Protein AF-0000000070241270 (afdb_homodimer)

Structure (mmCIF, N/CA/C/O backbone):
data_AF-0000000070241270-model_v1
#
loop_
_entity.id
_entity.type
_entity.pdbx_description
1 polymer 'N5-carboxyaminoimidazole ribonucleotide synthase'
#
loop_
_atom_site.group_PDB
_atom_site.id
_atom_site.type_symbol
_atom_site.label_atom_id
_atom_site.label_alt_id
_atom_site.label_comp_id
_atom_site.label_asym_id
_atom_site.label_entity_id
_atom_site.label_seq_id
_atom_site.pdbx_PDB_ins_code
_atom_site.Cartn_x
_atom_site.Cartn_y
_atom_site.Cartn_z
_atom_site.occupancy
_atom_site.B_iso_or_equiv
_atom_site.auth_seq_id
_atom_site.auth_comp_id
_atom_site.auth_asym_id
_atom_site.auth_atom_id
_atom_site.pdbx_PDB_model_num
ATOM 1 N N . MET A 1 1 ? 23.188 -3.074 3.352 1 89.88 1 MET A N 1
ATOM 2 C CA . MET A 1 1 ? 22.172 -2.664 2.385 1 89.88 1 MET A CA 1
ATOM 3 C C . MET A 1 1 ? 21.891 -1.167 2.488 1 89.88 1 MET A C 1
ATOM 5 O O . MET A 1 1 ? 21.984 -0.589 3.574 1 89.88 1 MET A O 1
ATOM 9 N N . ARG A 1 2 ? 21.672 -0.562 1.308 1 92.12 2 ARG A N 1
ATOM 10 C CA . ARG A 1 2 ? 21.484 0.882 1.282 1 92.12 2 ARG A CA 1
ATOM 11 C C . ARG A 1 2 ? 20.203 1.244 0.518 1 92.12 2 ARG A C 1
ATOM 13 O O . ARG A 1 2 ? 19.812 0.535 -0.409 1 92.12 2 ARG A O 1
ATOM 20 N N . HIS A 1 3 ? 19.516 2.24 0.999 1 93.56 3 HIS A N 1
ATOM 21 C CA . HIS A 1 3 ? 18.453 2.904 0.256 1 93.56 3 HIS A CA 1
ATOM 22 C C . HIS A 1 3 ? 18.922 4.242 -0.306 1 93.56 3 HIS A C 1
ATOM 24 O O . HIS A 1 3 ? 19.469 5.074 0.427 1 93.56 3 HIS A O 1
ATOM 30 N N . GLN A 1 4 ? 18.703 4.383 -1.584 1 92.69 4 GLN A N 1
ATOM 31 C CA . GLN A 1 4 ? 19.188 5.598 -2.23 1 92.69 4 GLN A CA 1
ATOM 32 C C . GLN A 1 4 ? 18.219 6.07 -3.309 1 92.69 4 GLN A C 1
ATOM 34 O O . GLN A 1 4 ? 17.281 5.355 -3.664 1 92.69 4 GLN A O 1
ATOM 39 N N . THR A 1 5 ? 18.375 7.285 -3.777 1 87.88 5 THR A N 1
ATOM 40 C CA . THR A 1 5 ? 17.703 7.867 -4.938 1 87.88 5 THR A CA 1
ATOM 41 C C . THR A 1 5 ? 18.734 8.305 -5.98 1 87.88 5 THR A C 1
ATOM 43 O O . THR A 1 5 ? 19.469 9.266 -5.762 1 87.88 5 THR A O 1
ATOM 46 N N . PRO A 1 6 ? 18.953 7.547 -7.137 1 90.12 6 PRO A N 1
ATOM 47 C CA . PRO A 1 6 ? 17.891 6.75 -7.777 1 90.12 6 PRO A CA 1
ATOM 48 C C . PRO A 1 6 ? 17.625 5.438 -7.047 1 90.12 6 PRO A C 1
ATOM 50 O O . PRO A 1 6 ? 18.531 4.855 -6.453 1 90.12 6 PRO A O 1
ATOM 53 N N . ALA A 1 7 ? 16.375 4.977 -7.129 1 92.88 7 ALA A N 1
ATOM 54 C CA . ALA A 1 7 ? 15.852 3.824 -6.402 1 92.88 7 ALA A CA 1
ATOM 55 C C . ALA A 1 7 ? 16.328 2.516 -7.023 1 92.88 7 ALA A C 1
ATOM 57 O O . ALA A 1 7 ? 16.656 2.467 -8.211 1 92.88 7 ALA A O 1
ATOM 58 N N . ALA A 1 8 ? 16.406 1.426 -6.129 1 97.06 8 ALA A N 1
ATOM 59 C CA . ALA A 1 8 ? 16.422 0.086 -6.707 1 97.06 8 ALA A CA 1
ATOM 60 C C . ALA A 1 8 ? 15.211 -0.125 -7.617 1 97.06 8 ALA A C 1
ATOM 62 O O . ALA A 1 8 ? 14.102 0.308 -7.297 1 97.06 8 ALA A O 1
ATOM 63 N N . THR A 1 9 ? 15.43 -0.697 -8.789 1 98.44 9 THR A N 1
ATOM 64 C CA . THR A 1 9 ? 14.375 -0.832 -9.781 1 98.44 9 THR A CA 1
ATOM 65 C C . THR A 1 9 ? 14.188 -2.293 -10.18 1 98.44 9 THR A C 1
ATOM 67 O O . THR A 1 9 ? 15.164 -2.996 -10.445 1 98.44 9 THR A O 1
ATOM 70 N N . VAL A 1 10 ? 12.984 -2.775 -10.18 1 98.88 10 VAL A N 1
ATOM 71 C CA . VAL A 1 10 ? 12.625 -4.117 -10.617 1 98.88 10 VAL A CA 1
ATOM 72 C C . VAL A 1 10 ? 11.93 -4.047 -11.977 1 98.88 10 VAL A C 1
ATOM 74 O O . VAL A 1 10 ? 10.938 -3.338 -12.133 1 98.88 10 VAL A O 1
ATOM 77 N N . GLY A 1 11 ? 12.5 -4.668 -12.992 1 98.88 11 GLY A N 1
ATOM 78 C CA . GLY A 1 11 ? 11.812 -4.867 -14.258 1 98.88 11 GLY A CA 1
ATOM 79 C C . GLY A 1 11 ? 10.891 -6.074 -14.25 1 98.88 11 GLY A C 1
ATOM 80 O O . GLY A 1 11 ? 11.312 -7.18 -13.906 1 98.88 11 GLY A O 1
ATOM 81 N N . VAL A 1 12 ? 9.688 -5.902 -14.633 1 98.94 12 VAL A N 1
ATOM 82 C CA . VAL A 1 12 ? 8.703 -6.977 -14.531 1 98.94 12 VAL A CA 1
ATOM 83 C C . VAL A 1 12 ? 8.102 -7.262 -15.906 1 98.94 12 VAL A C 1
ATOM 85 O O . VAL A 1 12 ? 7.539 -6.367 -16.547 1 98.94 12 VAL A O 1
ATOM 88 N N . VAL A 1 13 ? 8.211 -8.43 -16.375 1 98.75 13 VAL A N 1
ATOM 89 C CA . VAL A 1 13 ? 7.422 -8.852 -17.531 1 98.75 13 VAL A CA 1
ATOM 90 C C . VAL A 1 13 ? 5.996 -9.172 -17.094 1 98.75 13 VAL A C 1
ATOM 92 O O . VAL A 1 13 ? 5.773 -10.086 -16.297 1 98.75 13 VAL A O 1
ATOM 95 N N . GLY A 1 14 ? 5.109 -8.469 -17.641 1 98.12 14 GLY A N 1
ATOM 96 C CA . GLY A 1 14 ? 3.73 -8.531 -17.172 1 98.12 14 GLY A CA 1
ATOM 97 C C . GLY A 1 14 ? 3.326 -7.34 -16.328 1 98.12 14 GLY A C 1
ATOM 98 O O . GLY A 1 14 ? 4.051 -6.949 -15.414 1 98.12 14 GLY A O 1
ATOM 99 N N . GLY A 1 15 ? 2.26 -6.707 -16.656 1 98.19 15 GLY A N 1
ATOM 100 C CA . GLY A 1 15 ? 1.738 -5.559 -15.93 1 98.19 15 GLY A CA 1
ATOM 101 C C . GLY A 1 15 ? 0.281 -5.715 -15.539 1 98.19 15 GLY A C 1
ATOM 102 O O . GLY A 1 15 ? -0.461 -4.73 -15.484 1 98.19 15 GLY A O 1
ATOM 103 N N . GLY A 1 16 ? -0.198 -6.977 -15.344 1 97.5 16 GLY A N 1
ATOM 104 C CA . GLY A 1 16 ? -1.561 -7.246 -14.906 1 97.5 16 GLY A CA 1
ATOM 105 C C . GLY A 1 16 ? -1.794 -6.934 -13.445 1 97.5 16 GLY A C 1
ATOM 106 O O . GLY A 1 16 ? -1.134 -6.062 -12.875 1 97.5 16 GLY A O 1
ATOM 107 N N . GLN A 1 17 ? -2.807 -7.602 -12.828 1 97.75 17 GLN A N 1
ATOM 108 C CA . GLN A 1 17 ? -3.188 -7.309 -11.453 1 97.75 17 GLN A CA 1
ATOM 109 C C . GLN A 1 17 ? -2.057 -7.652 -10.484 1 97.75 17 GLN A C 1
ATOM 111 O O . GLN A 1 17 ? -1.879 -6.977 -9.469 1 97.75 17 GLN A O 1
ATOM 116 N N . LEU A 1 18 ? -1.29 -8.727 -10.758 1 98.44 18 LEU A N 1
ATOM 117 C CA . LEU A 1 18 ? -0.195 -9.094 -9.859 1 98.44 18 LEU A CA 1
ATOM 118 C C . LEU A 1 18 ? 0.934 -8.07 -9.945 1 98.44 18 LEU A C 1
ATOM 120 O O . LEU A 1 18 ? 1.558 -7.746 -8.93 1 98.44 18 LEU A O 1
ATOM 124 N N . GLY A 1 19 ? 1.202 -7.594 -11.195 1 98.5 19 GLY A N 1
ATOM 125 C CA . GLY A 1 19 ? 2.137 -6.488 -11.336 1 98.5 19 GLY A CA 1
ATOM 126 C C . GLY A 1 19 ? 1.711 -5.246 -10.578 1 98.5 19 GLY A C 1
ATOM 127 O O . GLY A 1 19 ? 2.541 -4.574 -9.953 1 98.5 19 GLY A O 1
ATOM 128 N N . ARG A 1 20 ? 0.406 -4.969 -10.633 1 98.5 20 ARG A N 1
ATOM 129 C CA . ARG A 1 20 ? -0.151 -3.842 -9.898 1 98.5 20 ARG A CA 1
ATOM 130 C C . ARG A 1 20 ? 0.11 -3.982 -8.398 1 98.5 20 ARG A C 1
ATOM 132 O O . ARG A 1 20 ? 0.604 -3.053 -7.762 1 98.5 20 ARG A O 1
ATOM 139 N N . MET A 1 21 ? -0.2 -5.113 -7.828 1 98.81 21 MET A N 1
ATOM 140 C CA . MET A 1 21 ? -0.036 -5.34 -6.395 1 98.81 21 MET A CA 1
ATOM 141 C C . MET A 1 21 ? 1.438 -5.324 -6.004 1 98.81 21 MET A C 1
ATOM 143 O O . MET A 1 21 ? 1.792 -4.891 -4.906 1 98.81 21 MET A O 1
ATOM 147 N N . MET A 1 22 ? 2.332 -5.746 -6.934 1 98.81 22 MET A N 1
ATOM 148 C CA . MET A 1 22 ? 3.771 -5.641 -6.703 1 98.81 22 MET A CA 1
ATOM 149 C C . MET A 1 22 ? 4.203 -4.18 -6.621 1 98.81 22 MET A C 1
ATOM 151 O O . MET A 1 22 ? 4.977 -3.805 -5.738 1 98.81 22 MET A O 1
ATOM 155 N N . GLY A 1 23 ? 3.723 -3.377 -7.598 1 98.69 23 GLY A N 1
ATOM 156 C CA . GLY A 1 23 ? 4.023 -1.954 -7.559 1 98.69 23 GLY A CA 1
ATOM 157 C C . GLY A 1 23 ? 3.547 -1.28 -6.285 1 98.69 23 GLY A C 1
ATOM 158 O O . GLY A 1 23 ? 4.277 -0.488 -5.684 1 98.69 23 GLY A O 1
ATOM 159 N N . GLU A 1 24 ? 2.314 -1.602 -5.852 1 98.62 24 GLU A N 1
ATOM 160 C CA . GLU A 1 24 ? 1.744 -1.061 -4.621 1 98.62 24 GLU A CA 1
ATOM 161 C C . GLU A 1 24 ? 2.611 -1.404 -3.414 1 98.62 24 GLU A C 1
ATOM 163 O O . GLU A 1 24 ? 2.852 -0.555 -2.553 1 98.62 24 GLU A O 1
ATOM 168 N N . ALA A 1 25 ? 3.092 -2.633 -3.379 1 98.62 25 ALA A N 1
ATOM 169 C CA . ALA A 1 25 ? 3.881 -3.104 -2.244 1 98.62 25 ALA A CA 1
ATOM 170 C C . ALA A 1 25 ? 5.285 -2.51 -2.271 1 98.62 25 ALA A C 1
ATOM 172 O O . ALA A 1 25 ? 5.91 -2.326 -1.224 1 98.62 25 ALA A O 1
ATOM 173 N N . ALA A 1 26 ? 5.84 -2.162 -3.447 1 98.56 26 ALA A N 1
ATOM 174 C CA . ALA A 1 26 ? 7.207 -1.673 -3.621 1 98.56 26 ALA A CA 1
ATOM 175 C C . ALA A 1 26 ? 7.316 -0.205 -3.217 1 98.56 26 ALA A C 1
ATOM 177 O O . ALA A 1 26 ? 8.375 0.243 -2.766 1 98.56 26 ALA A O 1
ATOM 178 N N . GLY A 1 27 ? 6.258 0.52 -3.316 1 97.94 27 GLY A N 1
ATOM 179 C 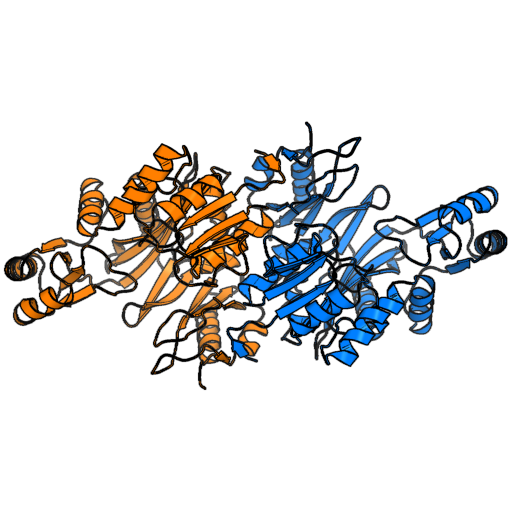CA . GLY A 1 27 ? 6.242 1.958 -3.104 1 97.94 27 GLY A CA 1
ATOM 180 C C . GLY A 1 27 ? 6.855 2.371 -1.779 1 97.94 27 GLY A C 1
ATOM 181 O O . GLY A 1 27 ? 7.832 3.123 -1.75 1 97.94 27 GLY A O 1
ATOM 182 N N . PRO A 1 28 ? 6.32 1.851 -0.68 1 98.19 28 PRO A N 1
ATOM 183 C CA . PRO A 1 28 ? 6.824 2.242 0.638 1 98.19 28 PRO A CA 1
ATOM 184 C C . PRO A 1 28 ? 8.312 1.937 0.815 1 98.19 28 PRO A C 1
ATOM 186 O O . PRO A 1 28 ? 9.008 2.641 1.554 1 98.19 28 PRO A O 1
ATOM 189 N N . LEU A 1 29 ? 8.828 0.953 0.115 1 98.06 29 LEU A N 1
ATOM 190 C CA . LEU A 1 29 ? 10.219 0.539 0.236 1 98.06 29 LEU A CA 1
ATOM 191 C C . LEU A 1 29 ? 11.133 1.466 -0.557 1 98.06 29 LEU A C 1
ATOM 193 O O . LEU A 1 29 ? 12.359 1.381 -0.447 1 98.06 29 LEU A O 1
ATOM 197 N N . GLY A 1 30 ? 10.539 2.324 -1.362 1 97.19 30 GLY A N 1
ATOM 198 C CA . GLY A 1 30 ? 11.336 3.156 -2.246 1 97.19 30 GLY A CA 1
ATOM 199 C C . GLY A 1 30 ? 11.891 2.4 -3.439 1 97.19 30 GLY A C 1
ATOM 200 O O . GLY A 1 30 ? 12.961 2.736 -3.951 1 97.19 30 GLY A O 1
ATOM 201 N N . VAL A 1 31 ? 11.258 1.315 -3.795 1 98.38 31 VAL A N 1
ATOM 202 C CA . VAL A 1 31 ? 11.617 0.527 -4.969 1 98.38 31 VAL A CA 1
ATOM 203 C C . VAL A 1 31 ? 10.695 0.89 -6.137 1 98.38 31 VAL A C 1
ATOM 205 O O . VAL A 1 31 ? 9.492 1.065 -5.953 1 98.38 31 VAL A O 1
ATOM 208 N N . GLU A 1 32 ? 11.242 1.076 -7.277 1 98.12 32 GLU A N 1
ATOM 209 C CA . GLU A 1 32 ? 10.445 1.387 -8.461 1 98.12 32 GLU A CA 1
ATOM 210 C C . GLU A 1 32 ? 10.312 0.168 -9.375 1 98.12 32 GLU A C 1
ATOM 212 O O . GLU A 1 32 ? 11.18 -0.709 -9.375 1 98.12 32 GLU A O 1
ATOM 217 N N . LEU A 1 33 ? 9.219 0.07 -10.07 1 98.62 33 LEU A N 1
ATOM 218 C CA . LEU A 1 33 ? 9.008 -0.973 -11.062 1 98.62 33 LEU A CA 1
ATOM 219 C C . LEU A 1 33 ? 8.852 -0.371 -12.461 1 98.62 33 LEU A C 1
ATOM 221 O O . LEU A 1 33 ? 8.312 0.728 -12.609 1 98.62 33 LEU A O 1
ATOM 225 N N . VAL A 1 34 ? 9.352 -0.994 -13.414 1 98.75 34 VAL A N 1
ATOM 226 C CA . VAL A 1 34 ? 9.016 -0.827 -14.828 1 98.75 34 VAL A CA 1
ATOM 227 C C . VAL A 1 34 ? 8.445 -2.129 -15.375 1 98.75 34 VAL A C 1
ATOM 229 O O . VAL A 1 34 ? 9.023 -3.201 -15.188 1 98.75 34 VAL A O 1
ATOM 232 N N . VAL A 1 35 ? 7.312 -2.049 -16.047 1 98.81 35 VAL A N 1
ATOM 233 C CA . VAL A 1 35 ? 6.66 -3.273 -16.484 1 98.81 35 VAL A CA 1
ATOM 234 C C . VAL A 1 35 ? 6.594 -3.299 -18.016 1 98.81 35 VAL A C 1
ATOM 236 O O . VAL A 1 35 ? 6.609 -2.248 -18.656 1 98.81 35 VAL A O 1
ATOM 239 N N . SER A 1 36 ? 6.59 -4.441 -18.609 1 98.75 36 SER A N 1
ATOM 240 C CA . SER A 1 36 ? 6.25 -4.629 -20.016 1 98.75 36 SER A CA 1
ATOM 241 C C . SER A 1 36 ? 4.965 -5.434 -20.172 1 98.75 36 SER A C 1
ATOM 243 O O . SER A 1 36 ? 4.801 -6.48 -19.531 1 98.75 36 SER A O 1
ATOM 245 N N . ASP A 1 37 ? 4.09 -4.953 -20.906 1 98.56 37 ASP A N 1
ATOM 246 C CA . ASP A 1 37 ? 2.791 -5.574 -21.141 1 98.56 37 ASP A CA 1
ATOM 247 C C . ASP A 1 37 ? 2.215 -5.137 -22.484 1 98.56 37 ASP A C 1
ATOM 249 O O . ASP A 1 37 ? 2.342 -3.975 -22.875 1 98.56 37 ASP A O 1
ATOM 253 N N . PRO A 1 38 ? 1.604 -6.09 -23.188 1 98 38 PRO A N 1
ATOM 254 C CA . PRO A 1 38 ? 1.076 -5.723 -24.5 1 98 38 PRO A CA 1
ATOM 255 C C . PRO A 1 38 ? -0.126 -4.785 -24.422 1 98 38 PRO A C 1
ATOM 257 O O . PRO A 1 38 ? -0.454 -4.105 -25.391 1 98 38 PRO A O 1
ATOM 260 N N . THR A 1 39 ? -0.866 -4.781 -23.312 1 96.94 39 THR A N 1
ATOM 261 C CA . THR A 1 39 ? -2.031 -3.92 -23.141 1 96.94 39 THR A CA 1
ATOM 262 C C . THR A 1 39 ? -1.61 -2.512 -22.734 1 96.94 39 THR A C 1
ATOM 264 O O . THR A 1 39 ? -1.046 -2.318 -21.656 1 96.94 39 THR A O 1
ATOM 267 N N . PRO A 1 40 ? -1.845 -1.524 -23.641 1 97.25 40 PRO A N 1
ATOM 268 C CA . PRO A 1 40 ? -1.57 -0.154 -23.203 1 97.25 40 PRO A CA 1
ATOM 269 C C . PRO A 1 40 ? -2.344 0.227 -21.938 1 97.25 40 PRO A C 1
ATOM 271 O O . PRO A 1 40 ? -3.512 -0.143 -21.781 1 97.25 40 PRO A O 1
ATOM 274 N N . ASP A 1 41 ? -1.722 0.981 -21.031 1 96.06 41 ASP A N 1
ATOM 275 C CA . ASP A 1 41 ? -2.336 1.382 -19.766 1 96.06 41 ASP A CA 1
ATOM 276 C C . ASP A 1 41 ? -2.828 0.166 -18.984 1 96.06 41 ASP A C 1
ATOM 278 O O . ASP A 1 41 ? -3.99 0.11 -18.578 1 96.06 41 ASP A O 1
ATOM 282 N N . CYS A 1 42 ? -1.93 -0.796 -18.938 1 97.25 42 CYS A N 1
ATOM 283 C CA . CYS A 1 42 ? -2.246 -2.041 -18.25 1 97.25 42 CYS A CA 1
ATOM 284 C C . CYS A 1 42 ? -2.539 -1.789 -16.781 1 97.25 42 CYS A C 1
ATOM 286 O O . CYS A 1 42 ? -2.299 -0.692 -16.266 1 97.25 42 CYS A O 1
ATOM 288 N N . PRO A 1 43 ? -3.109 -2.688 -16.031 1 97.5 43 PRO A N 1
ATOM 289 C CA . PRO A 1 43 ? -3.529 -2.514 -14.641 1 97.5 43 PRO A CA 1
ATOM 290 C C . PRO A 1 43 ? -2.414 -1.967 -13.75 1 97.5 43 PRO A C 1
ATOM 292 O O . PRO A 1 43 ? -2.678 -1.184 -12.836 1 97.5 43 PRO A O 1
ATOM 295 N N . ALA A 1 44 ? -1.163 -2.289 -13.961 1 98.19 44 ALA A N 1
ATOM 296 C CA . ALA A 1 44 ? -0.051 -1.865 -13.117 1 98.19 44 ALA A CA 1
ATOM 297 C C . ALA A 1 44 ? 0.357 -0.428 -13.422 1 98.19 44 ALA A C 1
ATOM 299 O O . ALA A 1 44 ? 1.014 0.226 -12.609 1 98.19 44 ALA A O 1
ATOM 300 N N . ALA A 1 45 ? -0.005 0.117 -14.562 1 97.25 45 ALA A N 1
ATOM 301 C CA . ALA A 1 45 ? 0.519 1.363 -15.117 1 97.25 45 ALA A CA 1
ATOM 302 C C . ALA A 1 45 ? 0.377 2.51 -14.117 1 97.25 45 ALA A C 1
ATOM 304 O O . ALA A 1 45 ? 1.305 3.301 -13.938 1 97.25 45 ALA A O 1
ATOM 305 N N . PRO A 1 46 ? -0.744 2.594 -13.383 1 96.56 46 PRO A N 1
ATOM 306 C CA . PRO A 1 46 ? -0.937 3.766 -12.523 1 96.56 46 PRO A CA 1
ATOM 307 C C . PRO A 1 46 ? -0.035 3.746 -11.289 1 96.56 46 PRO A C 1
ATOM 309 O O . PRO A 1 46 ? 0.081 4.758 -10.594 1 96.56 46 PRO A O 1
ATOM 312 N N . VAL A 1 47 ? 0.631 2.623 -10.984 1 97.38 47 VAL A N 1
ATOM 313 C CA . VAL A 1 47 ? 1.301 2.535 -9.688 1 97.38 47 VAL A CA 1
ATOM 314 C C . VAL A 1 47 ? 2.756 2.115 -9.891 1 97.38 47 VAL A C 1
ATOM 316 O O . VAL A 1 47 ? 3.412 1.664 -8.945 1 97.38 47 VAL A O 1
ATOM 319 N N . VAL A 1 48 ? 3.25 2.139 -11.109 1 97.88 48 VAL A N 1
ATOM 320 C CA . VAL A 1 48 ? 4.648 1.84 -11.398 1 97.88 48 VAL A CA 1
ATOM 321 C C . VAL A 1 48 ? 5.285 3.016 -12.141 1 97.88 48 VAL A C 1
ATOM 323 O O . VAL A 1 48 ? 4.582 3.898 -12.633 1 97.88 48 VAL A O 1
ATOM 326 N N . ARG A 1 49 ? 6.605 3.045 -12.211 1 97.19 49 ARG A N 1
ATOM 327 C CA . ARG A 1 49 ? 7.344 4.164 -12.781 1 97.19 49 ARG A CA 1
ATOM 328 C C . ARG A 1 49 ? 7.031 4.324 -14.266 1 97.19 49 ARG A C 1
ATOM 330 O O . ARG A 1 49 ? 6.918 5.445 -14.766 1 97.19 49 ARG A O 1
ATOM 337 N N . ASP A 1 50 ? 6.984 3.18 -14.906 1 97.81 50 ASP A N 1
ATOM 338 C CA . ASP A 1 50 ? 6.789 3.256 -16.359 1 97.81 50 ASP A CA 1
ATOM 339 C C . ASP A 1 50 ? 6.328 1.913 -16.922 1 97.81 50 ASP A C 1
ATOM 341 O O . ASP A 1 50 ? 6.441 0.882 -16.25 1 97.81 50 ASP A O 1
ATOM 345 N N . GLN A 1 51 ? 5.758 1.975 -18.141 1 98.56 51 GLN A N 1
ATOM 346 C CA . GLN A 1 51 ? 5.332 0.798 -18.891 1 98.56 51 GLN A CA 1
ATOM 347 C C . GLN A 1 51 ? 5.945 0.783 -20.281 1 98.56 51 GLN A C 1
ATOM 349 O O . GLN A 1 51 ? 6 1.814 -20.953 1 98.56 51 GLN A O 1
ATOM 354 N N . ILE A 1 52 ? 6.488 -0.297 -20.656 1 98.81 52 ILE A N 1
ATOM 355 C CA . ILE A 1 52 ? 6.852 -0.584 -22.047 1 98.81 52 ILE A CA 1
ATOM 356 C C . ILE A 1 52 ? 5.762 -1.436 -22.703 1 98.81 52 ILE A C 1
ATOM 358 O O . ILE A 1 52 ? 5.523 -2.57 -22.281 1 98.81 52 ILE A O 1
ATOM 362 N N . VAL A 1 53 ? 5.086 -0.91 -23.719 1 98.75 53 VAL A N 1
ATOM 363 C CA . VAL A 1 53 ? 4.012 -1.651 -24.375 1 98.75 53 VAL A CA 1
ATOM 364 C C . VAL A 1 53 ? 4.598 -2.617 -25.391 1 98.75 53 VAL A C 1
ATOM 366 O O . VAL A 1 53 ? 5.094 -2.195 -26.438 1 98.75 53 VAL A O 1
ATOM 369 N N . ALA A 1 54 ? 4.574 -3.875 -25.109 1 98.56 54 ALA A N 1
ATOM 370 C CA . ALA A 1 54 ? 5.148 -4.918 -25.953 1 98.56 54 ALA A CA 1
ATOM 371 C C . ALA A 1 54 ? 4.668 -6.301 -25.516 1 98.56 54 ALA A C 1
ATOM 373 O O . ALA A 1 54 ? 4.188 -6.477 -24.406 1 98.56 54 ALA A O 1
ATOM 374 N N . ASP A 1 55 ? 4.777 -7.23 -26.406 1 97.62 55 ASP A N 1
ATOM 375 C CA . ASP A 1 55 ? 4.426 -8.617 -26.094 1 97.62 55 ASP A CA 1
ATOM 376 C C . ASP A 1 55 ? 5.348 -9.188 -25.016 1 97.62 55 ASP A C 1
ATOM 378 O O . ASP A 1 55 ? 6.465 -8.703 -24.828 1 97.62 55 ASP A O 1
ATOM 382 N N . PHE A 1 56 ? 4.992 -10.258 -24.391 1 95.69 56 PHE A N 1
ATOM 383 C CA . PHE A 1 56 ? 5.688 -10.82 -23.25 1 95.69 56 PHE A CA 1
ATOM 384 C C . PHE A 1 56 ? 6.996 -11.477 -23.672 1 95.69 56 PHE A C 1
ATOM 386 O O . PHE A 1 56 ? 7.887 -11.695 -22.844 1 95.69 56 PHE A O 1
ATOM 393 N N . ASP A 1 57 ? 7.074 -11.82 -24.938 1 95.81 57 ASP A N 1
ATOM 394 C CA . ASP A 1 57 ? 8.258 -12.516 -25.438 1 95.81 57 ASP A CA 1
ATOM 395 C C . ASP A 1 57 ? 9.094 -11.602 -26.328 1 95.81 57 ASP A C 1
ATOM 397 O O . ASP A 1 57 ? 9.938 -12.078 -27.094 1 95.81 57 ASP A O 1
ATOM 401 N N . ASP A 1 58 ? 8.828 -10.305 -26.344 1 97.81 58 ASP A N 1
ATOM 402 C CA . ASP A 1 58 ? 9.562 -9.344 -27.172 1 97.81 58 ASP A CA 1
ATOM 403 C C . ASP A 1 58 ? 10.961 -9.102 -26.609 1 97.81 58 ASP A C 1
ATOM 405 O O . ASP A 1 58 ? 11.109 -8.461 -25.562 1 97.81 58 ASP A O 1
ATOM 409 N N . TYR A 1 59 ? 11.945 -9.516 -27.328 1 98.31 59 TYR A N 1
ATOM 410 C CA . TYR A 1 59 ? 13.328 -9.414 -26.875 1 98.31 59 TYR A CA 1
ATOM 411 C C . TYR A 1 59 ? 13.695 -7.961 -26.578 1 98.31 59 TYR A C 1
ATOM 413 O O . TYR A 1 59 ? 14.289 -7.664 -25.531 1 98.31 59 TYR A O 1
ATOM 421 N N . ASP A 1 60 ? 13.398 -7.082 -27.484 1 98.69 60 ASP A N 1
ATOM 422 C CA . ASP A 1 60 ? 13.789 -5.684 -27.344 1 98.69 60 ASP A CA 1
ATOM 423 C C . ASP A 1 60 ? 13.156 -5.062 -26.094 1 98.69 60 ASP A C 1
ATOM 425 O O . ASP A 1 60 ? 13.797 -4.266 -25.406 1 98.69 60 ASP A O 1
ATOM 429 N N . ALA A 1 61 ? 11.898 -5.375 -25.859 1 98.62 61 ALA A N 1
ATOM 430 C CA . ALA A 1 61 ? 11.211 -4.859 -24.688 1 98.62 61 ALA A CA 1
ATOM 431 C C . ALA A 1 61 ? 11.852 -5.379 -23.406 1 98.62 61 ALA A C 1
ATOM 433 O O . ALA A 1 61 ? 12.086 -4.617 -22.453 1 98.62 61 ALA A O 1
ATOM 434 N N . ILE A 1 62 ? 12.125 -6.695 -23.375 1 98.75 62 ILE A N 1
ATOM 435 C CA . ILE A 1 62 ? 12.766 -7.289 -22.203 1 98.75 62 ILE A CA 1
ATOM 436 C C . ILE A 1 62 ? 14.156 -6.695 -22.016 1 98.75 62 ILE A C 1
ATOM 438 O O . ILE A 1 62 ? 14.578 -6.434 -20.891 1 98.75 62 ILE A O 1
ATOM 442 N N . HIS A 1 63 ? 14.875 -6.496 -23.094 1 98.81 63 HIS A N 1
ATOM 443 C CA . HIS A 1 63 ? 16.203 -5.883 -23.047 1 98.81 63 HIS A CA 1
ATOM 444 C C . HIS A 1 63 ? 16.125 -4.469 -22.484 1 98.81 63 HIS A C 1
ATOM 446 O O . HIS A 1 63 ? 16.953 -4.09 -21.641 1 98.81 63 HIS A O 1
ATOM 452 N N . GLU A 1 64 ? 15.164 -3.715 -22.953 1 98.81 64 GLU A N 1
ATOM 453 C CA . GLU A 1 64 ? 14.984 -2.369 -22.422 1 98.81 64 GLU A CA 1
ATOM 454 C C . GLU A 1 64 ? 14.664 -2.408 -20.938 1 98.81 64 GLU A C 1
ATOM 456 O O . GLU A 1 64 ? 15.164 -1.59 -20.156 1 98.81 64 GLU A O 1
ATOM 461 N N . LEU A 1 65 ? 13.789 -3.309 -20.5 1 98.69 65 LEU A N 1
ATOM 462 C CA . LEU A 1 65 ? 13.516 -3.496 -19.078 1 98.69 65 LEU A CA 1
ATOM 463 C C . LEU A 1 65 ? 14.805 -3.713 -18.297 1 98.69 65 LEU A C 1
ATOM 465 O O . LEU A 1 65 ? 15.008 -3.102 -17.25 1 98.69 65 LEU A O 1
ATOM 469 N N . ALA A 1 66 ? 15.617 -4.594 -18.812 1 98.75 66 ALA A N 1
ATOM 470 C CA . ALA A 1 66 ? 16.859 -4.961 -18.141 1 98.75 66 ALA A CA 1
ATOM 471 C C . ALA A 1 66 ? 17.797 -3.758 -18 1 98.75 66 ALA A C 1
ATOM 473 O O . ALA A 1 66 ? 18.469 -3.598 -17 1 98.75 66 ALA A O 1
ATOM 474 N N . GLU A 1 67 ? 17.828 -2.902 -19.031 1 98.44 67 GLU A N 1
ATOM 475 C CA . GLU A 1 67 ? 18.672 -1.716 -19.016 1 98.44 67 GLU A CA 1
ATOM 476 C C . GLU A 1 67 ? 18.234 -0.731 -17.938 1 98.44 67 GLU A C 1
ATOM 478 O O . GLU A 1 67 ? 19.047 0.036 -17.422 1 98.44 67 GLU A O 1
ATOM 483 N N . ARG A 1 68 ? 17.031 -0.835 -17.594 1 98.12 68 ARG A N 1
ATOM 484 C CA . ARG A 1 68 ? 16.469 0.137 -16.656 1 98.12 68 ARG A CA 1
ATOM 485 C C . ARG A 1 68 ? 16.312 -0.461 -15.266 1 98.12 68 ARG A C 1
ATOM 487 O O . ARG A 1 68 ? 15.812 0.199 -14.352 1 98.12 68 ARG A O 1
ATOM 494 N N . ALA A 1 69 ? 16.703 -1.718 -15.055 1 98.56 69 ALA A N 1
ATOM 495 C CA . ALA A 1 69 ? 16.359 -2.4 -13.805 1 98.56 69 ALA A CA 1
ATOM 496 C C . ALA A 1 69 ? 17.594 -3.047 -13.18 1 98.56 69 ALA A C 1
ATOM 498 O O . ALA A 1 69 ? 18.562 -3.344 -13.883 1 98.56 69 ALA A O 1
ATOM 499 N N . ASP A 1 70 ? 17.547 -3.199 -11.875 1 98.5 70 ASP A N 1
ATOM 500 C CA . ASP A 1 70 ? 18.594 -3.91 -11.156 1 98.5 70 ASP A CA 1
ATOM 501 C C . ASP A 1 70 ? 18.375 -5.422 -11.219 1 98.5 70 ASP A C 1
ATOM 503 O O . ASP A 1 70 ? 19.328 -6.195 -11.07 1 98.5 70 ASP A O 1
ATOM 507 N N . VAL A 1 71 ? 17.188 -5.848 -11.422 1 98.88 71 VAL A N 1
ATOM 508 C CA . VAL A 1 71 ? 16.781 -7.25 -11.484 1 98.88 71 VAL A CA 1
ATOM 509 C C . VAL A 1 71 ? 15.531 -7.391 -12.344 1 98.88 71 VAL A C 1
ATOM 511 O O . VAL A 1 71 ? 14.703 -6.477 -12.398 1 98.88 71 VAL A O 1
ATOM 514 N N . LEU A 1 72 ? 15.398 -8.469 -13.039 1 98.88 72 LEU A N 1
ATOM 515 C CA . LEU A 1 72 ? 14.195 -8.805 -13.805 1 98.88 72 LEU A CA 1
ATOM 516 C C . LEU A 1 72 ? 13.375 -9.875 -13.086 1 98.88 72 LEU A C 1
ATOM 518 O O . LEU A 1 72 ? 13.938 -10.773 -12.461 1 98.88 72 LEU A O 1
ATOM 522 N N . THR A 1 73 ? 12.172 -9.766 -13.18 1 98.88 73 THR A N 1
ATOM 523 C CA . THR A 1 73 ? 11.234 -10.797 -12.758 1 98.88 73 THR A CA 1
ATOM 524 C C . THR A 1 73 ? 10.016 -10.828 -13.68 1 98.88 73 THR A C 1
ATOM 526 O O . THR A 1 73 ? 10.047 -10.266 -14.781 1 98.88 73 THR A O 1
ATOM 529 N N . PHE A 1 74 ? 9 -11.594 -13.344 1 98.56 74 PHE A N 1
ATOM 530 C CA . PHE A 1 74 ? 7.785 -11.711 -14.141 1 98.56 74 PHE A CA 1
ATOM 531 C C . PHE A 1 74 ? 6.574 -11.969 -13.258 1 98.56 74 PHE A C 1
ATOM 533 O O . PHE A 1 74 ? 6.699 -12.547 -12.172 1 98.56 74 PHE A O 1
ATOM 540 N N . GLU A 1 75 ? 5.461 -11.461 -13.664 1 95.88 75 GLU A N 1
ATOM 541 C CA . GLU A 1 75 ? 4.238 -11.742 -12.922 1 95.88 75 GLU A CA 1
ATOM 542 C C . GLU A 1 75 ? 3.266 -12.578 -13.742 1 95.88 75 GLU A C 1
ATOM 544 O O . GLU A 1 75 ? 2.129 -12.812 -13.328 1 95.88 75 GLU A O 1
ATOM 549 N N . ILE A 1 76 ? 3.709 -13 -14.93 1 92.19 76 ILE A N 1
ATOM 550 C CA . ILE A 1 76 ? 2.92 -13.828 -15.844 1 92.19 76 ILE A CA 1
ATOM 551 C C . ILE A 1 76 ? 3.787 -14.945 -16.406 1 92.19 76 ILE A C 1
ATOM 553 O O . ILE A 1 76 ? 4.965 -14.742 -16.703 1 92.19 76 ILE A O 1
ATOM 557 N N . GLU A 1 77 ? 3.244 -16.109 -16.656 1 89.69 77 GLU A N 1
ATOM 558 C CA . GLU A 1 77 ? 4.02 -17.266 -17.062 1 89.69 77 GLU A CA 1
ATOM 559 C C . GLU A 1 77 ? 4.172 -17.312 -18.594 1 89.69 77 GLU A C 1
ATOM 561 O O . GLU A 1 77 ? 4.875 -18.172 -19.125 1 89.69 77 GLU A O 1
ATOM 566 N N . LEU A 1 78 ? 3.645 -16.328 -19.234 1 88.56 78 LEU A N 1
ATOM 567 C CA . LEU A 1 78 ? 3.789 -16.234 -20.688 1 88.56 78 LEU A CA 1
ATOM 568 C C . LEU A 1 78 ? 5.117 -15.57 -21.062 1 88.56 78 LEU A C 1
ATOM 570 O O . LEU A 1 78 ? 5.473 -15.516 -22.234 1 88.56 78 LEU A O 1
ATOM 574 N N . ALA A 1 79 ? 5.809 -15.086 -20.078 1 92.88 79 ALA A N 1
ATOM 575 C CA . ALA A 1 79 ? 7.16 -14.602 -20.344 1 92.88 79 ALA A CA 1
ATOM 576 C C . ALA A 1 79 ? 8.023 -15.688 -20.969 1 92.88 79 ALA A C 1
ATOM 578 O O . ALA A 1 79 ? 7.938 -16.859 -20.594 1 92.88 79 ALA A O 1
ATOM 579 N N . ASP A 1 80 ? 8.875 -15.336 -21.859 1 95.88 80 ASP A N 1
ATOM 580 C CA . ASP A 1 80 ? 9.719 -16.297 -22.562 1 95.88 80 ASP A CA 1
ATOM 581 C C . ASP A 1 80 ? 11.023 -16.547 -21.828 1 95.88 80 ASP A C 1
ATOM 583 O O . ASP A 1 80 ? 11.891 -15.664 -21.781 1 95.88 80 ASP A O 1
ATOM 587 N N . PRO A 1 81 ? 11.164 -17.703 -21.312 1 97.31 81 PRO A N 1
ATOM 588 C CA . PRO A 1 81 ? 12.383 -17.953 -20.531 1 97.31 81 PRO A CA 1
ATOM 589 C C . PRO A 1 81 ? 13.656 -17.844 -21.359 1 97.31 81 PRO A C 1
ATOM 591 O O . PRO A 1 81 ? 14.695 -17.406 -20.859 1 97.31 81 PRO A O 1
ATOM 594 N N . ASP A 1 82 ? 13.602 -18.203 -22.672 1 97.81 82 ASP A N 1
ATOM 595 C CA . ASP A 1 82 ? 14.781 -18.109 -23.531 1 97.81 82 ASP A CA 1
ATOM 596 C C . ASP A 1 82 ? 15.18 -16.656 -23.75 1 97.81 82 ASP A C 1
ATOM 598 O O . ASP A 1 82 ? 16.359 -16.328 -23.688 1 97.81 82 ASP A O 1
ATOM 602 N N . GLU A 1 83 ? 14.148 -15.836 -24.016 1 98.19 83 GLU A N 1
ATOM 603 C CA . GLU A 1 83 ? 14.43 -14.414 -24.188 1 98.19 83 GLU A CA 1
ATOM 604 C C . GLU A 1 83 ? 14.953 -13.789 -22.906 1 98.19 83 GLU A C 1
ATOM 606 O O . GLU A 1 83 ? 15.867 -12.961 -22.938 1 98.19 83 GLU A O 1
ATOM 611 N N . MET A 1 84 ? 14.367 -14.18 -21.812 1 98.38 84 MET A N 1
ATOM 612 C CA . MET A 1 84 ? 14.805 -13.641 -20.516 1 98.38 84 MET A CA 1
ATOM 613 C C . MET A 1 84 ? 16.234 -14.047 -20.219 1 98.38 84 MET A C 1
ATOM 615 O O . MET A 1 84 ? 17.031 -13.234 -19.734 1 98.38 84 MET A O 1
ATOM 619 N N . ALA A 1 85 ? 16.594 -15.289 -20.5 1 98.56 85 ALA A N 1
ATOM 620 C CA . ALA A 1 85 ? 17.953 -15.781 -20.281 1 98.56 85 ALA A CA 1
ATOM 621 C C . ALA A 1 85 ? 18.953 -15.031 -21.188 1 98.56 85 ALA A C 1
ATOM 623 O O . ALA A 1 85 ? 20.031 -14.641 -20.734 1 98.56 85 ALA A O 1
ATOM 624 N N . ALA A 1 86 ? 18.578 -14.906 -22.422 1 98.69 86 ALA A N 1
ATOM 625 C CA . ALA A 1 86 ? 19.438 -14.227 -23.391 1 98.69 86 ALA A CA 1
ATOM 626 C C . ALA A 1 86 ? 19.703 -12.789 -22.953 1 98.69 86 ALA A C 1
ATOM 628 O O . ALA A 1 86 ? 20.844 -12.312 -23.016 1 98.69 86 ALA A O 1
ATOM 629 N N . VAL A 1 87 ? 18.672 -12.062 -22.531 1 98.75 87 VAL A N 1
ATOM 630 C CA . VAL A 1 87 ? 18.797 -10.672 -22.125 1 98.75 87 VAL A CA 1
ATOM 631 C C . VAL A 1 87 ? 19.641 -10.586 -20.859 1 98.75 87 VAL A C 1
ATOM 633 O O . VAL A 1 87 ? 20.469 -9.68 -20.719 1 98.75 87 VAL A O 1
ATOM 636 N N . SER A 1 88 ? 19.328 -11.484 -19.953 1 98.56 88 SER A N 1
ATOM 637 C CA . SER A 1 88 ? 20.109 -11.516 -18.719 1 98.56 88 SER A CA 1
ATOM 638 C C . SER A 1 88 ? 21.609 -11.633 -19.031 1 98.56 88 SER A C 1
ATOM 640 O O . SER A 1 88 ? 22.422 -10.93 -18.438 1 98.56 88 SER A O 1
ATOM 642 N N . GLU A 1 89 ? 22 -12.523 -19.922 1 98.25 89 GLU A N 1
ATOM 643 C CA . GLU A 1 89 ? 23.391 -12.719 -20.312 1 98.25 89 GLU A CA 1
ATOM 644 C C . GLU A 1 89 ? 23.953 -11.469 -20.984 1 98.25 89 GLU A C 1
ATOM 646 O O . GLU A 1 89 ? 25.094 -11.07 -20.703 1 98.25 89 GLU A O 1
ATOM 651 N N . ALA A 1 90 ? 23.172 -10.914 -21.781 1 98.5 90 ALA A N 1
ATOM 652 C CA . ALA A 1 90 ? 23.625 -9.781 -22.594 1 98.5 90 ALA A CA 1
ATOM 653 C C . ALA A 1 90 ? 23.828 -8.547 -21.719 1 98.5 90 ALA A C 1
ATOM 655 O O . ALA A 1 90 ? 24.703 -7.719 -22 1 98.5 90 ALA A O 1
ATOM 656 N N . THR A 1 91 ? 23.062 -8.383 -20.641 1 98.5 91 THR A N 1
ATOM 657 C CA . THR A 1 91 ? 23.062 -7.137 -19.891 1 98.5 91 THR A CA 1
ATOM 658 C C . THR A 1 91 ? 23.641 -7.352 -18.484 1 98.5 91 THR A C 1
ATOM 660 O O . THR A 1 91 ? 23.844 -6.395 -17.734 1 98.5 91 THR A O 1
ATOM 663 N N . ASP A 1 92 ? 23.875 -8.578 -18.125 1 98.38 92 ASP A N 1
ATOM 664 C CA . ASP A 1 92 ? 24.312 -8.953 -16.781 1 98.38 92 ASP A CA 1
ATOM 665 C C . ASP A 1 92 ? 23.281 -8.562 -15.727 1 98.38 92 ASP A C 1
ATOM 667 O O . ASP A 1 92 ? 23.641 -8.109 -14.633 1 98.38 92 ASP A O 1
ATOM 671 N N . THR A 1 93 ? 22 -8.477 -16.109 1 98.75 93 THR A N 1
ATOM 672 C CA . THR A 1 93 ? 20.891 -8.242 -15.195 1 98.75 93 THR A CA 1
ATOM 673 C C . THR A 1 93 ? 20.266 -9.562 -14.758 1 98.75 93 THR A C 1
ATOM 675 O O . THR A 1 93 ? 19.734 -10.305 -15.578 1 98.75 93 THR A O 1
ATOM 678 N N . PRO A 1 94 ? 20.359 -9.852 -13.484 1 98.81 94 PRO A N 1
ATOM 679 C CA . PRO A 1 94 ? 19.828 -11.148 -13.047 1 98.81 94 PRO A CA 1
ATOM 680 C C . PRO A 1 94 ? 18.312 -11.25 -13.219 1 98.81 94 PRO A C 1
ATOM 682 O O . PRO A 1 94 ? 17.625 -10.234 -13.219 1 98.81 94 PRO A O 1
ATOM 685 N N . VAL A 1 95 ? 17.828 -12.469 -13.398 1 98.81 95 VAL A N 1
ATOM 686 C CA . VAL A 1 95 ? 16.406 -12.781 -13.469 1 98.81 95 VAL A CA 1
ATOM 687 C C . VAL A 1 95 ? 16.031 -13.742 -12.344 1 98.81 95 VAL A C 1
ATOM 689 O O . VAL A 1 95 ? 16.672 -14.781 -12.164 1 98.81 95 VAL A O 1
ATOM 692 N N . HIS A 1 96 ? 15 -13.367 -11.555 1 98.81 96 HIS A N 1
ATOM 693 C CA . HIS A 1 96 ? 14.484 -14.25 -10.508 1 98.81 96 HIS A CA 1
ATOM 694 C C . HIS A 1 96 ? 12.961 -14.305 -10.539 1 98.81 96 HIS A C 1
ATOM 696 O O . HIS A 1 96 ? 12.305 -13.273 -10.727 1 98.81 96 HIS A O 1
ATOM 702 N N . PRO A 1 97 ? 12.375 -15.492 -10.258 1 98.5 97 PRO A N 1
ATOM 703 C CA . PRO A 1 97 ? 13.055 -16.797 -10.305 1 98.5 97 PRO A CA 1
ATOM 704 C C . PRO A 1 97 ? 13.758 -17.031 -11.641 1 98.5 97 PRO A C 1
ATOM 706 O O . PRO A 1 97 ? 13.547 -16.297 -12.602 1 98.5 97 PRO A O 1
ATOM 709 N N . THR A 1 98 ? 14.633 -18.031 -11.75 1 98.62 98 THR A N 1
ATOM 710 C CA . THR A 1 98 ? 15.492 -18.172 -12.914 1 98.62 98 THR A CA 1
ATOM 711 C C . THR A 1 98 ? 14.68 -18.547 -14.148 1 98.62 98 THR A C 1
ATOM 713 O O . THR A 1 98 ? 13.625 -19.172 -14.031 1 98.62 98 THR A O 1
ATOM 716 N N . PRO A 1 99 ? 15.148 -18.125 -15.305 1 98.25 99 PRO A N 1
ATOM 717 C CA . PRO A 1 99 ? 14.5 -18.562 -16.547 1 98.25 99 PRO A CA 1
ATOM 718 C C . PRO A 1 99 ? 14.336 -20.078 -16.625 1 98.25 99 PRO A C 1
ATOM 720 O O . PRO A 1 99 ? 13.328 -20.562 -17.141 1 98.25 99 PRO A O 1
ATOM 723 N N . GLU A 1 100 ? 15.281 -20.812 -16.109 1 97.69 100 GLU A N 1
ATOM 724 C CA . GLU A 1 100 ? 15.195 -22.281 -16.094 1 97.69 100 GLU A CA 1
ATOM 725 C C . GLU A 1 100 ? 14.008 -22.75 -15.258 1 97.69 100 GLU A C 1
ATOM 727 O O . GLU A 1 100 ? 13.305 -23.688 -15.648 1 97.69 100 GLU A O 1
ATOM 732 N N . THR A 1 101 ? 13.812 -22.156 -14.102 1 98.12 101 THR A N 1
ATOM 733 C CA . THR A 1 101 ? 12.648 -22.453 -13.273 1 98.12 101 THR A CA 1
ATOM 734 C C . THR A 1 101 ? 11.359 -22.188 -14.047 1 98.12 101 THR A C 1
ATOM 736 O O . THR A 1 101 ? 10.445 -23.016 -14.039 1 98.12 101 THR A O 1
ATOM 739 N N . LEU A 1 102 ? 11.289 -21.031 -14.711 1 97.44 102 LEU A N 1
ATOM 740 C CA . LEU A 1 102 ? 10.109 -20.703 -15.508 1 97.44 102 LEU A CA 1
ATOM 741 C C . LEU A 1 102 ? 9.883 -21.734 -16.609 1 97.44 102 LEU A C 1
ATOM 743 O O . LEU A 1 102 ? 8.758 -22.188 -16.828 1 97.44 102 LEU A O 1
ATOM 747 N N . ARG A 1 103 ? 10.938 -22.156 -17.266 1 95.69 103 ARG A N 1
ATOM 748 C CA . ARG A 1 103 ? 10.867 -23.172 -18.312 1 95.69 103 ARG A CA 1
ATOM 749 C C . ARG A 1 103 ? 10.305 -24.484 -17.766 1 95.69 103 ARG A C 1
ATOM 751 O O . ARG A 1 103 ? 9.438 -25.094 -18.391 1 95.69 103 ARG A O 1
ATOM 758 N N . THR A 1 104 ? 10.805 -24.875 -16.656 1 96.12 104 THR A N 1
ATOM 759 C CA . THR A 1 104 ? 10.375 -26.125 -16.031 1 96.12 104 THR A CA 1
ATOM 760 C C . THR A 1 104 ? 8.883 -26.094 -15.711 1 96.12 104 THR A C 1
ATOM 762 O O . THR A 1 104 ? 8.172 -27.062 -15.953 1 96.12 104 THR A O 1
ATOM 765 N N . ILE A 1 105 ? 8.422 -25 -15.211 1 94.94 105 ILE A N 1
ATOM 766 C CA . ILE A 1 105 ? 7.051 -24.906 -14.727 1 94.94 105 ILE A CA 1
ATOM 767 C C . ILE A 1 105 ? 6.098 -24.719 -15.906 1 94.94 105 ILE A C 1
ATOM 769 O O . ILE A 1 105 ? 4.949 -25.156 -15.859 1 94.94 105 ILE A O 1
ATOM 773 N N . GLN A 1 106 ? 6.543 -24.094 -17.031 1 93.88 106 GLN A N 1
ATOM 774 C CA . GLN A 1 106 ? 5.703 -23.797 -18.188 1 93.88 106 GLN A CA 1
ATOM 775 C C . GLN A 1 106 ? 5.23 -25.078 -18.875 1 93.88 106 GLN A C 1
ATOM 777 O O . GLN A 1 106 ? 4.195 -25.078 -19.547 1 93.88 106 GLN A O 1
ATOM 782 N N . ASP A 1 107 ? 5.969 -26.125 -18.766 1 93.75 107 ASP A N 1
ATOM 783 C CA . ASP A 1 107 ? 5.613 -27.422 -19.328 1 93.75 107 ASP A CA 1
ATOM 784 C C . ASP A 1 107 ? 5.207 -28.406 -18.234 1 93.75 107 ASP A C 1
ATOM 786 O O . ASP A 1 107 ? 6.066 -28.938 -17.531 1 93.75 107 ASP A O 1
ATOM 790 N N . LYS A 1 108 ? 3.934 -28.734 -18.203 1 93.94 108 LYS A N 1
ATOM 791 C CA . LYS A 1 108 ? 3.389 -29.516 -17.094 1 93.94 108 LYS A CA 1
ATOM 792 C C . LYS A 1 108 ? 4.027 -30.906 -17.031 1 93.94 108 LYS A C 1
ATOM 794 O O . LYS A 1 108 ? 4.176 -31.469 -15.945 1 93.94 108 LYS A O 1
ATOM 799 N N . LEU A 1 109 ? 4.363 -31.438 -18.188 1 95.81 109 LEU A N 1
ATOM 800 C CA . LEU A 1 109 ? 5.02 -32.75 -18.188 1 95.81 109 LEU A CA 1
ATOM 801 C C . LEU A 1 109 ? 6.426 -32.656 -17.609 1 95.81 109 LEU A C 1
ATOM 803 O O . LEU A 1 109 ? 6.828 -33.5 -16.797 1 95.81 109 LEU A O 1
ATOM 807 N N . VAL A 1 110 ? 7.156 -31.641 -18.031 1 96 110 VAL A N 1
ATOM 808 C CA . VAL A 1 110 ? 8.508 -31.422 -17.516 1 96 110 VAL A CA 1
ATOM 809 C C . VAL A 1 110 ? 8.445 -31.172 -16.016 1 96 110 VAL A C 1
ATOM 811 O O . VAL A 1 110 ? 9.25 -31.719 -15.25 1 96 110 VAL A O 1
ATOM 814 N N . GLN A 1 111 ? 7.516 -30.375 -15.578 1 96.62 111 GLN A N 1
ATOM 815 C CA . GLN A 1 111 ? 7.332 -30.109 -14.156 1 96.62 111 GLN A CA 1
ATOM 816 C C . GLN A 1 111 ? 7.062 -31.391 -13.375 1 96.62 111 GLN A C 1
ATOM 818 O O . GLN A 1 111 ? 7.715 -31.656 -12.367 1 96.62 111 GLN A O 1
ATOM 823 N N . ASN A 1 112 ? 6.082 -32.219 -13.836 1 97.31 112 ASN A N 1
ATOM 824 C CA . ASN A 1 112 ? 5.711 -33.406 -13.117 1 97.31 112 ASN A CA 1
ATOM 825 C C . ASN A 1 112 ? 6.875 -34.406 -13.039 1 97.31 112 ASN A C 1
ATOM 827 O O . ASN A 1 112 ? 7.078 -35.062 -12.016 1 97.31 112 ASN A O 1
ATOM 831 N N . ARG A 1 113 ? 7.617 -34.531 -14.141 1 97.81 113 ARG A N 1
ATOM 832 C CA . ARG A 1 113 ? 8.789 -35.406 -14.125 1 97.81 113 ARG A CA 1
ATOM 833 C C . ARG A 1 113 ? 9.812 -34.906 -13.109 1 97.81 113 ARG A C 1
ATOM 835 O O . ARG A 1 113 ? 10.391 -35.719 -12.375 1 97.81 113 ARG A O 1
ATOM 842 N N . ALA A 1 114 ? 10.031 -33.594 -13.086 1 97.62 114 ALA A N 1
ATOM 843 C CA . ALA A 1 114 ? 10.969 -33.031 -12.117 1 97.62 114 ALA A CA 1
ATOM 844 C C . ALA A 1 114 ? 10.508 -33.312 -10.688 1 97.62 114 ALA A C 1
ATOM 846 O O . ALA A 1 114 ? 11.312 -33.656 -9.828 1 97.62 114 ALA A O 1
ATOM 847 N N . LEU A 1 115 ? 9.242 -33.094 -10.422 1 98.38 115 LEU A N 1
ATOM 848 C CA . LEU A 1 115 ? 8.672 -33.344 -9.102 1 98.38 115 LEU A CA 1
ATOM 849 C C . LEU A 1 115 ? 8.789 -34.812 -8.727 1 98.38 115 LEU A C 1
ATOM 851 O O . LEU A 1 115 ? 9.188 -35.156 -7.602 1 98.38 115 LEU A O 1
ATOM 855 N N . ASP A 1 116 ? 8.461 -35.625 -9.664 1 97.56 116 ASP A N 1
ATOM 856 C CA . ASP A 1 116 ? 8.547 -37.062 -9.461 1 97.56 116 ASP A CA 1
ATOM 857 C C . ASP A 1 116 ? 9.977 -37.5 -9.125 1 97.56 116 ASP A C 1
ATOM 859 O O . ASP A 1 116 ? 10.203 -38.25 -8.188 1 97.56 116 ASP A O 1
ATOM 863 N N . ASP A 1 117 ? 10.898 -37.031 -9.898 1 97.62 117 ASP A N 1
ATOM 864 C CA . ASP A 1 117 ? 12.312 -37.344 -9.703 1 97.62 117 ASP A CA 1
ATOM 865 C C . ASP A 1 117 ? 12.781 -36.906 -8.32 1 97.62 117 ASP A C 1
ATOM 867 O O . ASP A 1 117 ? 13.664 -37.531 -7.73 1 97.62 117 ASP A O 1
ATOM 871 N N . ALA A 1 118 ? 12.242 -35.844 -7.801 1 97.69 118 ALA A N 1
ATOM 872 C CA . ALA A 1 118 ? 12.625 -35.281 -6.504 1 97.69 118 ALA A CA 1
ATOM 873 C C . ALA A 1 118 ? 11.883 -35.969 -5.367 1 97.69 118 ALA A C 1
ATOM 875 O O . ALA A 1 118 ? 12.094 -35.656 -4.195 1 97.69 118 ALA A O 1
ATOM 876 N N . GLY A 1 119 ? 10.977 -36.875 -5.652 1 98.06 119 GLY A N 1
ATOM 877 C CA . GLY A 1 119 ? 10.219 -37.594 -4.645 1 98.06 119 GLY A CA 1
ATOM 878 C C . GLY A 1 119 ? 9.07 -36.781 -4.066 1 98.06 119 GLY A C 1
ATOM 879 O O . GLY A 1 119 ? 8.586 -37.094 -2.973 1 98.06 119 GLY A O 1
ATOM 880 N N . ILE A 1 120 ? 8.695 -35.75 -4.695 1 98.62 120 ILE A N 1
ATOM 881 C CA . ILE A 1 120 ? 7.59 -34.906 -4.262 1 98.62 120 ILE A CA 1
ATOM 882 C C . ILE A 1 120 ? 6.27 -35.5 -4.738 1 98.62 120 ILE A C 1
ATOM 884 O O . ILE A 1 120 ? 6.125 -35.875 -5.91 1 98.62 120 ILE A O 1
ATOM 888 N N . PRO A 1 121 ? 5.328 -35.688 -3.834 1 98.5 121 PRO A N 1
ATOM 889 C CA . PRO A 1 121 ? 4.082 -36.375 -4.195 1 98.5 121 PRO A CA 1
ATOM 890 C C . PRO A 1 121 ? 3.256 -35.594 -5.219 1 98.5 121 PRO A C 1
ATOM 892 O O . PRO A 1 121 ? 2.965 -34.406 -5.008 1 98.5 121 PRO A O 1
ATOM 895 N N . ILE A 1 122 ? 2.82 -36.219 -6.297 1 98.12 122 ILE A N 1
ATOM 896 C CA . ILE A 1 122 ? 1.949 -35.688 -7.34 1 98.12 122 ILE A CA 1
ATOM 897 C C . ILE A 1 122 ? 0.961 -36.75 -7.789 1 98.12 122 ILE A C 1
ATOM 899 O O . ILE A 1 122 ? 1.154 -37.938 -7.504 1 98.12 122 ILE A O 1
ATOM 903 N N . PRO A 1 123 ? -0.118 -36.344 -8.43 1 97.38 123 PRO A N 1
ATOM 904 C CA . PRO A 1 123 ? -0.991 -37.344 -9.016 1 97.38 123 PRO A CA 1
ATOM 905 C C . PRO A 1 123 ? -0.272 -38.219 -10.031 1 97.38 123 PRO A C 1
ATOM 907 O O . PRO A 1 123 ? 0.637 -37.75 -10.727 1 97.38 123 PRO A O 1
ATOM 910 N N . ALA A 1 124 ? -0.744 -39.438 -10.117 1 97.81 124 ALA A N 1
ATOM 911 C CA . ALA A 1 124 ? -0.243 -40.281 -11.195 1 97.81 124 ALA A CA 1
ATOM 912 C C . ALA A 1 124 ? -0.539 -39.656 -12.562 1 97.81 124 ALA A C 1
ATOM 914 O O . ALA A 1 124 ? -1.603 -39.062 -12.758 1 97.81 124 ALA A O 1
ATOM 915 N N . TYR A 1 125 ? 0.421 -39.75 -13.469 1 98.06 125 TYR A N 1
ATOM 916 C CA . TYR A 1 125 ? 0.246 -39.062 -14.742 1 98.06 125 TYR A CA 1
ATOM 917 C C . TYR A 1 125 ? 0.857 -39.875 -15.883 1 98.06 125 TYR A C 1
ATOM 919 O O . TYR A 1 125 ? 1.615 -40.812 -15.648 1 98.06 125 TYR A O 1
ATOM 927 N N . ARG A 1 126 ? 0.455 -39.531 -17.094 1 97.88 126 ARG A N 1
ATOM 928 C CA . ARG A 1 126 ? 0.987 -40.094 -18.328 1 97.88 126 ARG A CA 1
ATOM 929 C C . ARG A 1 126 ? 1.114 -39.031 -19.422 1 97.88 126 ARG A C 1
ATOM 931 O O . ARG A 1 126 ? 0.243 -38.156 -19.562 1 97.88 126 ARG A O 1
ATOM 938 N N . GLN A 1 127 ? 2.203 -39.125 -20.156 1 97.69 127 GLN A N 1
ATOM 939 C CA . GLN A 1 127 ? 2.352 -38.281 -21.359 1 97.69 127 GLN A CA 1
ATOM 940 C C . GLN A 1 127 ? 1.34 -38.688 -22.422 1 97.69 127 GLN A C 1
ATOM 942 O O . GLN A 1 127 ? 1.08 -39.875 -22.641 1 97.69 127 GLN A O 1
ATOM 947 N N . VAL A 1 128 ? 0.744 -37.75 -23.047 1 97.31 128 VAL A N 1
ATOM 948 C CA . VAL A 1 128 ? -0.25 -37.969 -24.078 1 97.31 128 VAL A CA 1
ATOM 949 C C . VAL A 1 128 ? 0.118 -37.188 -25.344 1 97.31 128 VAL A C 1
ATOM 951 O O . VAL A 1 128 ? 0.007 -35.969 -25.375 1 97.31 128 VAL A O 1
ATOM 954 N N . ASP A 1 129 ? 0.436 -37.844 -26.391 1 96.44 129 ASP A N 1
ATOM 955 C CA . ASP A 1 129 ? 0.795 -37.219 -27.656 1 96.44 129 ASP A CA 1
ATOM 956 C C . ASP A 1 129 ? -0.205 -37.562 -28.75 1 96.44 129 ASP A C 1
ATOM 958 O O . ASP A 1 129 ? -0.127 -37.062 -29.859 1 96.44 129 ASP A O 1
ATOM 962 N N . SER A 1 130 ? -1.126 -38.5 -28.422 1 96.25 130 SER A N 1
ATOM 963 C CA . SER A 1 130 ? -2.143 -38.938 -29.375 1 96.25 130 SER A CA 1
ATOM 964 C C . SER A 1 130 ? -3.396 -39.438 -28.656 1 96.25 130 SER A C 1
ATOM 966 O O . SER A 1 130 ? -3.387 -39.625 -27.438 1 96.25 130 SER A O 1
ATOM 968 N N . VAL A 1 131 ? -4.391 -39.562 -29.438 1 96.81 131 VAL A N 1
ATOM 969 C CA . VAL A 1 131 ? -5.625 -40.125 -28.906 1 96.81 131 VAL A CA 1
ATOM 970 C C . VAL A 1 131 ? -5.363 -41.5 -28.328 1 96.81 131 VAL A C 1
ATOM 972 O O . VAL A 1 131 ? -5.922 -41.875 -27.297 1 96.81 131 VAL A O 1
ATOM 975 N N . ALA A 1 132 ? -4.516 -42.281 -29.047 1 97.31 132 ALA A N 1
ATOM 976 C CA . ALA A 1 132 ? -4.16 -43.594 -28.562 1 97.31 132 ALA A CA 1
ATOM 977 C C . ALA A 1 132 ? -3.467 -43.531 -27.203 1 97.31 132 ALA A C 1
ATOM 979 O O . ALA A 1 132 ? -3.725 -44.375 -26.328 1 97.31 132 ALA A O 1
ATOM 980 N N . ASP A 1 133 ? -2.596 -42.594 -27.062 1 97.69 133 ASP A N 1
ATOM 981 C CA . ASP A 1 133 ? -1.924 -42.406 -25.781 1 97.69 133 ASP A CA 1
ATOM 982 C C . ASP A 1 133 ? -2.93 -42.094 -24.672 1 97.69 133 ASP A C 1
ATOM 984 O O . ASP A 1 133 ? -2.771 -42.531 -23.531 1 97.69 133 ASP A O 1
ATOM 988 N N . LEU A 1 134 ? -3.896 -41.25 -25.016 1 97.62 134 LEU A N 1
ATOM 989 C CA . LEU A 1 134 ? -4.906 -40.875 -24.031 1 97.62 134 LEU A CA 1
ATOM 990 C C . LEU A 1 134 ? -5.719 -42.062 -23.578 1 97.62 134 LEU A C 1
ATOM 992 O O . LEU A 1 134 ? -6 -42.25 -22.391 1 97.62 134 LEU A O 1
ATOM 996 N N . ARG A 1 135 ? -6.074 -42.875 -24.531 1 97.69 135 ARG A N 1
ATOM 997 C CA . ARG A 1 135 ? -6.797 -44.094 -24.203 1 97.69 135 ARG A CA 1
ATOM 998 C C . ARG A 1 135 ? -5.949 -45.031 -23.344 1 97.69 135 ARG A C 1
ATOM 1000 O O . ARG A 1 135 ? -6.445 -45.594 -22.375 1 97.69 135 ARG A O 1
ATOM 1007 N N . ALA A 1 136 ? -4.73 -45.156 -23.719 1 97.94 136 ALA A N 1
ATOM 1008 C CA . ALA A 1 136 ? -3.816 -45.969 -22.922 1 97.94 136 ALA A CA 1
ATOM 1009 C C . ALA A 1 136 ? -3.684 -45.406 -21.5 1 97.94 136 ALA A C 1
ATOM 1011 O O . ALA A 1 136 ? -3.592 -46.188 -20.547 1 97.94 136 ALA A O 1
ATOM 1012 N N . ALA A 1 137 ? -3.586 -44.125 -21.375 1 97.81 137 ALA A N 1
ATOM 1013 C CA . ALA A 1 137 ? -3.525 -43.469 -20.062 1 97.81 137 ALA A CA 1
ATOM 1014 C C . ALA A 1 137 ? -4.762 -43.812 -19.234 1 97.81 137 ALA A C 1
ATOM 1016 O O . ALA A 1 137 ? -4.66 -44.062 -18.031 1 97.81 137 ALA A O 1
ATOM 1017 N N . GLY A 1 138 ? -5.914 -43.688 -19.859 1 97.69 138 GLY A N 1
ATOM 1018 C CA . GLY A 1 138 ? -7.152 -44.031 -19.172 1 97.69 138 GLY A CA 1
ATOM 1019 C C . GLY A 1 138 ? -7.172 -45.469 -18.672 1 97.69 138 GLY A C 1
ATOM 1020 O O . GLY A 1 138 ? -7.703 -45.75 -17.594 1 97.69 138 GLY A O 1
ATOM 1021 N N . GLU A 1 139 ? -6.633 -46.344 -19.453 1 97.19 139 GLU A N 1
ATOM 1022 C CA . GLU A 1 139 ? -6.547 -47.75 -19.047 1 97.19 139 GLU A CA 1
ATOM 1023 C C . GLU A 1 139 ? -5.625 -47.938 -17.844 1 97.19 139 GLU A C 1
ATOM 1025 O O . GLU A 1 139 ? -5.887 -48.75 -16.953 1 97.19 139 GLU A O 1
ATOM 1030 N N . ALA A 1 140 ? -4.625 -47.188 -17.828 1 97.44 140 ALA A N 1
ATOM 1031 C CA . ALA A 1 140 ? -3.613 -47.312 -16.781 1 97.44 140 ALA A CA 1
ATOM 1032 C C . ALA A 1 140 ? -4.055 -46.594 -15.508 1 97.44 140 ALA A C 1
ATOM 1034 O O . ALA A 1 140 ? -3.84 -47.094 -14.406 1 97.44 140 ALA A O 1
ATOM 1035 N N . LEU A 1 141 ? -4.609 -45.375 -15.617 1 97.38 141 LEU A N 1
ATOM 1036 C CA . LEU A 1 141 ? -4.895 -44.5 -14.477 1 97.38 141 LEU A CA 1
ATOM 1037 C C . LEU A 1 141 ? -6.344 -44.656 -14.031 1 97.38 141 LEU A C 1
ATOM 1039 O O . LEU A 1 141 ? -6.688 -44.312 -12.891 1 97.38 141 LEU A O 1
ATOM 1043 N N . GLY A 1 142 ? -7.172 -45.125 -14.922 1 96.62 142 GLY A N 1
ATOM 1044 C CA . GLY A 1 142 ? -8.602 -45.188 -14.68 1 96.62 142 GLY A CA 1
ATOM 1045 C C . GLY A 1 142 ? -9.344 -43.938 -15.18 1 96.62 142 GLY A C 1
ATOM 1046 O O . GLY A 1 142 ? -8.789 -42.844 -15.211 1 96.62 142 GLY A O 1
ATOM 1047 N N . TRP A 1 143 ? -10.617 -44.156 -15.617 1 96.56 143 TRP A N 1
ATOM 1048 C CA . TRP A 1 143 ? -11.508 -43.094 -16.016 1 96.56 143 TRP A CA 1
ATOM 1049 C C . TRP A 1 143 ? -12.438 -42.688 -14.859 1 96.56 143 TRP A C 1
ATOM 1051 O O . TRP A 1 143 ? -12.812 -43.531 -14.055 1 96.56 143 TRP A O 1
ATOM 1061 N N . PRO A 1 144 ? -12.906 -41.562 -14.68 1 96.5 144 PRO A N 1
ATOM 1062 C CA . PRO A 1 144 ? -12.484 -40.406 -15.477 1 96.5 144 PRO A CA 1
ATOM 1063 C C . PRO A 1 144 ? -11.07 -39.938 -15.141 1 96.5 144 PRO A C 1
ATOM 1065 O O . PRO A 1 144 ? -10.523 -40.312 -14.109 1 96.5 144 PRO A O 1
ATOM 1068 N N . LEU A 1 145 ? -10.414 -39.219 -16.031 1 96.5 145 LEU A N 1
ATOM 1069 C CA . LEU A 1 145 ? -9.102 -38.625 -15.773 1 96.5 145 LEU A CA 1
ATOM 1070 C C . LEU A 1 145 ? -9.062 -37.156 -16.172 1 96.5 145 LEU A C 1
ATOM 1072 O O . LEU A 1 145 ? -10.023 -36.656 -16.75 1 96.5 145 LEU A O 1
ATOM 1076 N N . MET A 1 146 ? -8.062 -36.5 -15.766 1 94.56 146 MET A N 1
ATOM 1077 C CA . MET A 1 146 ? -7.863 -35.062 -16.094 1 94.56 146 MET A CA 1
ATOM 1078 C C . MET A 1 146 ? -6.832 -34.906 -17.219 1 94.56 146 MET A C 1
ATOM 1080 O O . MET A 1 146 ? -5.676 -35.312 -17.062 1 94.56 146 MET A O 1
ATOM 1084 N N . LEU A 1 147 ? -7.27 -34.406 -18.359 1 95.38 147 LEU A N 1
ATOM 1085 C CA . LEU A 1 147 ? -6.363 -34.094 -19.453 1 95.38 147 LEU A CA 1
ATOM 1086 C C . LEU A 1 147 ? -5.926 -32.625 -19.391 1 95.38 147 LEU A C 1
ATOM 1088 O O . LEU A 1 147 ? -6.766 -31.719 -19.281 1 95.38 147 LEU A O 1
ATOM 1092 N N . LYS A 1 148 ? -4.613 -32.375 -19.375 1 93.12 148 LYS A N 1
ATOM 1093 C CA . LYS A 1 148 ? -4.059 -31.031 -19.266 1 93.12 148 LYS A CA 1
ATOM 1094 C C . LYS A 1 148 ? -3.129 -30.734 -20.438 1 93.12 148 LYS A C 1
ATOM 1096 O O . LYS A 1 148 ? -2.299 -31.578 -20.812 1 93.12 148 LYS A O 1
ATOM 1101 N N . ALA A 1 149 ? -3.398 -29.547 -21.016 1 92.12 149 ALA A N 1
ATOM 1102 C CA . ALA A 1 149 ? -2.404 -29.109 -21.984 1 92.12 149 ALA A CA 1
ATOM 1103 C C . ALA A 1 149 ? -1.023 -29 -21.344 1 92.12 149 ALA A C 1
ATOM 1105 O O . ALA A 1 149 ? -0.893 -28.531 -20.219 1 92.12 149 ALA A O 1
ATOM 1106 N N . ARG A 1 150 ? -0.026 -29.406 -22.062 1 91.31 150 ARG A N 1
ATOM 1107 C CA . ARG A 1 150 ? 1.326 -29.359 -21.516 1 91.31 150 ARG A CA 1
ATOM 1108 C C . ARG A 1 150 ? 1.756 -27.906 -21.281 1 91.31 150 ARG A C 1
ATOM 1110 O O . ARG A 1 150 ? 2.363 -27.609 -20.25 1 91.31 150 ARG A O 1
ATOM 1117 N N . GLU A 1 151 ? 1.4 -26.984 -22.25 1 87.62 151 GLU A N 1
ATOM 1118 C CA . GLU A 1 151 ? 1.777 -25.578 -22.156 1 87.62 151 GLU A CA 1
ATOM 1119 C C . GLU A 1 151 ? 0.578 -24.656 -22.406 1 87.62 151 GLU A C 1
ATOM 1121 O O . GLU A 1 151 ? -0.399 -25.062 -23.031 1 87.62 151 GLU A O 1
ATOM 1126 N N . GLY A 1 152 ? 0.724 -23.406 -21.812 1 76.44 152 GLY A N 1
ATOM 1127 C CA . GLY A 1 152 ? -0.226 -22.359 -22.172 1 76.44 152 GLY A CA 1
ATOM 1128 C C . GLY A 1 152 ? -1.49 -22.406 -21.328 1 76.44 152 GLY A C 1
ATOM 1129 O O . GLY A 1 152 ? -2.371 -21.547 -21.5 1 76.44 152 GLY A O 1
ATOM 1130 N N . GLY A 1 153 ? -1.646 -23.391 -20.531 1 67.25 153 GLY A N 1
ATOM 1131 C CA . GLY A 1 153 ? -2.836 -23.469 -19.703 1 67.25 153 GLY A CA 1
ATOM 1132 C C . GLY A 1 153 ? -2.766 -22.562 -18.469 1 67.25 153 GLY A C 1
ATOM 1133 O O . GLY A 1 153 ? -1.714 -22.453 -17.844 1 67.25 153 GLY A O 1
ATOM 1134 N N . TYR A 1 154 ? -3.746 -21.734 -18.375 1 63.72 154 TYR A N 1
ATOM 1135 C CA . TYR A 1 154 ? -3.883 -20.953 -17.156 1 63.72 154 TYR A CA 1
ATOM 1136 C C . TYR A 1 154 ? -5.344 -20.859 -16.734 1 63.72 154 TYR A C 1
ATOM 1138 O O . TYR A 1 154 ? -6.246 -20.953 -17.562 1 63.72 154 TYR A O 1
ATOM 1146 N N . ASP A 1 155 ? -5.586 -20.688 -15.422 1 57.09 155 ASP A N 1
ATOM 1147 C CA . ASP A 1 155 ? -6.902 -20.531 -14.805 1 57.09 155 ASP A CA 1
ATOM 1148 C C . ASP A 1 155 ? -7.883 -21.578 -15.344 1 57.09 155 ASP A C 1
ATOM 1150 O O . ASP A 1 155 ? -9 -21.234 -15.742 1 57.09 155 ASP A O 1
ATOM 1154 N N . GLY A 1 156 ? -7.395 -22.781 -15.453 1 61.72 156 GLY A N 1
ATOM 1155 C CA . GLY A 1 156 ? -8.242 -23.891 -15.844 1 61.72 156 GLY A CA 1
ATOM 1156 C C . GLY A 1 156 ? -8.328 -24.078 -17.344 1 61.72 156 GLY A C 1
ATOM 1157 O O . GLY A 1 156 ? -8.766 -25.125 -17.828 1 61.72 156 GLY A O 1
ATOM 1158 N N . ARG A 1 157 ? -7.902 -23.016 -18.016 1 65 157 ARG A N 1
ATOM 1159 C CA . ARG A 1 157 ? -7.883 -23.156 -19.469 1 65 157 ARG A CA 1
ATOM 1160 C C . ARG A 1 157 ? -6.844 -24.188 -19.891 1 65 157 ARG A C 1
ATOM 1162 O O . ARG A 1 157 ? -5.719 -24.203 -19.391 1 65 157 ARG A O 1
ATOM 1169 N N . GLY A 1 158 ? -7.316 -25.109 -20.406 1 79.81 158 GLY A N 1
ATOM 1170 C CA . GLY A 1 158 ? -6.449 -26.172 -20.906 1 79.81 158 GLY A CA 1
ATOM 1171 C C . GLY A 1 158 ? -6.633 -27.469 -20.156 1 79.81 158 GLY A C 1
ATOM 1172 O O . GLY A 1 158 ? -6 -28.484 -20.484 1 79.81 158 GLY A O 1
ATOM 1173 N N . ASN A 1 159 ? -7.309 -27.391 -19.125 1 86.19 159 ASN A N 1
ATOM 1174 C CA . ASN A 1 159 ? -7.641 -28.609 -18.391 1 86.19 159 ASN A CA 1
ATOM 1175 C C . ASN A 1 159 ? -9.023 -29.141 -18.766 1 86.19 159 ASN A C 1
ATOM 1177 O O . ASN A 1 159 ? -9.969 -28.359 -18.906 1 86.19 159 ASN A O 1
ATOM 1181 N N . ARG A 1 160 ? -9.125 -30.422 -18.922 1 88.81 160 ARG A N 1
ATOM 1182 C CA . ARG A 1 160 ? -10.398 -31.016 -19.312 1 88.81 160 ARG A CA 1
ATOM 1183 C C . ARG A 1 160 ? -10.57 -32.406 -18.672 1 88.81 160 ARG A C 1
ATOM 1185 O O . ARG A 1 160 ? -9.781 -33.312 -18.938 1 88.81 160 ARG A O 1
ATOM 1192 N N . PRO A 1 161 ? -11.625 -32.5 -17.938 1 92.38 161 PRO A N 1
ATOM 1193 C CA . PRO A 1 161 ? -1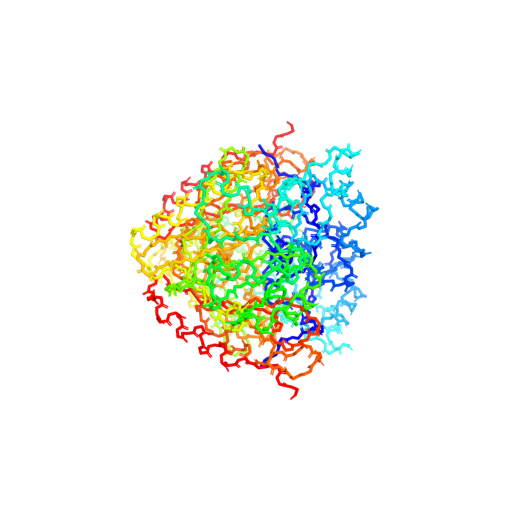1.938 -33.875 -17.516 1 92.38 161 PRO A CA 1
ATOM 1194 C C . PRO A 1 161 ? -12.406 -34.75 -18.656 1 92.38 161 PRO A C 1
ATOM 1196 O O . PRO A 1 161 ? -13.125 -34.312 -19.547 1 92.38 161 PRO A O 1
ATOM 1199 N N . VAL A 1 162 ? -11.953 -35.969 -18.719 1 96 162 VAL A N 1
ATOM 1200 C CA . VAL A 1 162 ? -12.336 -36.938 -19.734 1 96 162 VAL A CA 1
ATOM 1201 C C . VAL A 1 162 ? -13.008 -38.125 -19.062 1 96 162 VAL A C 1
ATOM 1203 O O . VAL A 1 162 ? -12.359 -38.875 -18.328 1 96 162 VAL A O 1
ATOM 1206 N N . GLU A 1 163 ? -14.203 -38.312 -19.328 1 96.56 163 GLU A N 1
ATOM 1207 C CA . GLU A 1 163 ? -15.016 -39.312 -18.594 1 96.56 163 GLU A CA 1
ATOM 1208 C C . GLU A 1 163 ? -14.695 -40.719 -19.031 1 96.56 163 GLU A C 1
ATOM 1210 O O . GLU A 1 163 ? -14.797 -41.656 -18.25 1 96.56 163 GLU A O 1
ATOM 1215 N N . GLY A 1 164 ? -14.367 -40.875 -20.328 1 97.25 164 GLY A N 1
ATOM 1216 C CA . GLY A 1 164 ? -14.133 -42.219 -20.859 1 97.25 164 GLY A CA 1
ATOM 1217 C C . GLY A 1 164 ? -13.461 -42.219 -22.219 1 97.25 164 GLY A C 1
ATOM 1218 O O . GLY A 1 164 ? -13.18 -41.125 -22.766 1 97.25 164 GLY A O 1
ATOM 1219 N N . PRO A 1 165 ? -13.227 -43.406 -22.703 1 97 165 PRO A N 1
ATOM 1220 C CA . PRO A 1 165 ? -12.469 -43.531 -23.953 1 97 165 PRO A CA 1
ATOM 1221 C C . PRO A 1 165 ? -13.188 -42.906 -25.141 1 97 165 PRO A C 1
ATOM 1223 O O . PRO A 1 165 ? -12.547 -42.438 -26.078 1 97 165 PRO A O 1
ATOM 1226 N N . GLU A 1 166 ? -14.477 -42.844 -25.031 1 97.19 166 GLU A N 1
ATOM 1227 C CA . GLU A 1 166 ? -15.258 -42.312 -26.156 1 97.19 166 GLU A CA 1
ATOM 1228 C C . GLU A 1 166 ? -15.039 -40.812 -26.312 1 97.19 166 GLU A C 1
ATOM 1230 O O . GLU A 1 166 ? -15.172 -40.281 -27.422 1 97.19 166 GLU A O 1
ATOM 1235 N N . GLU A 1 167 ? -14.602 -40.156 -25.281 1 97.12 167 GLU A N 1
ATOM 1236 C CA . GLU A 1 167 ? -14.414 -38.688 -25.297 1 97.12 167 GLU A CA 1
ATOM 1237 C C . GLU A 1 167 ? -12.984 -38.344 -25.703 1 97.12 167 GLU A C 1
ATOM 1239 O O . GLU A 1 167 ? -12.68 -37.156 -25.953 1 97.12 167 GLU A O 1
ATOM 1244 N N . ALA A 1 168 ? -12.125 -39.312 -25.828 1 95.94 168 ALA A N 1
ATOM 1245 C CA . ALA A 1 168 ? -10.688 -39.094 -25.969 1 95.94 168 ALA A CA 1
ATOM 1246 C C . ALA A 1 168 ? -10.367 -38.25 -27.203 1 95.94 168 ALA A C 1
ATOM 1248 O O . ALA A 1 168 ? -9.594 -37.312 -27.141 1 95.94 168 ALA A O 1
ATOM 1249 N N . PRO A 1 169 ? -11.031 -38.594 -28.375 1 95.62 169 PRO A N 1
ATOM 1250 C CA . PRO A 1 169 ? -10.695 -37.812 -29.562 1 95.62 169 PRO A CA 1
ATOM 1251 C C . PRO A 1 169 ? -11.062 -36.312 -29.422 1 95.62 169 PRO A C 1
ATOM 1253 O O . PRO A 1 169 ? -10.25 -35.438 -29.719 1 95.62 169 PRO A O 1
ATOM 1256 N N . GLN A 1 170 ? -12.156 -36.062 -28.922 1 95.31 170 GLN A N 1
ATOM 1257 C CA . GLN A 1 170 ? -12.617 -34.688 -28.766 1 95.31 170 GLN A CA 1
ATOM 1258 C C . GLN A 1 170 ? -11.797 -33.938 -27.719 1 95.31 170 GLN A C 1
ATOM 1260 O O . GLN A 1 170 ? -11.477 -32.781 -27.891 1 95.31 170 GLN A O 1
ATOM 1265 N N . ALA A 1 171 ? -11.562 -34.656 -26.672 1 94.5 171 ALA A N 1
ATOM 1266 C CA . ALA A 1 171 ? -10.773 -34.062 -25.594 1 94.5 171 ALA A CA 1
ATOM 1267 C C . ALA A 1 171 ? -9.375 -33.688 -26.062 1 94.5 171 ALA A C 1
ATOM 1269 O O . ALA A 1 171 ? -8.867 -32.594 -25.766 1 94.5 171 ALA A O 1
ATOM 1270 N N . PHE A 1 172 ? -8.727 -34.562 -26.75 1 93.94 172 PHE A N 1
ATOM 1271 C CA . PHE A 1 172 ? -7.375 -34.344 -27.25 1 93.94 172 PHE A CA 1
ATOM 1272 C C . PHE A 1 172 ? -7.344 -33.156 -28.219 1 93.94 172 PHE A C 1
ATOM 1274 O O . PHE A 1 172 ? -6.426 -32.344 -28.172 1 93.94 172 PHE A O 1
ATOM 1281 N N . GLU A 1 173 ? -8.352 -33.125 -29.078 1 92.12 173 GLU A N 1
ATOM 1282 C CA . GLU A 1 173 ? -8.453 -32 -30.016 1 92.12 173 GLU A CA 1
ATOM 1283 C C . GLU A 1 173 ? -8.633 -30.672 -29.281 1 92.12 173 GLU A C 1
ATOM 1285 O O . GLU A 1 173 ? -8.07 -29.656 -29.688 1 92.12 173 GLU A O 1
ATOM 1290 N N . ALA A 1 174 ? -9.328 -30.766 -28.25 1 89.38 174 ALA A N 1
ATOM 1291 C CA . ALA A 1 174 ? -9.664 -29.547 -27.516 1 89.38 174 ALA A CA 1
ATOM 1292 C C . ALA A 1 174 ? -8.438 -28.984 -26.812 1 89.38 174 ALA A C 1
ATOM 1294 O O . ALA A 1 174 ? -8.305 -27.766 -26.672 1 89.38 174 ALA A O 1
ATOM 1295 N N . VAL A 1 175 ? -7.523 -29.797 -26.391 1 89.75 175 VAL A N 1
ATOM 1296 C CA . VAL A 1 175 ? -6.367 -29.328 -25.625 1 89.75 175 VAL A CA 1
ATOM 1297 C C . VAL A 1 175 ? -5.258 -28.906 -26.578 1 89.75 175 VAL A C 1
ATOM 1299 O O . VAL A 1 175 ? -4.285 -28.266 -26.172 1 89.75 175 VAL A O 1
ATOM 1302 N N . GLY A 1 176 ? -5.387 -29.234 -27.875 1 83.19 176 GLY A N 1
ATOM 1303 C CA . GLY A 1 176 ? -4.48 -28.734 -28.891 1 83.19 176 GLY A CA 1
ATOM 1304 C C . GLY A 1 176 ? -3.279 -29.625 -29.125 1 83.19 176 GLY A C 1
ATOM 1305 O O . GLY A 1 176 ? -2.215 -29.156 -29.531 1 83.19 176 GLY A O 1
ATOM 1306 N N . GLY A 1 177 ? -3.25 -30.906 -28.703 1 81.5 177 GLY A N 1
ATOM 1307 C CA . GLY A 1 177 ? -2.227 -31.859 -29.078 1 81.5 177 GLY A CA 1
ATOM 1308 C C . GLY A 1 177 ? -1.417 -32.375 -27.906 1 81.5 177 GLY A C 1
ATOM 1309 O O . GLY A 1 177 ? -1.969 -32.938 -26.969 1 81.5 177 GLY A O 1
ATOM 1310 N N . ALA A 1 178 ? -0.182 -31.734 -27.672 1 90 178 ALA A N 1
ATOM 1311 C CA . ALA A 1 178 ? 0.668 -32.25 -26.609 1 90 178 ALA A CA 1
ATOM 1312 C C . ALA A 1 178 ? 0.022 -32.031 -25.25 1 90 178 ALA A C 1
ATOM 1314 O O . ALA A 1 178 ? -0.331 -30.891 -24.891 1 90 178 ALA A O 1
ATOM 1315 N N . ALA A 1 179 ? -0.152 -33.156 -24.484 1 95.25 179 ALA A N 1
ATOM 1316 C CA . ALA A 1 179 ? -0.92 -33.094 -23.25 1 95.25 179 ALA A CA 1
ATOM 1317 C C . ALA A 1 179 ? -0.378 -34.062 -22.203 1 95.25 179 ALA A C 1
ATOM 1319 O O . ALA A 1 179 ? 0.589 -34.781 -22.453 1 95.25 179 ALA A O 1
ATOM 1320 N N . LEU A 1 180 ? -0.843 -33.906 -21.094 1 95.81 180 LEU A N 1
ATOM 1321 C CA . LEU A 1 180 ? -0.608 -34.781 -19.938 1 95.81 180 LEU A CA 1
ATOM 1322 C C . LEU A 1 180 ? -1.927 -35.219 -19.328 1 95.81 180 LEU A C 1
ATOM 1324 O O . LEU A 1 180 ? -2.846 -34.438 -19.156 1 95.81 180 LEU A O 1
ATOM 1328 N N . ALA A 1 181 ? -2.059 -36.531 -19.172 1 96.81 181 ALA A N 1
ATOM 1329 C CA . ALA A 1 181 ? -3.215 -37.094 -18.453 1 96.81 181 ALA A CA 1
ATOM 1330 C C . ALA A 1 181 ? -2.875 -37.375 -17 1 96.81 181 ALA A C 1
ATOM 1332 O O . ALA A 1 181 ? -1.827 -37.938 -16.703 1 96.81 181 ALA A O 1
ATOM 1333 N N . GLU A 1 182 ? -3.707 -36.938 -16.125 1 96.75 182 GLU A N 1
ATOM 1334 C CA . GLU A 1 182 ? -3.545 -37.188 -14.695 1 96.75 182 GLU A CA 1
ATOM 1335 C C . GLU A 1 182 ? -4.762 -37.906 -14.117 1 96.75 182 GLU A C 1
ATOM 1337 O O . GLU A 1 182 ? -5.883 -37.719 -14.586 1 96.75 182 GLU A O 1
ATOM 1342 N N . GLU A 1 183 ? -4.484 -38.781 -13.188 1 96 183 GLU A N 1
ATOM 1343 C CA . GLU A 1 183 ? -5.602 -39.344 -12.438 1 96 183 GLU A CA 1
ATOM 1344 C C . GLU A 1 183 ? -6.473 -38.25 -11.836 1 96 183 GLU A C 1
ATOM 1346 O O . GLU A 1 183 ? -5.961 -37.219 -11.375 1 96 183 GLU A O 1
ATOM 1351 N N . LEU A 1 184 ? -7.699 -38.438 -11.961 1 93.56 184 LEU A N 1
ATOM 1352 C CA . LEU A 1 184 ? -8.617 -37.5 -11.297 1 93.56 184 LEU A CA 1
ATOM 1353 C C . LEU A 1 184 ? -8.648 -37.781 -9.797 1 93.56 184 LEU A C 1
ATOM 1355 O O . LEU A 1 184 ? -9.078 -38.844 -9.352 1 93.56 184 LEU A O 1
ATOM 1359 N N . ILE A 1 185 ? -8.234 -36.812 -9 1 92.12 185 ILE A N 1
ATOM 1360 C CA . ILE A 1 185 ? -8.07 -37 -7.559 1 92.12 185 ILE A CA 1
ATOM 1361 C C . ILE A 1 185 ? -9.398 -36.75 -6.852 1 92.12 185 ILE A C 1
ATOM 1363 O O . ILE A 1 185 ? -10.047 -35.719 -7.109 1 92.12 185 ILE A O 1
ATOM 1367 N N . ASP A 1 186 ? -9.812 -37.688 -6.074 1 91.06 186 ASP A N 1
ATOM 1368 C CA . ASP A 1 186 ? -10.891 -37.438 -5.121 1 91.06 186 ASP A CA 1
ATOM 1369 C C . ASP A 1 186 ? -10.367 -36.75 -3.863 1 91.06 186 ASP A C 1
ATOM 1371 O O . ASP A 1 186 ? -10.078 -37.406 -2.865 1 91.06 186 ASP A O 1
ATOM 1375 N N . PHE A 1 187 ? -10.258 -35.438 -3.9 1 93.94 187 PHE A N 1
ATOM 1376 C CA . PHE A 1 187 ? -9.617 -34.719 -2.809 1 93.94 187 PHE A CA 1
ATOM 1377 C C . PHE A 1 187 ? -10.656 -34.156 -1.842 1 93.94 187 PHE A C 1
ATOM 1379 O O . PHE A 1 187 ? -11.797 -33.906 -2.23 1 93.94 187 PHE A O 1
ATOM 1386 N N . GLU A 1 188 ? -10.289 -34.031 -0.594 1 94.56 188 GLU A N 1
ATOM 1387 C CA . GLU A 1 188 ? -11.102 -33.438 0.454 1 94.56 188 GLU A CA 1
ATOM 1388 C C . GLU A 1 188 ? -11.141 -31.906 0.31 1 94.56 188 GLU A C 1
ATOM 1390 O O . GLU A 1 188 ? -12.195 -31.281 0.497 1 94.56 188 GLU A O 1
ATOM 1395 N N . ARG A 1 189 ? -9.938 -31.359 0.075 1 95.81 189 ARG A N 1
ATOM 1396 C CA . ARG A 1 189 ? -9.773 -29.906 -0.03 1 95.81 189 ARG A CA 1
ATOM 1397 C C . ARG A 1 189 ? -8.617 -29.562 -0.96 1 95.81 189 ARG A C 1
ATOM 1399 O O . ARG A 1 189 ? -7.715 -30.359 -1.171 1 95.81 189 ARG A O 1
ATOM 1406 N N . GLU A 1 190 ? -8.766 -28.422 -1.552 1 97.44 190 GLU A N 1
ATOM 1407 C CA . GLU A 1 190 ? -7.617 -27.797 -2.211 1 97.44 190 GLU A CA 1
ATOM 1408 C C . GLU A 1 190 ? -6.902 -26.828 -1.284 1 97.44 190 GLU A C 1
ATOM 1410 O O . GLU A 1 190 ? -7.547 -26.109 -0.512 1 97.44 190 GLU A O 1
ATOM 1415 N N . LEU A 1 191 ? -5.637 -26.859 -1.298 1 98.62 191 LEU A N 1
ATOM 1416 C CA . LEU A 1 191 ? -4.789 -26.031 -0.454 1 98.62 191 LEU A CA 1
ATOM 1417 C C . LEU A 1 191 ? -3.756 -25.281 -1.292 1 98.62 191 LEU A C 1
ATOM 1419 O O . LEU A 1 191 ? -3.57 -25.578 -2.471 1 98.62 191 LEU A O 1
ATOM 1423 N N . ALA A 1 192 ? -3.174 -24.359 -0.744 1 98.81 192 ALA A N 1
ATOM 1424 C CA . ALA A 1 192 ? -2.049 -23.641 -1.338 1 98.81 192 ALA A CA 1
ATOM 1425 C C . ALA A 1 192 ? -1.056 -23.188 -0.268 1 98.81 192 ALA A C 1
ATOM 1427 O O . ALA A 1 192 ? -1.435 -22.969 0.884 1 98.81 192 ALA A O 1
ATOM 1428 N N . VAL A 1 193 ? 0.132 -23.172 -0.575 1 98.81 193 VAL A N 1
ATOM 1429 C CA . VAL A 1 193 ? 1.197 -22.594 0.238 1 98.81 193 VAL A CA 1
ATOM 1430 C C . VAL A 1 193 ? 2.016 -21.625 -0.604 1 98.81 193 VAL A C 1
ATOM 1432 O O . VAL A 1 193 ? 2.498 -21.969 -1.683 1 98.81 193 VAL A O 1
ATOM 1435 N N . MET A 1 194 ? 2.092 -20.406 -0.128 1 98.81 194 MET A N 1
ATOM 1436 C CA . MET A 1 194 ? 3.029 -19.453 -0.73 1 98.81 194 MET A CA 1
ATOM 1437 C C . MET A 1 194 ? 4.422 -19.609 -0.126 1 98.81 194 MET A C 1
ATOM 1439 O O . MET A 1 194 ? 4.645 -19.25 1.033 1 98.81 194 MET A O 1
ATOM 1443 N N . GLY A 1 195 ? 5.305 -20.188 -0.892 1 98.81 195 GLY A N 1
ATOM 1444 C CA . GLY A 1 195 ? 6.695 -20.297 -0.475 1 98.81 195 GLY A CA 1
ATOM 1445 C C . GLY A 1 195 ? 7.566 -19.172 -1.002 1 98.81 195 GLY A C 1
ATOM 1446 O O . GLY A 1 195 ? 7.281 -18.609 -2.059 1 98.81 195 GLY A O 1
ATOM 1447 N N . VAL A 1 196 ? 8.586 -18.875 -0.251 1 98.81 196 VAL A N 1
ATOM 1448 C CA . VAL A 1 196 ? 9.484 -17.797 -0.636 1 98.81 196 VAL A CA 1
ATOM 1449 C C . VAL A 1 196 ? 10.93 -18.266 -0.554 1 98.81 196 VAL A C 1
ATOM 1451 O O . VAL A 1 196 ? 11.336 -18.875 0.441 1 98.81 196 VAL A O 1
ATOM 1454 N N . ARG A 1 197 ? 11.617 -18.031 -1.537 1 98.62 197 ARG A N 1
ATOM 1455 C CA . ARG A 1 197 ? 13.062 -18.234 -1.535 1 98.62 197 ARG A CA 1
ATOM 1456 C C . ARG A 1 197 ? 13.805 -16.906 -1.596 1 98.62 197 ARG A C 1
ATOM 1458 O O . ARG A 1 197 ? 13.656 -16.156 -2.559 1 98.62 197 ARG A O 1
ATOM 1465 N N . GLY A 1 198 ? 14.531 -16.547 -0.563 1 98.06 198 GLY A N 1
ATOM 1466 C CA . GLY A 1 198 ? 15.391 -15.375 -0.538 1 98.06 198 GLY A CA 1
ATOM 1467 C C . GLY A 1 198 ? 16.828 -15.68 -0.936 1 98.06 198 GLY A C 1
ATOM 1468 O O . GLY A 1 198 ? 17.094 -16.719 -1.551 1 98.06 198 GLY A O 1
ATOM 1469 N N . ALA A 1 199 ? 17.719 -14.734 -0.698 1 96.25 199 ALA A N 1
ATOM 1470 C CA . ALA A 1 199 ? 19.125 -14.914 -1.025 1 96.25 199 ALA A CA 1
ATOM 1471 C C . ALA A 1 199 ? 19.766 -16 -0.166 1 96.25 199 ALA A C 1
ATOM 1473 O O . ALA A 1 199 ? 20.516 -16.844 -0.668 1 96.25 199 ALA A O 1
ATOM 1474 N N . ASP A 1 200 ? 19.375 -15.984 1.16 1 93.38 200 ASP A N 1
ATOM 1475 C CA . ASP A 1 200 ? 20.031 -16.922 2.066 1 93.38 200 ASP A CA 1
ATOM 1476 C C . ASP A 1 200 ? 19 -17.594 2.984 1 93.38 200 ASP A C 1
ATOM 1478 O O . ASP A 1 200 ? 19.375 -18.172 4.008 1 93.38 200 ASP A O 1
ATOM 1482 N N . GLU A 1 201 ? 17.75 -17.422 2.67 1 95.69 201 GLU A N 1
ATOM 1483 C CA . GLU A 1 201 ? 16.719 -17.938 3.557 1 95.69 201 GLU A CA 1
ATOM 1484 C C . GLU A 1 201 ? 15.453 -18.312 2.775 1 95.69 201 GLU A C 1
ATOM 1486 O O . GLU A 1 201 ? 15.289 -17.891 1.625 1 95.69 201 GLU A O 1
ATOM 1491 N N . THR A 1 202 ? 14.695 -19.219 3.312 1 97.81 202 THR A N 1
ATOM 1492 C CA . THR A 1 202 ? 13.383 -19.594 2.791 1 97.81 202 THR A CA 1
ATOM 1493 C C . THR A 1 202 ? 12.312 -19.453 3.873 1 97.81 202 THR A C 1
ATOM 1495 O O . THR A 1 202 ? 12.617 -19.531 5.066 1 97.81 202 THR A O 1
ATOM 1498 N N . CYS A 1 203 ? 11.172 -19.109 3.488 1 98.06 203 CYS A N 1
ATOM 1499 C CA . CYS A 1 203 ? 10.023 -19.125 4.395 1 98.06 203 CYS A CA 1
ATOM 1500 C C . CYS A 1 203 ? 8.742 -19.484 3.648 1 98.06 203 CYS A C 1
ATOM 1502 O O . CYS A 1 203 ? 8.758 -19.641 2.428 1 98.06 203 CYS A O 1
ATOM 1504 N N . ALA A 1 204 ? 7.723 -19.766 4.363 1 98.62 204 ALA A N 1
ATOM 1505 C CA . ALA A 1 204 ? 6.414 -20.078 3.795 1 98.62 204 ALA A CA 1
ATOM 1506 C C . ALA A 1 204 ? 5.293 -19.438 4.609 1 98.62 204 ALA A C 1
ATOM 1508 O O . ALA A 1 204 ? 5.379 -19.359 5.836 1 98.62 204 ALA A O 1
ATOM 1509 N N . TYR A 1 205 ? 4.34 -18.969 3.922 1 98.75 205 TYR A N 1
ATOM 1510 C CA . TYR A 1 205 ? 3.131 -18.516 4.594 1 98.75 205 TYR A CA 1
ATOM 1511 C C . TYR A 1 205 ? 2.305 -19.688 5.102 1 98.75 205 TYR A C 1
ATOM 1513 O O . TYR A 1 205 ? 2.514 -20.828 4.684 1 98.75 205 TYR A O 1
ATOM 1521 N N . PRO A 1 206 ? 1.356 -19.422 6.012 1 98.38 206 PRO A N 1
ATOM 1522 C CA . PRO A 1 206 ? 0.455 -20.484 6.457 1 98.38 206 PRO A CA 1
ATOM 1523 C C . PRO A 1 206 ? -0.297 -21.141 5.301 1 98.38 206 PRO A C 1
ATOM 1525 O O . PRO A 1 206 ? -0.661 -20.469 4.332 1 98.38 206 PRO A O 1
ATOM 1528 N N . VAL A 1 207 ? -0.54 -22.453 5.488 1 98.69 207 VAL A N 1
ATOM 1529 C CA . VAL A 1 207 ? -1.349 -23.188 4.52 1 98.69 207 VAL A CA 1
ATOM 1530 C C . VAL A 1 207 ? -2.717 -22.516 4.383 1 98.69 207 VAL A C 1
ATOM 1532 O O . VAL A 1 207 ? -3.334 -22.141 5.383 1 98.69 207 VAL A O 1
ATOM 1535 N N . THR A 1 208 ? -3.139 -22.391 3.156 1 98.56 208 THR A N 1
ATOM 1536 C CA . THR A 1 208 ? -4.398 -21.734 2.84 1 98.56 208 THR A CA 1
ATOM 1537 C C . THR A 1 208 ? -5.359 -22.688 2.146 1 98.56 208 THR A C 1
ATOM 1539 O O . THR A 1 208 ? -4.941 -23.5 1.317 1 98.56 208 THR A O 1
ATOM 1542 N N . GLU A 1 209 ? -6.613 -22.625 2.58 1 98.44 209 GLU A N 1
ATOM 1543 C CA . GLU A 1 209 ? -7.668 -23.344 1.888 1 98.44 209 GLU A CA 1
ATOM 1544 C C . GLU A 1 209 ? -8.195 -22.562 0.694 1 98.44 209 GLU A C 1
ATOM 1546 O O . GLU A 1 209 ? -8.508 -21.375 0.815 1 98.44 209 GLU A O 1
ATOM 1551 N N . THR A 1 210 ? -8.203 -23.188 -0.476 1 97.94 210 THR A N 1
ATOM 1552 C CA . THR A 1 210 ? -8.727 -22.547 -1.678 1 97.94 210 THR A CA 1
ATOM 1553 C C . THR A 1 210 ? -10.008 -23.234 -2.145 1 97.94 210 THR A C 1
ATOM 1555 O O . THR A 1 210 ? -10.062 -24.453 -2.24 1 97.94 210 THR A O 1
ATOM 1558 N N . VAL A 1 211 ? -10.961 -22.453 -2.365 1 96.38 211 VAL A N 1
ATOM 1559 C CA . VAL A 1 211 ? -12.242 -22.969 -2.848 1 96.38 211 VAL A CA 1
ATOM 1560 C C . VAL A 1 211 ? -12.453 -22.547 -4.301 1 96.38 211 VAL A C 1
ATOM 1562 O O . VAL A 1 211 ? -12.422 -21.359 -4.621 1 96.38 211 VAL A O 1
ATOM 1565 N N . HIS A 1 212 ? -12.656 -23.547 -5.105 1 93.25 212 HIS A N 1
ATOM 1566 C CA . HIS A 1 212 ? -12.836 -23.312 -6.535 1 93.25 212 HIS A CA 1
ATOM 1567 C C . HIS A 1 212 ? -14.25 -23.703 -6.973 1 93.25 212 HIS A C 1
ATOM 1569 O O . HIS A 1 212 ? -14.852 -24.625 -6.414 1 93.25 212 HIS A O 1
ATOM 1575 N N . GLU A 1 213 ? -14.805 -22.938 -7.789 1 91 213 GLU A N 1
ATOM 1576 C CA . GLU A 1 213 ? -16.031 -23.266 -8.523 1 91 213 GLU A CA 1
ATOM 1577 C C . GLU A 1 213 ? -15.812 -23.125 -10.031 1 91 213 GLU A C 1
ATOM 1579 O O . GLU A 1 213 ? -15.391 -22.078 -10.516 1 91 213 GLU A O 1
ATOM 1584 N N . ALA A 1 214 ? -16.047 -24.203 -10.781 1 82.81 214 ALA A N 1
ATOM 1585 C CA . ALA A 1 214 ? -15.789 -24.25 -12.219 1 82.81 214 ALA A CA 1
ATOM 1586 C C . ALA A 1 214 ? -14.336 -23.922 -12.531 1 82.81 214 ALA A C 1
ATOM 1588 O O . ALA A 1 214 ? -14.047 -23.078 -13.391 1 82.81 214 ALA A O 1
ATOM 1589 N N . GLU A 1 215 ? -13.406 -24.438 -11.695 1 80.81 215 GLU A N 1
ATOM 1590 C CA . GLU A 1 215 ? -11.961 -24.391 -11.875 1 80.81 215 GLU A CA 1
ATOM 1591 C C . GLU A 1 215 ? -11.43 -22.969 -11.68 1 80.81 215 GLU A C 1
ATOM 1593 O O . GLU A 1 215 ? -10.312 -22.656 -12.102 1 80.81 215 GLU A O 1
ATOM 1598 N N . ILE A 1 216 ? -12.32 -22.125 -11.141 1 89.56 216 ILE A N 1
ATOM 1599 C CA . ILE A 1 216 ? -11.906 -20.75 -10.859 1 89.56 216 ILE A CA 1
ATOM 1600 C C . ILE A 1 216 ? -11.844 -20.516 -9.352 1 89.56 216 ILE A C 1
ATOM 1602 O O . ILE A 1 216 ? -12.781 -20.859 -8.633 1 89.56 216 ILE A O 1
ATOM 1606 N N . LEU A 1 217 ? -10.789 -20 -8.906 1 94.69 217 LEU A N 1
ATOM 1607 C CA . LEU A 1 217 ? -10.625 -19.688 -7.492 1 94.69 217 LEU A CA 1
ATOM 1608 C C . LEU A 1 217 ? -11.641 -18.656 -7.031 1 94.69 217 LEU A C 1
ATOM 1610 O O . LEU A 1 217 ? -11.688 -17.547 -7.562 1 94.69 217 LEU A O 1
ATOM 1614 N N . ARG A 1 218 ? -12.461 -19.031 -6.055 1 96.19 218 ARG A N 1
ATOM 1615 C CA . ARG A 1 218 ? -13.516 -18.141 -5.559 1 96.19 218 ARG A CA 1
ATOM 1616 C C . ARG A 1 218 ? -13.117 -17.516 -4.23 1 96.19 218 ARG A C 1
ATOM 1618 O O . ARG A 1 218 ? -13.312 -16.312 -4.023 1 96.19 218 ARG A O 1
ATOM 1625 N N . GLU A 1 219 ? -12.586 -18.375 -3.35 1 97.06 219 GLU A N 1
ATOM 1626 C CA . GLU A 1 219 ? -12.352 -17.938 -1.978 1 97.06 219 GLU A CA 1
ATOM 1627 C C . GLU A 1 219 ? -11.055 -18.516 -1.425 1 97.06 219 GLU A C 1
ATOM 1629 O O . GLU A 1 219 ? -10.625 -19.594 -1.846 1 97.06 219 GLU A O 1
ATOM 1634 N N . LEU A 1 220 ? -10.492 -17.766 -0.544 1 97.94 220 LEU A N 1
ATOM 1635 C CA . LEU A 1 220 ? -9.336 -18.188 0.239 1 97.94 220 LEU A CA 1
ATOM 1636 C C . LEU A 1 220 ? -9.625 -18.094 1.732 1 97.94 220 LEU A C 1
ATOM 1638 O O . LEU A 1 220 ? -10.172 -17.094 2.203 1 97.94 220 LEU A O 1
ATOM 1642 N N . VAL A 1 221 ? -9.312 -19.125 2.465 1 98.25 221 VAL A N 1
ATOM 1643 C CA . VAL A 1 221 ? -9.375 -19.109 3.922 1 98.25 221 VAL A CA 1
ATOM 1644 C C . VAL A 1 221 ? -7.988 -19.344 4.504 1 98.25 221 VAL A C 1
ATOM 1646 O O . VAL A 1 221 ? -7.395 -20.406 4.285 1 98.25 221 VAL A O 1
ATOM 1649 N N . ALA A 1 222 ? -7.449 -18.422 5.16 1 98 222 ALA A N 1
ATOM 1650 C CA . ALA A 1 222 ? -6.105 -18.516 5.727 1 98 222 ALA A CA 1
ATOM 1651 C C . ALA A 1 222 ? -6.117 -18.203 7.223 1 98 222 ALA A C 1
ATOM 1653 O O . ALA A 1 222 ? -6.699 -17.219 7.652 1 98 222 ALA A O 1
ATOM 1654 N N . PRO A 1 223 ? -5.531 -19.109 8.094 1 97.12 223 PRO A N 1
ATOM 1655 C CA . PRO A 1 223 ? -4.992 -20.422 7.773 1 97.12 223 PRO A CA 1
ATOM 1656 C C . PRO A 1 223 ? -6.082 -21.422 7.383 1 97.12 223 PRO A C 1
ATOM 1658 O O . PRO A 1 223 ? -7.254 -21.234 7.719 1 97.12 223 PRO A O 1
ATOM 1661 N N . ALA A 1 224 ? -5.68 -22.391 6.66 1 97.75 224 ALA A N 1
ATOM 1662 C CA . ALA A 1 224 ? -6.602 -23.438 6.199 1 97.75 224 ALA A CA 1
ATOM 1663 C C . ALA A 1 224 ? -7.273 -24.125 7.375 1 97.75 224 ALA A C 1
ATOM 1665 O O . ALA A 1 224 ? -6.672 -24.281 8.438 1 97.75 224 ALA A O 1
ATOM 1666 N N . ARG A 1 225 ? -8.578 -24.594 7.227 1 94.94 225 ARG A N 1
ATOM 1667 C CA . ARG A 1 225 ? -9.328 -25.344 8.227 1 94.94 225 ARG A CA 1
ATOM 1668 C C . ARG A 1 225 ? -9.008 -26.828 8.164 1 94.94 225 ARG A C 1
ATOM 1670 O O . ARG A 1 225 ? -9.852 -27.625 7.762 1 94.94 225 ARG A O 1
ATOM 1677 N N . VAL A 1 226 ? -7.75 -27.125 8.57 1 96.12 226 VAL A N 1
ATOM 1678 C CA . VAL A 1 226 ? -7.258 -28.5 8.516 1 96.12 226 VAL A CA 1
ATOM 1679 C C . VAL A 1 226 ? -6.582 -28.859 9.836 1 96.12 226 VAL A C 1
ATOM 1681 O O . VAL A 1 226 ? -6.305 -28 10.656 1 96.12 226 VAL A O 1
ATOM 1684 N N . ASP A 1 227 ? -6.336 -30.188 10.016 1 95.5 227 ASP A N 1
ATOM 1685 C CA . ASP A 1 227 ? -5.641 -30.641 11.219 1 95.5 227 ASP A CA 1
ATOM 1686 C C . ASP A 1 227 ? -4.145 -30.328 11.141 1 95.5 227 ASP A C 1
ATOM 1688 O O . ASP A 1 227 ? -3.623 -30.047 10.055 1 95.5 227 ASP A O 1
ATOM 1692 N N . ASP A 1 228 ? -3.502 -30.375 12.211 1 97 228 ASP A N 1
ATOM 1693 C CA . ASP A 1 228 ? -2.092 -30.016 12.328 1 97 228 ASP A CA 1
ATOM 1694 C C . ASP A 1 228 ? -1.225 -30.906 11.445 1 97 228 ASP A C 1
ATOM 1696 O O . ASP A 1 228 ? -0.249 -30.438 10.852 1 97 228 ASP A O 1
ATOM 1700 N N . ALA A 1 229 ? -1.617 -32.125 11.375 1 97.5 229 ALA A N 1
ATOM 1701 C CA . ALA A 1 229 ? -0.826 -33.062 10.586 1 97.5 229 ALA A CA 1
ATOM 1702 C C . ALA A 1 229 ? -0.849 -32.719 9.109 1 97.5 229 ALA A C 1
ATOM 1704 O O . ALA A 1 229 ? 0.18 -32.781 8.43 1 97.5 229 ALA A O 1
ATOM 1705 N N . VAL A 1 230 ? -2.02 -32.375 8.594 1 97.81 230 VAL A N 1
ATOM 1706 C CA . VAL A 1 230 ? -2.168 -31.969 7.203 1 97.81 230 VAL A CA 1
ATOM 1707 C C . VAL A 1 230 ? -1.39 -30.672 6.949 1 97.81 230 VAL A C 1
ATOM 1709 O O . VAL A 1 230 ? -0.691 -30.547 5.941 1 97.81 230 VAL A O 1
ATOM 1712 N N . ARG A 1 231 ? -1.511 -29.766 7.867 1 97.56 231 ARG A N 1
ATOM 1713 C CA . ARG A 1 231 ? -0.796 -28.5 7.77 1 97.56 231 ARG A CA 1
ATOM 1714 C C . ARG A 1 231 ? 0.709 -28.734 7.676 1 97.56 231 ARG A C 1
ATOM 1716 O O . ARG A 1 231 ? 1.38 -28.125 6.832 1 97.56 231 ARG A O 1
ATOM 1723 N N . GLU A 1 232 ? 1.193 -29.516 8.547 1 97.88 232 GLU A N 1
ATOM 1724 C CA . GLU A 1 232 ? 2.625 -29.797 8.594 1 97.88 232 GLU A CA 1
ATOM 1725 C C . GLU A 1 232 ? 3.094 -30.484 7.312 1 97.88 232 GLU A C 1
ATOM 1727 O O . GLU A 1 232 ? 4.145 -30.141 6.766 1 97.88 232 GLU A O 1
ATOM 1732 N N . ARG A 1 233 ? 2.326 -31.422 6.879 1 98.19 233 ARG A N 1
ATOM 1733 C CA . ARG A 1 233 ? 2.686 -32.156 5.664 1 98.19 233 ARG A CA 1
ATOM 1734 C C . ARG A 1 233 ? 2.684 -31.219 4.453 1 98.19 233 ARG A C 1
ATOM 1736 O O . ARG A 1 233 ? 3.576 -31.281 3.607 1 98.19 233 ARG A O 1
ATOM 1743 N N . ALA A 1 234 ? 1.682 -30.375 4.34 1 98.69 234 ALA A N 1
ATOM 1744 C CA . ALA A 1 234 ? 1.605 -29.406 3.252 1 98.69 234 ALA A CA 1
ATOM 1745 C C . ALA A 1 234 ? 2.82 -28.484 3.252 1 98.69 234 ALA A C 1
ATOM 1747 O O . ALA A 1 234 ? 3.389 -28.203 2.197 1 98.69 234 ALA A O 1
ATOM 1748 N N . ARG A 1 235 ? 3.168 -28.047 4.402 1 98.31 235 ARG A N 1
ATOM 1749 C CA . ARG A 1 235 ? 4.332 -27.188 4.543 1 98.31 235 ARG A CA 1
ATOM 1750 C C . ARG A 1 235 ? 5.605 -27.906 4.117 1 98.31 235 ARG A C 1
ATOM 1752 O O . ARG A 1 235 ? 6.441 -27.328 3.414 1 98.31 235 ARG A O 1
ATOM 1759 N N . GLU A 1 236 ? 5.758 -29.094 4.566 1 98.44 236 GLU A N 1
ATOM 1760 C CA . GLU A 1 236 ? 6.926 -29.891 4.195 1 98.44 236 GLU A CA 1
ATOM 1761 C C . GLU A 1 236 ? 7.039 -30.031 2.68 1 98.44 236 GLU A C 1
ATOM 1763 O O . GLU A 1 236 ? 8.117 -29.859 2.113 1 98.44 236 GLU A O 1
ATOM 1768 N N . VAL A 1 237 ? 5.93 -30.344 2.062 1 98.62 237 VAL A N 1
ATOM 1769 C CA . VAL A 1 237 ? 5.898 -30.5 0.612 1 98.62 237 VAL A CA 1
ATOM 1770 C C . VAL A 1 237 ? 6.285 -29.188 -0.061 1 98.62 237 VAL A C 1
ATOM 1772 O O . VAL A 1 237 ? 7.039 -29.172 -1.038 1 98.62 237 VAL A O 1
ATOM 1775 N N . ALA A 1 238 ? 5.793 -28.094 0.426 1 98.5 238 ALA A N 1
ATOM 1776 C CA . ALA A 1 238 ? 6.117 -26.797 -0.132 1 98.5 238 ALA A CA 1
ATOM 1777 C C . ALA A 1 238 ? 7.621 -26.531 -0.07 1 98.5 238 ALA A C 1
ATOM 1779 O O . ALA A 1 238 ? 8.211 -26.031 -1.03 1 98.5 238 ALA A O 1
ATOM 1780 N N . PHE A 1 239 ? 8.258 -26.828 1.052 1 98.56 239 PHE A N 1
ATOM 1781 C CA . PHE A 1 239 ? 9.688 -26.609 1.194 1 98.56 239 PHE A CA 1
ATOM 1782 C C . PHE A 1 239 ? 10.469 -27.531 0.263 1 98.56 239 PHE A C 1
ATOM 1784 O O . PHE A 1 239 ? 11.516 -27.141 -0.264 1 98.56 239 PHE A O 1
ATOM 1791 N N . ASP A 1 240 ? 9.984 -28.781 0.07 1 98.56 240 ASP A N 1
ATOM 1792 C CA . ASP A 1 240 ? 10.609 -29.672 -0.901 1 98.56 240 ASP A CA 1
ATOM 1793 C C . ASP A 1 240 ? 10.57 -29.062 -2.305 1 98.56 240 ASP A C 1
ATOM 1795 O O . ASP A 1 240 ? 11.547 -29.156 -3.051 1 98.56 240 ASP A O 1
ATOM 1799 N N . VAL A 1 241 ? 9.414 -28.484 -2.635 1 98.62 241 VAL A N 1
ATOM 1800 C CA . VAL A 1 241 ? 9.266 -27.844 -3.934 1 98.62 241 VAL A CA 1
ATOM 1801 C C . VAL A 1 241 ? 10.266 -26.688 -4.059 1 98.62 241 VAL A C 1
ATOM 1803 O O . VAL A 1 241 ? 10.93 -26.547 -5.086 1 98.62 241 VAL A O 1
ATOM 1806 N N . LEU A 1 242 ? 10.383 -25.875 -3.027 1 98.06 242 LEU A N 1
ATOM 1807 C CA . LEU A 1 242 ? 11.312 -24.75 -3.045 1 98.06 242 LEU A CA 1
ATOM 1808 C C . LEU A 1 242 ? 12.742 -25.234 -3.234 1 98.06 242 LEU A C 1
ATOM 1810 O O . LEU A 1 242 ? 13.539 -24.578 -3.916 1 98.06 242 LEU A O 1
ATOM 1814 N N . GLU A 1 243 ? 13.047 -26.312 -2.625 1 97.19 243 GLU A N 1
ATOM 1815 C CA . GLU A 1 243 ? 14.398 -26.859 -2.721 1 97.19 243 GLU A CA 1
ATOM 1816 C C . GLU A 1 243 ? 14.719 -27.297 -4.145 1 97.19 243 GLU A C 1
ATOM 1818 O O . GLU A 1 243 ? 15.867 -27.219 -4.586 1 97.19 243 GLU A O 1
ATOM 1823 N N . MET A 1 244 ? 13.719 -27.719 -4.812 1 96.62 244 MET A N 1
ATOM 1824 C CA . MET A 1 244 ? 13.891 -28.266 -6.156 1 96.62 244 MET A CA 1
ATOM 1825 C C . MET A 1 244 ? 14.055 -27.141 -7.18 1 96.62 244 MET A C 1
ATOM 1827 O O . MET A 1 244 ? 14.703 -27.328 -8.211 1 96.62 244 MET A O 1
ATOM 1831 N N . LEU A 1 245 ? 13.461 -26.016 -6.973 1 96.25 245 LEU A N 1
ATOM 1832 C CA . LEU A 1 245 ? 13.414 -24.938 -7.957 1 96.25 245 LEU A CA 1
ATOM 1833 C C . LEU A 1 245 ? 14.484 -23.891 -7.672 1 96.25 245 LEU A C 1
ATOM 1835 O O . LEU A 1 245 ? 14.852 -23.672 -6.516 1 96.25 245 LEU A O 1
ATOM 1839 N N . ASP A 1 246 ? 14.969 -23.25 -8.695 1 96.44 246 ASP A N 1
ATOM 1840 C CA . ASP A 1 246 ? 16.047 -22.281 -8.57 1 96.44 246 ASP A CA 1
ATOM 1841 C C . ASP A 1 246 ? 15.516 -20.859 -8.734 1 96.44 246 ASP A C 1
ATOM 1843 O O . ASP A 1 246 ? 14.555 -20.625 -9.469 1 96.44 246 ASP A O 1
ATOM 1847 N N . GLY A 1 247 ? 16.25 -19.969 -8.086 1 98.31 247 GLY A N 1
ATOM 1848 C CA . GLY A 1 247 ? 15.914 -18.547 -8.18 1 98.31 247 GLY A CA 1
ATOM 1849 C C . GLY A 1 247 ? 15.156 -18.031 -6.973 1 98.31 247 GLY A C 1
ATOM 1850 O O . GLY A 1 247 ? 14.461 -18.797 -6.297 1 98.31 247 GLY A O 1
ATOM 1851 N N . ARG A 1 248 ? 15.25 -16.734 -6.734 1 98.81 248 ARG A N 1
ATOM 1852 C CA . ARG A 1 248 ? 14.609 -16.078 -5.605 1 98.81 248 ARG A CA 1
ATOM 1853 C C . ARG A 1 248 ? 13.219 -15.586 -5.973 1 98.81 248 ARG A C 1
ATOM 1855 O O . ARG A 1 248 ? 12.953 -15.258 -7.133 1 98.81 248 ARG A O 1
ATOM 1862 N N . GLY A 1 249 ? 12.336 -15.516 -5.008 1 98.81 249 GLY A N 1
ATOM 1863 C CA . GLY A 1 249 ? 11 -14.977 -5.211 1 98.81 249 GLY A CA 1
ATOM 1864 C C . GLY A 1 249 ? 9.922 -15.781 -4.508 1 98.81 249 GLY A C 1
ATOM 1865 O O . GLY A 1 249 ? 10.219 -16.609 -3.635 1 98.81 249 GLY A O 1
ATOM 1866 N N . VAL A 1 250 ? 8.734 -15.484 -4.797 1 98.88 250 VAL A N 1
ATOM 1867 C CA . VAL A 1 250 ? 7.559 -16.172 -4.273 1 98.88 250 VAL A CA 1
ATOM 1868 C C . VAL A 1 250 ? 7.137 -17.281 -5.238 1 98.88 250 VAL A C 1
ATOM 1870 O O . VAL A 1 250 ? 7.215 -17.125 -6.457 1 98.88 250 VAL A O 1
ATOM 1873 N N . PHE A 1 251 ? 6.727 -18.375 -4.715 1 98.75 251 PHE A N 1
ATOM 1874 C CA . PHE A 1 251 ? 6.195 -19.516 -5.445 1 98.75 251 PHE A CA 1
ATOM 1875 C C . PHE A 1 251 ? 4.82 -19.906 -4.914 1 98.75 251 PHE A C 1
ATOM 1877 O O . PHE A 1 251 ? 4.68 -20.25 -3.736 1 98.75 251 PHE A O 1
ATOM 1884 N N . GLY A 1 252 ? 3.812 -19.797 -5.785 1 98.38 252 GLY A N 1
ATOM 1885 C CA . GLY A 1 252 ? 2.521 -20.375 -5.445 1 98.38 252 GLY A CA 1
ATOM 1886 C C . GLY A 1 252 ? 2.465 -21.875 -5.648 1 98.38 252 GLY A C 1
ATOM 1887 O O . GLY A 1 252 ? 2.662 -22.359 -6.762 1 98.38 252 GLY A O 1
ATOM 1888 N N . ILE A 1 253 ? 2.188 -22.562 -4.578 1 98.62 253 ILE A N 1
ATOM 1889 C CA . ILE A 1 253 ? 2.141 -24.016 -4.629 1 98.62 253 ILE A CA 1
ATOM 1890 C C . ILE A 1 253 ? 0.736 -24.5 -4.277 1 98.62 253 ILE A C 1
ATOM 1892 O O . ILE A 1 253 ? 0.312 -24.422 -3.123 1 98.62 253 ILE A O 1
ATOM 1896 N N . GLU A 1 254 ? 0.072 -24.969 -5.258 1 97.38 254 GLU A N 1
ATOM 1897 C CA . GLU A 1 254 ? -1.28 -25.484 -5.062 1 97.38 254 GLU A CA 1
ATOM 1898 C C . GLU A 1 254 ? -1.266 -26.984 -4.793 1 97.38 254 GLU A C 1
ATOM 1900 O O . GLU A 1 254 ? -0.521 -27.734 -5.434 1 97.38 254 GLU A O 1
ATOM 1905 N N . LEU A 1 255 ? -2.105 -27.391 -3.881 1 98.44 255 LEU A N 1
ATOM 1906 C CA . LEU A 1 255 ? -2.078 -28.766 -3.385 1 98.44 255 LEU A CA 1
ATOM 1907 C C . LEU A 1 255 ? -3.482 -29.359 -3.336 1 98.44 255 LEU A C 1
ATOM 1909 O O . LEU A 1 255 ? -4.469 -28.609 -3.27 1 98.44 255 LEU A O 1
ATOM 1913 N N . PHE A 1 256 ? -3.533 -30.688 -3.365 1 97.88 256 PHE A N 1
ATOM 1914 C CA . PHE A 1 256 ? -4.719 -31.469 -3.004 1 97.88 256 PHE A CA 1
ATOM 1915 C C . PHE A 1 256 ? -4.523 -32.156 -1.662 1 97.88 256 PHE A C 1
ATOM 1917 O O . PHE A 1 256 ? -3.48 -32.781 -1.422 1 97.88 256 PHE A O 1
ATOM 1924 N N . GLU A 1 257 ? -5.426 -31.984 -0.839 1 98.38 257 GLU A N 1
ATOM 1925 C CA . GLU A 1 257 ? -5.543 -32.875 0.316 1 98.38 257 GLU A CA 1
ATOM 1926 C C . GLU A 1 257 ? -6.426 -34.062 0.001 1 98.38 257 GLU A C 1
ATOM 1928 O O . GLU A 1 257 ? -7.609 -33.906 -0.31 1 98.38 257 GLU A O 1
ATOM 1933 N N . THR A 1 258 ? -5.875 -35.219 0.114 1 96.44 258 THR A N 1
ATOM 1934 C CA . THR A 1 258 ? -6.664 -36.406 -0.148 1 96.44 258 THR A CA 1
ATOM 1935 C C . THR A 1 258 ? -7.465 -36.812 1.086 1 96.44 258 THR A C 1
ATOM 1937 O O . THR A 1 258 ? -7.242 -36.281 2.178 1 96.44 258 THR A O 1
ATOM 1940 N N . ALA A 1 259 ? -8.383 -37.75 0.888 1 93.19 259 ALA A N 1
ATOM 1941 C CA . ALA A 1 259 ? -9.305 -38.156 1.946 1 93.19 259 ALA A CA 1
ATOM 1942 C C . ALA A 1 259 ? -8.555 -38.719 3.137 1 93.19 259 ALA A C 1
ATOM 1944 O O . ALA A 1 259 ? -8.984 -38.594 4.285 1 93.19 259 ALA A O 1
ATOM 1945 N N . ASP A 1 260 ? -7.457 -39.312 2.943 1 92 260 ASP A N 1
ATOM 1946 C CA . ASP A 1 260 ? -6.691 -39.938 4.016 1 92 260 ASP A CA 1
ATOM 1947 C C . ASP A 1 260 ? -5.668 -38.969 4.605 1 92 260 ASP A C 1
ATOM 1949 O O . ASP A 1 260 ? -4.793 -39.375 5.371 1 92 260 ASP A O 1
ATOM 1953 N N . GLY A 1 261 ? -5.73 -37.719 4.18 1 93.31 261 GLY A N 1
ATOM 1954 C CA . GLY A 1 261 ? -4.852 -36.719 4.73 1 93.31 261 GLY A CA 1
ATOM 1955 C C . GLY A 1 261 ? -3.562 -36.531 3.943 1 93.31 261 GLY A C 1
ATOM 1956 O O . GLY A 1 261 ? -2.674 -35.781 4.348 1 93.31 261 GLY A O 1
ATOM 1957 N N . GLY A 1 262 ? -3.432 -37.25 2.887 1 96.19 262 GLY A N 1
ATOM 1958 C CA . GLY A 1 262 ? -2.273 -37.094 2.023 1 96.19 262 GLY A CA 1
ATOM 1959 C C . GLY A 1 262 ? -2.248 -35.781 1.297 1 96.19 262 GLY A C 1
ATOM 1960 O O . GLY A 1 262 ? -3.268 -35.094 1.223 1 96.19 262 GLY A O 1
ATOM 1961 N N . ILE A 1 263 ? -1.06 -35.344 0.878 1 98.44 263 ILE A N 1
ATOM 1962 C CA . ILE A 1 263 ? -0.869 -34.094 0.152 1 98.44 263 ILE A CA 1
ATOM 1963 C C . ILE A 1 263 ? -0.254 -34.375 -1.217 1 98.44 263 ILE A C 1
ATOM 1965 O O . ILE A 1 263 ? 0.711 -35.125 -1.323 1 98.44 263 ILE A O 1
ATOM 1969 N N . LEU A 1 264 ? -0.855 -33.844 -2.283 1 98.5 264 LEU A N 1
ATOM 1970 C CA . LEU A 1 264 ? -0.338 -33.938 -3.645 1 98.5 264 LEU A CA 1
ATOM 1971 C C . LEU A 1 264 ? -0.175 -32.531 -4.25 1 98.5 264 LEU A C 1
ATOM 1973 O O . LEU A 1 264 ? -1.03 -31.672 -4.059 1 98.5 264 LEU A O 1
ATOM 1977 N N . VAL A 1 265 ? 0.936 -32.312 -4.922 1 98.31 265 VAL A N 1
ATOM 1978 C CA . VAL A 1 265 ? 1.123 -31.047 -5.637 1 98.31 265 VAL A CA 1
ATOM 1979 C C . VAL A 1 265 ? 0.25 -31.031 -6.887 1 98.31 265 VAL A C 1
ATOM 1981 O O . VAL A 1 265 ? 0.251 -31.984 -7.668 1 98.31 265 VAL A O 1
ATOM 1984 N N . ASN A 1 266 ? -0.516 -30.016 -7.035 1 94.88 266 ASN A N 1
ATOM 1985 C CA . ASN A 1 266 ? -1.369 -29.812 -8.203 1 94.88 266 ASN A CA 1
ATOM 1986 C C . ASN A 1 266 ? -0.685 -28.953 -9.25 1 94.88 266 ASN A C 1
ATOM 1988 O O . ASN A 1 266 ? -0.57 -29.344 -10.414 1 94.88 266 ASN A O 1
ATOM 1992 N N . GLU A 1 267 ? -0.252 -27.844 -8.883 1 92.25 267 GLU A N 1
ATOM 1993 C CA . GLU A 1 267 ? 0.389 -26.891 -9.781 1 92.25 267 GLU A CA 1
ATOM 1994 C C . GLU A 1 267 ? 1.311 -25.953 -9.016 1 92.25 267 GLU A C 1
ATOM 1996 O O . GLU A 1 267 ? 1.155 -25.766 -7.809 1 92.25 267 GLU A O 1
ATOM 2001 N N . ILE A 1 268 ? 2.271 -25.391 -9.719 1 96.56 268 ILE A N 1
ATOM 2002 C CA . ILE A 1 268 ? 3.203 -24.422 -9.156 1 96.56 268 ILE A CA 1
ATOM 2003 C C . ILE A 1 268 ? 3.236 -23.172 -10.031 1 96.56 268 ILE A C 1
ATOM 2005 O O . ILE A 1 268 ? 3.287 -23.266 -11.258 1 96.56 268 ILE A O 1
ATOM 2009 N N . ALA A 1 269 ? 3.119 -22.047 -9.453 1 96.5 269 ALA A N 1
ATOM 2010 C CA . ALA A 1 269 ? 3.359 -20.75 -10.109 1 96.5 269 ALA A CA 1
ATOM 2011 C C . ALA A 1 269 ? 4.598 -20.078 -9.531 1 96.5 269 ALA A C 1
ATOM 2013 O O . ALA A 1 269 ? 4.633 -19.719 -8.352 1 96.5 269 ALA A O 1
ATOM 2014 N N . PRO A 1 270 ? 5.66 -19.891 -10.305 1 97.69 270 PRO A N 1
ATOM 2015 C CA . PRO A 1 270 ? 6.887 -19.266 -9.805 1 97.69 270 PRO A CA 1
ATOM 2016 C C . PRO A 1 270 ? 6.812 -17.734 -9.781 1 97.69 270 PRO A C 1
ATOM 2018 O O . PRO A 1 270 ? 7.676 -17.062 -10.352 1 97.69 270 PRO A O 1
ATOM 2021 N N . ARG A 1 271 ? 5.848 -17.219 -9.18 1 98.19 271 ARG A N 1
ATOM 2022 C CA . ARG A 1 271 ? 5.477 -15.812 -9.039 1 98.19 271 ARG A CA 1
ATOM 2023 C C . ARG A 1 271 ? 4.449 -15.633 -7.926 1 98.19 271 ARG A C 1
ATOM 2025 O O . ARG A 1 271 ? 3.879 -16.609 -7.434 1 98.19 271 ARG A O 1
ATOM 2032 N N . PRO A 1 272 ? 4.211 -14.344 -7.488 1 98.31 272 PRO A N 1
ATOM 2033 C CA . PRO A 1 272 ? 3.027 -14.164 -6.648 1 98.31 272 PRO A CA 1
ATOM 2034 C C . PRO A 1 272 ? 1.769 -14.781 -7.258 1 98.31 272 PRO A C 1
ATOM 2036 O O . PRO A 1 272 ? 1.698 -14.969 -8.477 1 98.31 272 PRO A O 1
ATOM 2039 N N . HIS A 1 273 ? 0.875 -15.164 -6.441 1 97.75 273 HIS A N 1
ATOM 2040 C CA . HIS A 1 273 ? -0.278 -15.938 -6.883 1 97.75 273 HIS A CA 1
ATOM 2041 C C . HIS A 1 273 ? -1.558 -15.461 -6.207 1 97.75 273 HIS A C 1
ATOM 2043 O O . HIS A 1 273 ? -1.516 -14.93 -5.094 1 97.75 273 HIS A O 1
ATOM 2049 N N . ASN A 1 274 ? -2.695 -15.617 -6.816 1 96.81 274 ASN A N 1
ATOM 2050 C CA . ASN A 1 274 ? -3.992 -15.211 -6.289 1 96.81 274 ASN A CA 1
ATOM 2051 C C . ASN A 1 274 ? -4.285 -15.875 -4.945 1 96.81 274 ASN A C 1
ATOM 2053 O O . ASN A 1 274 ? -4.953 -15.281 -4.09 1 96.81 274 ASN A O 1
ATOM 2057 N N . SER A 1 275 ? -3.764 -17.078 -4.77 1 97.69 275 SER A N 1
ATOM 2058 C CA . SER A 1 275 ? -4.008 -17.812 -3.531 1 97.69 275 SER A CA 1
ATOM 2059 C C . SER A 1 275 ? -3.281 -17.156 -2.355 1 97.69 275 SER A C 1
ATOM 2061 O O . SER A 1 275 ? -3.475 -17.562 -1.205 1 97.69 275 SER A O 1
ATOM 2063 N N . GLY A 1 276 ? -2.461 -16.172 -2.609 1 98.56 276 GLY A N 1
ATOM 2064 C CA . GLY A 1 276 ? -1.754 -15.469 -1.551 1 98.56 276 GLY A CA 1
ATOM 2065 C C . GLY A 1 276 ? -2.275 -14.062 -1.317 1 98.56 276 GLY A C 1
ATOM 2066 O O . GLY A 1 276 ? -1.694 -13.297 -0.542 1 98.56 276 GLY A O 1
ATOM 2067 N N . HIS A 1 277 ? -3.396 -13.656 -1.951 1 98.75 277 HIS A N 1
ATOM 2068 C CA . HIS A 1 277 ? -3.908 -12.289 -1.852 1 98.75 277 HIS A CA 1
ATOM 2069 C C . HIS A 1 277 ? -4.191 -11.914 -0.402 1 98.75 277 HIS A C 1
ATOM 2071 O O . HIS A 1 277 ? -4.004 -10.758 -0.01 1 98.75 277 HIS A O 1
ATOM 2077 N N . TRP A 1 278 ? -4.559 -12.906 0.43 1 98.38 278 TRP A N 1
ATOM 2078 C CA . TRP A 1 278 ? -4.898 -12.672 1.829 1 98.38 278 TRP A CA 1
ATOM 2079 C C . TRP A 1 278 ? -3.709 -12.086 2.588 1 98.38 278 TRP A C 1
ATOM 2081 O O . TRP A 1 278 ? -3.881 -11.445 3.623 1 98.38 278 TRP A O 1
ATOM 2091 N N . THR A 1 279 ? -2.488 -12.305 2.094 1 98.69 279 THR A N 1
ATOM 2092 C CA . THR A 1 279 ? -1.279 -11.922 2.814 1 98.69 279 THR A CA 1
ATOM 2093 C C . THR A 1 279 ? -1.167 -10.406 2.914 1 98.69 279 THR A C 1
ATOM 2095 O O . THR A 1 279 ? -0.454 -9.883 3.773 1 98.69 279 THR A O 1
ATOM 2098 N N . ILE A 1 280 ? -1.822 -9.672 2.016 1 98.38 280 ILE A N 1
ATOM 2099 C CA . ILE A 1 280 ? -1.738 -8.211 2.029 1 98.38 280 ILE A CA 1
ATOM 2100 C C . ILE A 1 280 ? -2.252 -7.68 3.363 1 98.38 280 ILE A C 1
ATOM 2102 O O . ILE A 1 280 ? -1.59 -6.863 4.008 1 98.38 280 ILE A O 1
ATOM 2106 N N . GLU A 1 281 ? -3.396 -8.164 3.799 1 96.94 281 GLU A N 1
ATOM 2107 C CA . GLU A 1 281 ? -3.992 -7.691 5.043 1 96.94 281 GLU A CA 1
ATOM 2108 C C . GLU A 1 281 ? -3.68 -8.633 6.203 1 96.94 281 GLU A C 1
ATOM 2110 O O . GLU A 1 281 ? -3.619 -8.211 7.355 1 96.94 281 GLU A O 1
ATOM 2115 N N . GLY A 1 282 ? -3.432 -9.883 5.879 1 96.44 282 GLY A N 1
ATOM 2116 C CA . GLY A 1 282 ? -3.496 -10.883 6.934 1 96.44 282 GLY A CA 1
ATOM 2117 C C . GLY A 1 282 ? -2.129 -11.344 7.402 1 96.44 282 GLY A C 1
ATOM 2118 O O . GLY A 1 282 ? -2.02 -12.086 8.383 1 96.44 282 GLY A O 1
ATOM 2119 N N . ALA A 1 283 ? -1.052 -10.992 6.703 1 96.88 283 ALA A N 1
ATOM 2120 C CA . ALA A 1 283 ? 0.283 -11.453 7.074 1 96.88 283 ALA A CA 1
ATOM 2121 C C . ALA A 1 283 ? 1.163 -10.281 7.512 1 96.88 283 ALA A C 1
ATOM 2123 O O . ALA A 1 283 ? 0.786 -9.117 7.355 1 96.88 283 ALA A O 1
ATOM 2124 N N . GLY A 1 284 ? 2.287 -10.594 8.141 1 95.31 284 GLY A N 1
ATOM 2125 C CA . GLY A 1 284 ? 3.244 -9.57 8.523 1 95.31 284 GLY A CA 1
ATOM 2126 C C . GLY A 1 284 ? 3.854 -8.844 7.34 1 95.31 284 GLY A C 1
ATOM 2127 O O . GLY A 1 284 ? 4.047 -7.629 7.375 1 95.31 284 GLY A O 1
ATOM 2128 N N . CYS A 1 285 ? 4.148 -9.578 6.383 1 97.5 285 CYS A N 1
ATOM 2129 C CA . CYS A 1 285 ? 4.641 -9.102 5.098 1 97.5 285 CYS A CA 1
ATOM 2130 C C . CYS A 1 285 ? 3.873 -9.734 3.945 1 97.5 285 CYS A C 1
ATOM 2132 O O . CYS A 1 285 ? 3.707 -10.953 3.902 1 97.5 285 CYS A O 1
ATOM 2134 N N . SER A 1 286 ? 3.365 -8.953 3.035 1 98.56 286 SER A N 1
ATOM 2135 C CA . SER A 1 286 ? 2.584 -9.5 1.931 1 98.56 286 SER A CA 1
ATOM 2136 C C . SER A 1 286 ? 3.461 -10.312 0.981 1 98.56 286 SER A C 1
ATOM 2138 O O . SER A 1 286 ? 4.668 -10.086 0.898 1 98.56 286 SER A O 1
ATOM 2140 N N . GLN A 1 287 ? 2.869 -11.219 0.239 1 98.88 287 GLN A N 1
ATOM 2141 C CA . GLN A 1 287 ? 3.625 -11.977 -0.752 1 98.88 287 GLN A CA 1
ATOM 2142 C C . GLN A 1 287 ? 4.266 -11.055 -1.781 1 98.88 287 GLN A C 1
ATOM 2144 O O . GLN A 1 287 ? 5.316 -11.375 -2.344 1 98.88 287 GLN A O 1
ATOM 2149 N N . PHE A 1 288 ? 3.684 -9.922 -2.029 1 98.94 288 PHE A N 1
ATOM 2150 C CA . PHE A 1 288 ? 4.176 -9 -3.047 1 98.94 288 PHE A CA 1
ATOM 2151 C C . PHE A 1 288 ? 5.414 -8.266 -2.559 1 98.94 288 PHE A C 1
ATOM 2153 O O . PHE A 1 288 ? 6.406 -8.156 -3.283 1 98.94 288 PHE A O 1
ATOM 2160 N N . GLU A 1 289 ? 5.312 -7.691 -1.357 1 98.75 289 GLU A N 1
ATOM 2161 C CA . GLU A 1 289 ? 6.52 -7.121 -0.771 1 98.75 289 GLU A CA 1
ATOM 2162 C C . GLU A 1 289 ? 7.621 -8.172 -0.653 1 98.75 289 GLU A C 1
ATOM 2164 O O . GLU A 1 289 ? 8.789 -7.891 -0.945 1 98.75 289 GLU A O 1
ATOM 2169 N N . GLN A 1 290 ? 7.223 -9.344 -0.208 1 98.69 290 GLN A N 1
ATOM 2170 C CA . GLN A 1 290 ? 8.172 -10.445 -0.067 1 98.69 290 GLN A CA 1
ATOM 2171 C C . GLN A 1 290 ? 8.875 -10.734 -1.39 1 98.69 290 GLN A C 1
ATOM 2173 O O . GLN A 1 290 ? 10.086 -10.953 -1.418 1 98.69 290 GLN A O 1
ATOM 2178 N N . HIS A 1 291 ? 8.109 -10.773 -2.461 1 98.94 291 HIS A N 1
ATOM 2179 C CA . HIS A 1 291 ? 8.672 -11.055 -3.775 1 98.94 291 HIS A CA 1
ATOM 2180 C C . HIS A 1 291 ? 9.68 -9.977 -4.176 1 98.94 291 HIS A C 1
ATOM 2182 O O . HIS A 1 291 ? 10.781 -10.297 -4.637 1 98.94 291 HIS A O 1
ATOM 2188 N N . VAL A 1 292 ? 9.328 -8.711 -3.969 1 98.88 292 VAL A N 1
ATOM 2189 C CA . VAL A 1 292 ? 10.203 -7.59 -4.297 1 98.88 292 VAL A CA 1
ATOM 2190 C C . VAL A 1 292 ? 11.5 -7.695 -3.5 1 98.88 292 VAL A C 1
ATOM 2192 O O . VAL A 1 292 ? 12.594 -7.578 -4.062 1 98.88 292 VAL A O 1
ATOM 2195 N N . ARG A 1 293 ? 11.367 -7.949 -2.189 1 98.69 293 ARG A N 1
ATOM 2196 C CA . ARG A 1 293 ? 12.555 -8.094 -1.349 1 98.69 293 ARG A CA 1
ATOM 2197 C C . ARG A 1 293 ? 13.406 -9.273 -1.804 1 98.69 293 ARG A C 1
ATOM 2199 O O . ARG A 1 293 ? 14.625 -9.148 -1.931 1 98.69 293 ARG A O 1
ATOM 2206 N N . ALA A 1 294 ? 12.766 -10.375 -2.098 1 98.88 294 ALA A N 1
ATOM 2207 C CA . ALA A 1 294 ? 13.477 -11.594 -2.465 1 98.88 294 ALA A CA 1
ATOM 2208 C C . ALA A 1 294 ? 14.258 -11.406 -3.762 1 98.88 294 ALA A C 1
ATOM 2210 O O . ALA A 1 294 ? 15.453 -11.711 -3.824 1 98.88 294 ALA A O 1
ATOM 2211 N N . VAL A 1 295 ? 13.609 -10.883 -4.777 1 98.88 295 VAL A N 1
ATOM 2212 C CA . VAL A 1 295 ? 14.266 -10.805 -6.078 1 98.88 295 VAL A CA 1
ATOM 2213 C C . VAL A 1 295 ? 15.398 -9.789 -6.031 1 98.88 295 VAL A C 1
ATOM 2215 O O . VAL A 1 295 ? 16.375 -9.891 -6.785 1 98.88 295 VAL A O 1
ATOM 2218 N N . LEU A 1 296 ? 15.352 -8.828 -5.113 1 98.62 296 LEU A N 1
ATOM 2219 C CA . LEU A 1 296 ? 16.406 -7.844 -4.945 1 98.62 296 LEU A C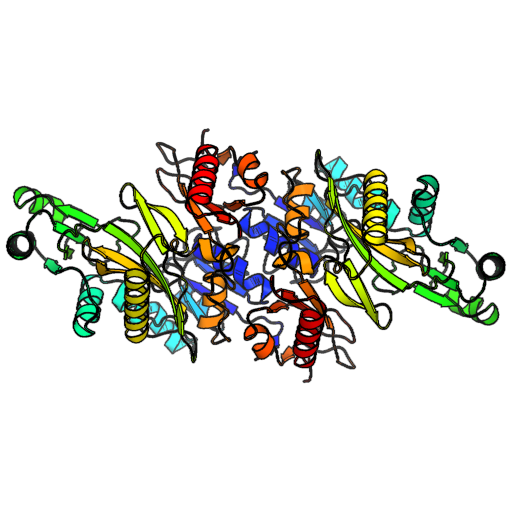A 1
ATOM 2220 C C . LEU A 1 296 ? 17.516 -8.383 -4.039 1 98.62 296 LEU A C 1
ATOM 2222 O O . LEU A 1 296 ? 18.562 -7.742 -3.875 1 98.62 296 LEU A O 1
ATOM 2226 N N . GLY A 1 297 ? 17.266 -9.547 -3.42 1 98.31 297 GLY A N 1
ATOM 2227 C CA . GLY A 1 297 ? 18.219 -10.117 -2.488 1 98.31 297 GLY A CA 1
ATOM 2228 C C . GLY A 1 297 ? 18.203 -9.453 -1.125 1 98.31 297 GLY A C 1
ATOM 2229 O O . GLY A 1 297 ? 19.203 -9.453 -0.415 1 98.31 297 GLY A O 1
ATOM 2230 N N . TRP A 1 298 ? 17.125 -8.742 -0.794 1 98.19 298 TRP A N 1
ATOM 2231 C CA . TRP A 1 298 ? 16.953 -8.07 0.493 1 98.19 298 TRP A CA 1
ATOM 2232 C C . TRP A 1 298 ? 16.484 -9.055 1.559 1 98.19 298 TRP A C 1
ATOM 2234 O O . TRP A 1 298 ? 16.031 -10.156 1.238 1 98.19 298 TRP A O 1
ATOM 2244 N N . PRO A 1 299 ? 16.625 -8.742 2.865 1 97.88 299 PRO A N 1
ATOM 2245 C CA . PRO A 1 299 ? 16.094 -9.609 3.912 1 97.88 299 PRO A CA 1
ATOM 2246 C C . PRO A 1 299 ? 14.594 -9.852 3.76 1 97.88 299 PRO A C 1
ATOM 2248 O O . PRO A 1 299 ? 13.844 -8.938 3.41 1 97.88 299 PRO A O 1
ATOM 2251 N N . LEU A 1 300 ? 14.164 -11.102 3.955 1 98.19 300 LEU A N 1
ATOM 2252 C CA . LEU A 1 300 ? 12.742 -11.422 3.893 1 98.19 300 LEU A CA 1
ATOM 2253 C C . LEU A 1 300 ? 12.016 -10.883 5.121 1 98.19 300 LEU A C 1
ATOM 2255 O O . LEU A 1 300 ? 12.633 -10.648 6.16 1 98.19 300 LEU A O 1
ATOM 2259 N N . GLY A 1 301 ? 10.781 -10.57 4.973 1 97.44 301 GLY A N 1
ATOM 2260 C CA . GLY A 1 301 ? 9.922 -10.203 6.082 1 97.44 301 GLY A CA 1
ATOM 2261 C C . GLY A 1 301 ? 9.203 -11.383 6.703 1 97.44 301 GLY A C 1
ATOM 2262 O O . GLY A 1 301 ? 9.398 -12.523 6.281 1 97.44 301 GLY A O 1
ATOM 2263 N N . SER A 1 302 ? 8.375 -11.117 7.672 1 96.75 302 SER A N 1
ATOM 2264 C CA . SER A 1 302 ? 7.656 -12.18 8.367 1 96.75 302 SER A CA 1
ATOM 2265 C C . SER A 1 302 ? 6.531 -12.742 7.5 1 96.75 302 SER A C 1
ATOM 2267 O O . SER A 1 302 ? 5.66 -12 7.043 1 96.75 302 SER A O 1
ATOM 2269 N N . ALA A 1 303 ? 6.523 -14.008 7.305 1 97.75 303 ALA A N 1
ATOM 2270 C CA . ALA A 1 303 ? 5.445 -14.68 6.582 1 97.75 303 ALA A CA 1
ATOM 2271 C C . ALA A 1 303 ? 4.359 -15.156 7.539 1 97.75 303 ALA A C 1
ATOM 2273 O O . ALA A 1 303 ? 3.443 -15.875 7.141 1 97.75 303 ALA A O 1
ATOM 2274 N N . GLU A 1 304 ? 4.469 -14.766 8.797 1 96.06 304 GLU A N 1
ATOM 2275 C CA . GLU A 1 304 ? 3.479 -15.188 9.781 1 96.06 304 GLU A CA 1
ATOM 2276 C C . GLU A 1 304 ? 2.141 -14.492 9.562 1 96.06 304 GLU A C 1
ATOM 2278 O O . GLU A 1 304 ? 2.1 -13.344 9.109 1 96.06 304 GLU A O 1
ATOM 2283 N N . ALA A 1 305 ? 1.08 -15.219 9.867 1 95.56 305 ALA A N 1
ATOM 2284 C CA . ALA A 1 305 ? -0.241 -14.594 9.844 1 95.56 305 ALA A CA 1
ATOM 2285 C C . ALA A 1 305 ? -0.422 -13.641 11.016 1 95.56 305 ALA A C 1
ATOM 2287 O O . ALA A 1 305 ? -0.083 -13.977 12.156 1 95.56 305 ALA A O 1
ATOM 2288 N N . ARG A 1 306 ? -0.892 -12.469 10.742 1 92.12 306 ARG A N 1
ATOM 2289 C CA . ARG A 1 306 ? -1.24 -11.523 11.797 1 92.12 306 ARG A CA 1
ATOM 2290 C C . ARG A 1 306 ? -2.652 -11.773 12.32 1 92.12 306 ARG A C 1
ATOM 2292 O O . ARG A 1 306 ? -2.949 -11.5 13.484 1 92.12 306 ARG A O 1
ATOM 2299 N N . SER A 1 307 ? -3.5 -12.219 11.406 1 93.12 307 SER A N 1
ATOM 2300 C CA . SER A 1 307 ? -4.898 -12.523 11.711 1 93.12 307 SER A CA 1
ATOM 2301 C C . SER A 1 307 ? -5.484 -13.5 10.695 1 93.12 307 SER A C 1
ATOM 2303 O O . SER A 1 307 ? -4.953 -13.648 9.594 1 93.12 307 SER A O 1
ATOM 2305 N N . PRO A 1 308 ? -6.555 -14.234 11.18 1 96.69 308 PRO A N 1
ATOM 2306 C CA . PRO A 1 308 ? -7.305 -14.953 10.148 1 96.69 308 PRO A CA 1
ATOM 2307 C C . PRO A 1 308 ? -7.812 -14.039 9.039 1 96.69 308 PRO A C 1
ATOM 2309 O O . PRO A 1 308 ? -8.156 -12.883 9.297 1 96.69 308 PRO A O 1
ATOM 2312 N N . ALA A 1 309 ? -7.797 -14.547 7.859 1 97.94 309 ALA A N 1
ATOM 2313 C CA . ALA A 1 309 ? -8.219 -13.758 6.703 1 97.94 309 ALA A CA 1
ATOM 2314 C C . ALA A 1 309 ? -8.984 -14.617 5.703 1 97.94 309 ALA A C 1
ATOM 2316 O O . ALA A 1 309 ? -8.641 -15.789 5.492 1 97.94 309 ALA A O 1
ATOM 2317 N N . VAL A 1 310 ? -10 -14.086 5.176 1 98.44 310 VAL A N 1
ATOM 2318 C CA . VAL A 1 310 ? -10.75 -14.688 4.074 1 98.44 310 VAL A CA 1
ATOM 2319 C C . VAL A 1 310 ? -10.789 -13.727 2.891 1 98.44 310 VAL A C 1
ATOM 2321 O O . VAL A 1 310 ? -11.117 -12.547 3.053 1 98.44 310 VAL A O 1
ATOM 2324 N N . THR A 1 311 ? -10.406 -14.195 1.738 1 98.44 311 THR A N 1
ATOM 2325 C CA . THR A 1 311 ? -10.445 -13.391 0.52 1 98.44 311 THR A CA 1
ATOM 2326 C C . THR A 1 311 ? -11.453 -13.969 -0.473 1 98.44 311 THR A C 1
ATOM 2328 O O . THR A 1 311 ? -11.531 -15.18 -0.654 1 98.44 311 THR A O 1
ATOM 2331 N N . ARG A 1 312 ? -12.211 -13.164 -1.035 1 98.19 312 ARG A N 1
ATOM 2332 C CA . ARG A 1 312 ? -13.109 -13.523 -2.127 1 98.19 312 ARG A CA 1
ATOM 2333 C C . ARG A 1 312 ? -12.766 -12.75 -3.395 1 98.19 312 ARG A C 1
ATOM 2335 O O . ARG A 1 312 ? -12.625 -11.531 -3.361 1 98.19 312 ARG A O 1
ATOM 2342 N N . ASN A 1 313 ? -12.617 -13.477 -4.465 1 98 313 ASN A N 1
ATOM 2343 C CA . ASN A 1 313 ? -12.383 -12.828 -5.754 1 98 313 ASN A CA 1
ATOM 2344 C C . ASN A 1 313 ? -13.664 -12.219 -6.316 1 98 313 ASN A C 1
ATOM 2346 O O . ASN A 1 313 ? -14.734 -12.82 -6.215 1 98 313 ASN A O 1
ATOM 2350 N N . ILE A 1 314 ? -13.539 -11.016 -6.754 1 97.94 314 ILE A N 1
ATOM 2351 C CA . ILE A 1 314 ? -14.633 -10.367 -7.469 1 97.94 314 ILE A CA 1
ATOM 2352 C C . ILE A 1 314 ? -14.578 -10.742 -8.945 1 97.94 314 ILE A C 1
ATOM 2354 O O . ILE A 1 314 ? -13.672 -10.305 -9.672 1 97.94 314 ILE A O 1
ATOM 2358 N N . LEU A 1 315 ? -15.523 -11.531 -9.383 1 97.12 315 LEU A N 1
ATOM 2359 C CA . LEU A 1 315 ? -15.547 -12.047 -10.75 1 97.12 315 LEU A CA 1
ATOM 2360 C C . LEU A 1 315 ? -16.625 -11.344 -11.57 1 97.12 315 LEU A C 1
ATOM 2362 O O . LEU A 1 315 ? -17.672 -10.953 -11.047 1 97.12 315 LEU A O 1
ATOM 2366 N N . GLY A 1 316 ? -16.328 -11.211 -12.867 1 96.75 316 GLY A N 1
ATOM 2367 C CA . GLY A 1 316 ? -17.344 -10.672 -13.758 1 96.75 316 GLY A CA 1
ATOM 2368 C C . GLY A 1 316 ? -18.625 -11.492 -13.781 1 96.75 316 GLY A C 1
ATOM 2369 O O . GLY A 1 316 ? -18.578 -12.688 -14.078 1 96.75 316 GLY A O 1
ATOM 2370 N N . ASP A 1 317 ? -19.75 -10.906 -13.484 1 96.44 317 ASP A N 1
ATOM 2371 C CA . ASP A 1 317 ? -21.047 -11.57 -13.492 1 96.44 317 ASP A CA 1
ATOM 2372 C C . ASP A 1 317 ? -21.891 -11.125 -14.68 1 96.44 317 ASP A C 1
ATOM 2374 O O . ASP A 1 317 ? -23.109 -11.023 -14.57 1 96.44 317 ASP A O 1
ATOM 2378 N N . VAL A 1 318 ? -21.234 -10.812 -15.758 1 96.44 318 VAL A N 1
ATOM 2379 C CA . VAL A 1 318 ? -21.891 -10.359 -16.969 1 96.44 318 VAL A CA 1
ATOM 2380 C C . VAL A 1 318 ? -21.938 -11.492 -18 1 96.44 318 VAL A C 1
ATOM 2382 O O . VAL A 1 318 ? -21.172 -12.453 -17.906 1 96.44 318 VAL A O 1
ATOM 2385 N N . ASP A 1 319 ? -22.766 -11.375 -19.047 1 95.44 319 ASP A N 1
ATOM 2386 C CA . ASP A 1 319 ? -22.906 -12.406 -20.062 1 95.44 319 ASP A CA 1
ATOM 2387 C C . ASP A 1 319 ? -21.938 -12.172 -21.219 1 95.44 319 ASP A C 1
ATOM 2389 O O . ASP A 1 319 ? -21.531 -13.117 -21.906 1 95.44 319 ASP A O 1
ATOM 2393 N N . GLN A 1 320 ? -21.656 -10.906 -21.422 1 95.56 320 GLN A N 1
ATOM 2394 C CA . GLN A 1 320 ? -20.781 -10.5 -22.516 1 95.56 320 GLN A CA 1
ATOM 2395 C C . GLN A 1 320 ? -19.797 -9.414 -22.047 1 95.56 320 GLN A C 1
ATOM 2397 O O . GLN A 1 320 ? -20.047 -8.734 -21.062 1 95.56 320 GLN A O 1
ATOM 2402 N N . PRO A 1 321 ? -18.719 -9.352 -22.719 1 95.75 321 PRO A N 1
ATOM 2403 C CA . PRO A 1 321 ? -17.75 -8.305 -22.359 1 95.75 321 PRO A CA 1
ATOM 2404 C C . PRO A 1 321 ? -18.359 -6.906 -22.391 1 95.75 321 PRO A C 1
ATOM 2406 O O . PRO A 1 321 ? -19.125 -6.59 -23.312 1 95.75 321 PRO A O 1
ATOM 2409 N N . GLU A 1 322 ? -18.109 -6.121 -21.438 1 95.62 322 GLU A N 1
ATOM 2410 C CA . GLU A 1 322 ? -18.531 -4.727 -21.375 1 95.62 322 GLU A CA 1
ATOM 2411 C C . GLU A 1 322 ? -17.578 -3.889 -20.531 1 95.62 322 GLU A C 1
ATOM 2413 O O . GLU A 1 322 ? -16.641 -4.422 -19.938 1 95.62 322 GLU A O 1
ATOM 2418 N N . ALA A 1 323 ? -17.828 -2.605 -20.594 1 95.25 323 ALA A N 1
ATOM 2419 C CA . ALA A 1 323 ? -17.016 -1.712 -19.781 1 95.25 323 ALA A CA 1
ATOM 2420 C C . ALA A 1 323 ? -17.172 -2.016 -18.297 1 95.25 323 ALA A C 1
ATOM 2422 O O . ALA A 1 323 ? -18.281 -2.279 -17.828 1 95.25 323 ALA A O 1
ATOM 2423 N N . ALA A 1 324 ? -16.125 -2.018 -17.562 1 95.44 324 ALA A N 1
ATOM 2424 C CA . ALA A 1 324 ? -16.125 -2.414 -16.156 1 95.44 324 ALA A CA 1
ATOM 2425 C C . ALA A 1 324 ? -16.75 -1.329 -15.289 1 95.44 324 ALA A C 1
ATOM 2427 O O . ALA A 1 324 ? -16.281 -0.189 -15.273 1 95.44 324 ALA A O 1
ATOM 2428 N N . SER A 1 325 ? -17.781 -1.629 -14.586 1 95.88 325 SER A N 1
ATOM 2429 C CA . SER A 1 325 ? -18.438 -0.785 -13.594 1 95.88 325 SER A CA 1
ATOM 2430 C C . SER A 1 325 ? -19.047 -1.62 -12.469 1 95.88 325 SER A C 1
ATOM 2432 O O . SER A 1 325 ? -20.031 -2.328 -12.68 1 95.88 325 SER A O 1
ATOM 2434 N N . LEU A 1 326 ? -18.422 -1.553 -11.344 1 97.25 326 LEU A N 1
ATOM 2435 C CA . LEU A 1 326 ? -18.812 -2.387 -10.211 1 97.25 326 LEU A CA 1
ATOM 2436 C C . LEU A 1 326 ? -19.625 -1.589 -9.195 1 97.25 326 LEU A C 1
ATOM 2438 O O . LEU A 1 326 ? -19.125 -0.613 -8.625 1 97.25 326 LEU A O 1
ATOM 2442 N N . ALA A 1 327 ? -20.844 -1.979 -8.938 1 96.75 327 ALA A N 1
ATOM 2443 C CA . ALA A 1 327 ? -21.719 -1.354 -7.949 1 96.75 327 ALA A CA 1
ATOM 2444 C C . ALA A 1 327 ? -21.625 -2.072 -6.605 1 96.75 327 ALA A C 1
ATOM 2446 O O . ALA A 1 327 ? -21.141 -3.205 -6.531 1 96.75 327 ALA A O 1
ATOM 2447 N N . GLY A 1 328 ? -22.031 -1.458 -5.562 1 96.19 328 GLY A N 1
ATOM 2448 C CA . GLY A 1 328 ? -22.141 -2.082 -4.254 1 96.19 328 GLY A CA 1
ATOM 2449 C C . GLY A 1 328 ? -20.891 -1.943 -3.418 1 96.19 328 GLY A C 1
ATOM 2450 O O . GLY A 1 328 ? -20.812 -2.467 -2.305 1 96.19 328 GLY A O 1
ATOM 2451 N N . THR A 1 329 ? -19.891 -1.209 -3.896 1 96.94 329 THR A N 1
ATOM 2452 C CA . THR A 1 329 ? -18.594 -1.152 -3.24 1 96.94 329 THR A CA 1
ATOM 2453 C C . THR A 1 329 ? -18.672 -0.337 -1.952 1 96.94 329 THR A C 1
ATOM 2455 O O . THR A 1 329 ? -17.812 -0.459 -1.08 1 96.94 329 THR A O 1
ATOM 2458 N N . GLY A 1 330 ? -19.672 0.547 -1.795 1 96.5 330 GLY A N 1
ATOM 2459 C CA . GLY A 1 330 ? -19.875 1.293 -0.562 1 96.5 330 GLY A CA 1
ATOM 2460 C C . GLY A 1 330 ? -20 0.403 0.659 1 96.5 330 GLY A C 1
ATOM 2461 O O . GLY A 1 330 ? -19.516 0.74 1.737 1 96.5 330 GLY A O 1
ATOM 2462 N N . GLU A 1 331 ? -20.688 -0.692 0.5 1 96.44 331 GLU A N 1
ATOM 2463 C CA . GLU A 1 331 ? -20.859 -1.637 1.599 1 96.44 331 GLU A CA 1
ATOM 2464 C C . GLU A 1 331 ? -19.531 -2.246 2.029 1 96.44 331 GLU A C 1
ATOM 2466 O O . GLU A 1 331 ? -19.281 -2.422 3.223 1 96.44 331 GLU A O 1
ATOM 2471 N N . VAL A 1 332 ? -18.703 -2.566 1.061 1 97.56 332 VAL A N 1
ATOM 2472 C CA . VAL A 1 332 ? -17.391 -3.127 1.369 1 97.56 332 VAL A CA 1
ATOM 2473 C C . VAL A 1 332 ? -16.562 -2.107 2.146 1 97.56 332 VAL A C 1
ATOM 2475 O O . VAL A 1 332 ? -16.016 -2.422 3.203 1 97.56 332 VAL A O 1
ATOM 2478 N N . LEU A 1 333 ? -16.547 -0.868 1.655 1 97.19 333 LEU A N 1
ATOM 2479 C CA . LEU A 1 333 ? -15.719 0.177 2.252 1 97.19 333 LEU A CA 1
ATOM 2480 C C . LEU A 1 333 ? -16.219 0.531 3.648 1 97.19 333 LEU A C 1
ATOM 2482 O O . LEU A 1 333 ? -15.422 0.904 4.52 1 97.19 333 LEU A O 1
ATOM 2486 N N . SER A 1 334 ? -17.5 0.348 3.887 1 96.25 334 SER A N 1
ATOM 2487 C CA . SER A 1 334 ? -18.094 0.696 5.172 1 96.25 334 SER A CA 1
ATOM 2488 C C . SER A 1 334 ? -17.875 -0.409 6.199 1 96.25 334 SER A C 1
ATOM 2490 O O . SER A 1 334 ? -18.188 -0.241 7.379 1 96.25 334 SER A O 1
ATOM 2492 N N . THR A 1 335 ? -17.406 -1.548 5.797 1 96.38 335 THR A N 1
ATOM 2493 C CA . THR A 1 335 ? -17.141 -2.67 6.691 1 96.38 335 THR A CA 1
ATOM 2494 C C . THR A 1 335 ? -15.727 -2.605 7.25 1 96.38 335 THR A C 1
ATOM 2496 O O . THR A 1 335 ? -14.758 -2.83 6.523 1 96.38 335 THR A O 1
ATOM 2499 N N . PRO A 1 336 ? -15.547 -2.377 8.531 1 93.5 336 PRO A N 1
ATOM 2500 C CA . PRO A 1 336 ? -14.234 -2.121 9.125 1 93.5 336 PRO A CA 1
ATOM 2501 C C . PRO A 1 336 ? -13.25 -3.268 8.906 1 93.5 336 PRO A C 1
ATOM 2503 O O . PRO A 1 336 ? -12.039 -3.041 8.812 1 93.5 336 PRO A O 1
ATOM 2506 N N . SER A 1 337 ? -13.734 -4.453 8.781 1 92.69 337 SER A N 1
ATOM 2507 C CA . SER A 1 337 ? -12.859 -5.617 8.68 1 92.69 337 SER A CA 1
ATOM 2508 C C . SER A 1 337 ? -12.57 -5.969 7.227 1 92.69 337 SER A C 1
ATOM 2510 O O . SER A 1 337 ? -11.922 -6.98 6.945 1 92.69 337 SER A O 1
ATOM 2512 N N . ALA A 1 338 ? -13.07 -5.121 6.293 1 97.06 338 ALA A N 1
ATOM 2513 C CA . ALA A 1 338 ? -12.977 -5.504 4.887 1 97.06 338 ALA A CA 1
ATOM 2514 C C . ALA A 1 338 ? -12.062 -4.555 4.117 1 97.06 338 ALA A C 1
AT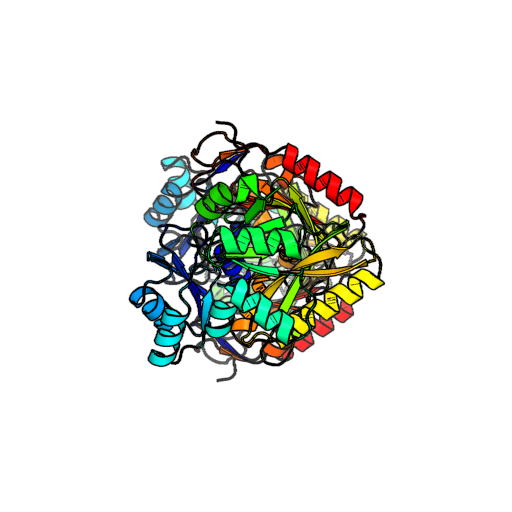OM 2516 O O . ALA A 1 338 ? -12.039 -3.35 4.387 1 97.06 338 ALA A O 1
ATOM 2517 N N . SER A 1 339 ? -11.336 -5.078 3.215 1 97.62 339 SER A N 1
ATOM 2518 C CA . SER A 1 339 ? -10.484 -4.332 2.291 1 97.62 339 SER A CA 1
ATOM 2519 C C . SER A 1 339 ? -10.82 -4.66 0.84 1 97.62 339 SER A C 1
ATOM 2521 O O . SER A 1 339 ? -10.93 -5.832 0.473 1 97.62 339 SER A O 1
ATOM 2523 N N . LEU A 1 340 ? -10.984 -3.67 0.052 1 97.94 340 LEU A N 1
ATOM 2524 C CA . LEU A 1 340 ? -11.273 -3.822 -1.37 1 97.94 340 LEU A CA 1
ATOM 2525 C C . LEU A 1 340 ? -10.023 -3.602 -2.207 1 97.94 340 LEU A C 1
ATOM 2527 O O . LEU A 1 340 ? -9.273 -2.646 -1.978 1 97.94 340 LEU A O 1
ATOM 2531 N N . HIS A 1 341 ? -9.719 -4.473 -3.064 1 98.5 341 HIS A N 1
ATOM 2532 C CA . HIS A 1 341 ? -8.711 -4.285 -4.094 1 98.5 341 HIS A CA 1
ATOM 2533 C C . HIS A 1 341 ? -9.328 -4.293 -5.488 1 98.5 341 HIS A C 1
ATOM 2535 O O . HIS A 1 341 ? -9.844 -5.32 -5.938 1 98.5 341 HIS A O 1
ATOM 2541 N N . TRP A 1 342 ? -9.305 -3.189 -6.137 1 98.19 342 TRP A N 1
ATOM 2542 C CA . TRP A 1 342 ? -9.797 -3.021 -7.504 1 98.19 342 TRP A CA 1
ATOM 2543 C C . TRP A 1 342 ? -8.641 -3.051 -8.5 1 98.19 342 TRP A C 1
ATOM 2545 O O . TRP A 1 342 ? -7.68 -2.295 -8.367 1 98.19 342 TRP A O 1
ATOM 2555 N N . TYR A 1 343 ? -8.711 -3.906 -9.516 1 97.75 343 TYR A N 1
ATOM 2556 C CA . TYR A 1 343 ? -7.555 -4.156 -10.367 1 97.75 343 TYR A CA 1
ATOM 2557 C C . TYR A 1 343 ? -7.469 -3.127 -11.492 1 97.75 343 TYR A C 1
ATOM 2559 O O . TYR A 1 343 ? -6.445 -3.027 -12.172 1 97.75 343 TYR A O 1
ATOM 2567 N N . GLY A 1 344 ? -8.539 -2.391 -11.703 1 96 344 GLY A N 1
ATOM 2568 C CA . GLY A 1 344 ? -8.5 -1.335 -12.695 1 96 344 GLY A CA 1
ATOM 2569 C C . GLY A 1 344 ? -8.562 -1.856 -14.125 1 96 344 GLY A C 1
ATOM 2570 O O . GLY A 1 344 ? -8.109 -1.188 -15.055 1 96 344 GLY A O 1
ATOM 2571 N N . LYS A 1 345 ? -9.031 -3.119 -14.297 1 96.75 345 LYS A N 1
ATOM 2572 C CA . LYS A 1 345 ? -9.211 -3.643 -15.648 1 96.75 345 LYS A CA 1
ATOM 2573 C C . LYS A 1 345 ? -10.367 -2.941 -16.359 1 96.75 345 LYS A C 1
ATOM 2575 O O . LYS A 1 345 ? -11.43 -2.729 -15.766 1 96.75 345 LYS A O 1
ATOM 2580 N N . ARG A 1 346 ? -10.25 -2.625 -17.656 1 94.44 346 ARG A N 1
ATOM 2581 C CA . ARG A 1 346 ? -11.18 -1.765 -18.375 1 94.44 346 ARG A CA 1
ATOM 2582 C C . ARG A 1 346 ? -12.422 -2.539 -18.797 1 94.44 346 ARG A C 1
ATOM 2584 O O . ARG A 1 346 ? -13.508 -1.967 -18.906 1 94.44 346 ARG A O 1
ATOM 2591 N N . GLU A 1 347 ? -12.195 -3.795 -19.031 1 95.88 347 GLU A N 1
ATOM 2592 C CA . GLU A 1 347 ? -13.281 -4.625 -19.547 1 95.88 347 GLU A CA 1
ATOM 2593 C C . GLU A 1 347 ? -13.594 -5.773 -18.578 1 95.88 347 GLU A C 1
ATOM 2595 O O . GLU A 1 347 ? -12.688 -6.426 -18.078 1 95.88 347 GLU A O 1
ATOM 2600 N N . VAL A 1 348 ? -14.883 -5.895 -18.281 1 96.75 348 VAL A N 1
ATOM 2601 C CA . VAL A 1 348 ? -15.344 -7.062 -17.531 1 96.75 348 VAL A CA 1
ATOM 2602 C C . VAL A 1 348 ? -15.891 -8.109 -18.5 1 96.75 348 VAL A C 1
ATOM 2604 O O . VAL A 1 348 ? -16.5 -7.773 -19.516 1 96.75 348 VAL A O 1
ATOM 2607 N N . ARG A 1 349 ? -15.586 -9.289 -18.297 1 96.31 349 ARG A N 1
ATOM 2608 C CA . ARG A 1 349 ? -16.062 -10.484 -19 1 96.31 349 ARG A CA 1
ATOM 2609 C C . ARG A 1 349 ? -16.562 -11.531 -18.016 1 96.31 349 ARG A C 1
ATOM 2611 O O . ARG A 1 349 ? -16.281 -11.445 -16.812 1 96.31 349 ARG A O 1
ATOM 2618 N N . PRO A 1 350 ? -17.281 -12.5 -18.578 1 95.06 350 PRO A N 1
ATOM 2619 C CA . PRO A 1 350 ? -17.75 -13.547 -17.672 1 95.06 350 PRO A CA 1
ATOM 2620 C C . PRO A 1 350 ? -16.609 -14.219 -16.891 1 95.06 350 PRO A C 1
ATOM 2622 O O . PRO A 1 350 ? -15.672 -14.734 -17.5 1 95.06 350 PRO A O 1
ATOM 2625 N N . LEU A 1 351 ? -16.656 -14.141 -15.555 1 94.19 351 LEU A N 1
ATOM 2626 C CA . LEU A 1 351 ? -15.82 -14.852 -14.594 1 94.19 351 LEU A CA 1
ATOM 2627 C C . LEU A 1 351 ? -14.406 -14.297 -14.602 1 94.19 351 LEU A C 1
ATOM 2629 O O . LEU A 1 351 ? -13.5 -14.898 -14.016 1 94.19 351 LEU A O 1
ATOM 2633 N N . ARG A 1 352 ? -14.211 -13.141 -15.258 1 95.38 352 ARG A N 1
ATOM 2634 C CA . ARG A 1 352 ? -12.906 -12.5 -15.18 1 95.38 352 ARG A CA 1
ATOM 2635 C C . ARG A 1 352 ? -12.664 -11.922 -13.789 1 95.38 352 ARG A C 1
ATOM 2637 O O . ARG A 1 352 ? -13.539 -11.258 -13.227 1 95.38 352 ARG A O 1
ATOM 2644 N N . LYS A 1 353 ? -11.516 -12.242 -13.227 1 96.31 353 LYS A N 1
ATOM 2645 C CA . LYS A 1 353 ? -11.156 -11.648 -11.945 1 96.31 353 LYS A CA 1
ATOM 2646 C C . LYS A 1 353 ? -10.93 -10.148 -12.078 1 96.31 353 LYS A C 1
ATOM 2648 O O . LYS A 1 353 ? -10 -9.719 -12.766 1 96.31 353 LYS A O 1
ATOM 2653 N N . MET A 1 354 ? -11.734 -9.305 -11.398 1 97.69 354 MET A N 1
ATOM 2654 C CA . MET A 1 354 ? -11.703 -7.855 -11.562 1 97.69 354 MET A CA 1
ATOM 2655 C C . MET A 1 354 ? -11.164 -7.18 -10.305 1 97.69 354 MET A C 1
ATOM 2657 O O . MET A 1 354 ? -10.797 -6.004 -10.336 1 97.69 354 MET A O 1
ATOM 2661 N N . GLY A 1 355 ? -11.164 -7.852 -9.25 1 98 355 GLY A N 1
ATOM 2662 C CA . GLY A 1 355 ? -10.727 -7.41 -7.938 1 98 355 GLY A CA 1
ATOM 2663 C C . GLY A 1 355 ? -10.883 -8.477 -6.867 1 98 355 GLY A C 1
ATOM 2664 O O . GLY A 1 355 ? -11.133 -9.641 -7.18 1 98 355 GLY A O 1
ATOM 2665 N N . HIS A 1 356 ? -10.664 -8.133 -5.602 1 98.56 356 HIS A N 1
ATOM 2666 C CA . HIS A 1 356 ? -10.961 -9.039 -4.492 1 98.56 356 HIS A CA 1
ATOM 2667 C C . HIS A 1 356 ? -11.289 -8.258 -3.225 1 98.56 356 HIS A C 1
ATOM 2669 O O . HIS A 1 356 ? -10.977 -7.066 -3.119 1 98.56 356 HIS A O 1
ATOM 2675 N N . VAL A 1 357 ? -12.008 -8.914 -2.34 1 98.31 357 VAL A N 1
ATOM 2676 C CA . VAL A 1 357 ? -12.289 -8.43 -0.992 1 98.31 357 VAL A CA 1
ATOM 2677 C C . VAL A 1 357 ? -11.641 -9.352 0.033 1 98.31 357 VAL A C 1
ATOM 2679 O O . VAL A 1 357 ? -11.781 -10.578 -0.049 1 98.31 357 VAL A O 1
ATOM 2682 N N . THR A 1 358 ? -10.883 -8.812 0.91 1 98.31 358 THR A N 1
ATOM 2683 C CA . THR A 1 358 ? -10.336 -9.578 2.02 1 98.31 358 THR A CA 1
ATOM 2684 C C . THR A 1 358 ? -10.953 -9.141 3.344 1 98.31 358 THR A C 1
ATOM 2686 O O . THR A 1 358 ? -10.977 -7.949 3.658 1 98.31 358 THR A O 1
ATOM 2689 N N . ALA A 1 359 ? -11.508 -10.039 4.059 1 97.62 359 ALA A N 1
ATOM 2690 C CA . ALA A 1 359 ? -11.984 -9.82 5.418 1 97.62 359 ALA A CA 1
ATOM 2691 C C . ALA A 1 359 ? -10.992 -10.352 6.445 1 97.62 359 ALA A C 1
ATOM 2693 O O . ALA A 1 359 ? -10.562 -11.5 6.363 1 97.62 359 ALA A O 1
ATOM 2694 N N . THR A 1 360 ? -10.602 -9.516 7.363 1 96.06 360 THR A N 1
ATOM 2695 C CA . THR A 1 360 ? -9.68 -9.914 8.43 1 96.06 360 THR A CA 1
ATOM 2696 C C . THR A 1 360 ? -10.188 -9.43 9.789 1 96.06 360 THR A C 1
ATOM 2698 O O . THR A 1 360 ? -10.805 -8.367 9.883 1 96.06 360 THR A O 1
ATOM 2701 N N . ASP A 1 361 ? -10.039 -10.203 10.758 1 91.81 361 ASP A N 1
ATOM 2702 C CA . ASP A 1 361 ? -10.375 -9.906 12.148 1 91.81 361 ASP A CA 1
ATOM 2703 C C . ASP A 1 361 ? -9.633 -10.828 13.102 1 91.81 361 ASP A C 1
ATOM 2705 O O . ASP A 1 361 ? -9.82 -12.047 13.078 1 91.81 361 ASP A O 1
ATOM 2709 N N . ALA A 1 362 ? -8.828 -10.258 13.961 1 88 362 ALA A N 1
ATOM 2710 C CA . ALA A 1 362 ? -7.988 -11.055 14.859 1 88 362 ALA A CA 1
ATOM 2711 C C . ALA A 1 362 ? -8.836 -11.852 15.836 1 88 362 ALA A C 1
ATOM 2713 O O . ALA A 1 362 ? -8.406 -12.898 16.328 1 88 362 ALA A O 1
ATOM 2714 N N . ASP A 1 363 ? -10.023 -11.383 16.078 1 88 363 ASP A N 1
ATOM 2715 C CA . ASP A 1 363 ? -10.852 -11.984 17.125 1 88 363 ASP A CA 1
ATOM 2716 C C . ASP A 1 363 ? -11.953 -12.844 16.516 1 88 363 ASP A C 1
ATOM 2718 O O . ASP A 1 363 ? -12.727 -13.484 17.234 1 88 363 ASP A O 1
ATOM 2722 N N . ALA A 1 364 ? -12.039 -12.875 15.211 1 88.19 364 ALA A N 1
ATOM 2723 C CA . ALA A 1 364 ? -13.117 -13.617 14.562 1 88.19 364 ALA A CA 1
ATOM 2724 C C . ALA A 1 364 ? -12.656 -15.016 14.164 1 88.19 364 ALA A C 1
ATOM 2726 O O . ALA A 1 364 ? -11.477 -15.227 13.875 1 88.19 364 ALA A O 1
ATOM 2727 N N . ASN A 1 365 ? -13.641 -15.891 14.258 1 91.75 365 ASN A N 1
ATOM 2728 C CA . ASN A 1 365 ? -13.305 -17.188 13.672 1 91.75 365 ASN A CA 1
ATOM 2729 C C . ASN A 1 365 ? -13.445 -17.156 12.148 1 91.75 365 ASN A C 1
ATOM 2731 O O . ASN A 1 365 ? -14.125 -16.297 11.594 1 91.75 365 ASN A O 1
ATOM 2735 N N . ARG A 1 366 ? -12.82 -18.109 11.484 1 92.12 366 ARG A N 1
ATOM 2736 C CA . ARG A 1 366 ? -12.711 -18.156 10.031 1 92.12 366 ARG A CA 1
ATOM 2737 C C . ARG A 1 366 ? -14.078 -18.344 9.383 1 92.12 366 ARG A C 1
ATOM 2739 O O . ARG A 1 366 ? -14.336 -17.812 8.305 1 92.12 366 ARG A O 1
ATOM 2746 N N . GLY A 1 367 ? -14.93 -19.094 10.031 1 92.75 367 GLY A N 1
ATOM 2747 C CA . GLY A 1 367 ? -16.281 -19.266 9.5 1 92.75 367 GLY A CA 1
ATOM 2748 C C . GLY A 1 367 ? -17.047 -17.969 9.414 1 92.75 367 GLY A C 1
ATOM 2749 O O . GLY A 1 367 ? -17.719 -17.703 8.414 1 92.75 367 GLY A O 1
ATOM 2750 N N . ASP A 1 368 ? -16.969 -17.141 10.445 1 94.06 368 ASP A N 1
ATOM 2751 C CA . ASP A 1 368 ? -17.625 -15.844 10.469 1 94.06 368 ASP A CA 1
ATOM 2752 C C . ASP A 1 368 ? -17.062 -14.922 9.391 1 94.06 368 ASP A C 1
ATOM 2754 O O . ASP A 1 368 ? -17.812 -14.203 8.719 1 94.06 368 ASP A O 1
ATOM 2758 N N . LEU A 1 369 ? -15.766 -14.953 9.266 1 95.56 369 LEU A N 1
ATOM 2759 C CA . LEU A 1 369 ? -15.117 -14.141 8.242 1 95.56 369 LEU A CA 1
ATOM 2760 C C . LEU A 1 369 ? -15.555 -14.578 6.848 1 95.56 369 LEU A C 1
ATOM 2762 O O . LEU A 1 369 ? -15.734 -13.742 5.961 1 95.56 369 LEU A O 1
ATOM 2766 N N . LEU A 1 370 ? -15.656 -15.906 6.676 1 96.06 370 LEU A N 1
ATOM 2767 C CA . LEU A 1 370 ? -16.125 -16.438 5.398 1 96.06 370 LEU A CA 1
ATOM 2768 C C . LEU A 1 370 ? -17.516 -15.922 5.066 1 96.06 370 LEU A C 1
ATOM 2770 O O . LEU A 1 370 ? -17.766 -15.492 3.939 1 96.06 370 LEU A O 1
ATOM 2774 N N . GLN A 1 371 ? -18.391 -15.953 6.039 1 95.69 371 GLN A N 1
ATOM 2775 C CA . GLN A 1 371 ? -19.734 -15.438 5.844 1 95.69 371 GLN A CA 1
ATOM 2776 C C . GLN A 1 371 ? -19.719 -13.953 5.516 1 95.69 371 GLN A C 1
ATOM 2778 O O . GLN A 1 371 ? -20.438 -13.5 4.609 1 95.69 371 GLN A O 1
ATOM 2783 N N . THR A 1 372 ? -18.906 -13.211 6.234 1 95.94 372 THR A N 1
ATOM 2784 C CA . THR A 1 372 ? -18.781 -11.781 5.984 1 95.94 372 THR A CA 1
ATOM 2785 C C . THR A 1 372 ? -18.312 -11.523 4.555 1 95.94 372 THR A C 1
ATOM 2787 O O . THR A 1 372 ? -18.906 -10.719 3.836 1 95.94 372 THR A O 1
ATOM 2790 N N . ALA A 1 373 ? -17.266 -12.172 4.129 1 96.56 373 ALA A N 1
ATOM 2791 C CA . ALA A 1 373 ? -16.703 -11.984 2.787 1 96.56 373 ALA A CA 1
ATOM 2792 C C . ALA A 1 373 ? -17.75 -12.336 1.719 1 96.56 373 ALA A C 1
ATOM 2794 O O . ALA A 1 373 ? -17.844 -11.648 0.701 1 96.56 373 ALA A O 1
ATOM 2795 N N . ARG A 1 374 ? -18.516 -13.414 1.968 1 96.75 374 ARG A N 1
ATOM 2796 C CA . ARG A 1 374 ? -19.547 -13.836 1.019 1 96.75 374 ARG A CA 1
ATOM 2797 C C . ARG A 1 374 ? -20.656 -12.797 0.919 1 96.75 374 ARG A C 1
ATOM 2799 O O . ARG A 1 374 ? -21.125 -12.477 -0.178 1 96.75 374 ARG A O 1
ATOM 2806 N N . GLU A 1 375 ? -21.078 -12.281 2.059 1 96.69 375 GLU A N 1
ATOM 2807 C CA . GLU A 1 375 ? -22.125 -11.25 2.082 1 96.69 375 GLU A CA 1
ATOM 2808 C C . GLU A 1 375 ? -21.672 -9.992 1.345 1 96.69 375 GLU A C 1
ATOM 2810 O O . GLU A 1 375 ? -22.453 -9.383 0.616 1 96.69 375 GLU A O 1
ATOM 2815 N N . LEU A 1 376 ? -20.453 -9.609 1.553 1 96.69 376 LEU A N 1
ATOM 2816 C CA . LEU A 1 376 ? -19.906 -8.43 0.882 1 96.69 376 LEU A CA 1
ATOM 2817 C C . LEU A 1 376 ? -19.828 -8.648 -0.624 1 96.69 376 LEU A C 1
ATOM 2819 O O . LEU A 1 376 ? -20.141 -7.75 -1.406 1 96.69 376 LEU A O 1
ATOM 2823 N N . ASP A 1 377 ? -19.406 -9.836 -1.036 1 95.12 377 ASP A N 1
ATOM 2824 C CA . ASP A 1 377 ? -19.328 -10.164 -2.457 1 95.12 377 ASP A CA 1
ATOM 2825 C C . ASP A 1 377 ? -20.734 -10.156 -3.086 1 95.12 377 ASP A C 1
ATOM 2827 O O . ASP A 1 377 ? -20.891 -9.734 -4.23 1 95.12 377 ASP A O 1
ATOM 2831 N N . ASP A 1 378 ? -21.641 -10.648 -2.34 1 94.69 378 ASP A N 1
ATOM 2832 C CA . ASP A 1 378 ? -23.016 -10.703 -2.82 1 94.69 378 ASP A CA 1
ATOM 2833 C C . ASP A 1 378 ? -23.562 -9.305 -3.1 1 94.69 378 ASP A C 1
ATOM 2835 O O . ASP A 1 378 ? -24.469 -9.141 -3.91 1 94.69 378 ASP A O 1
ATOM 2839 N N . ALA A 1 379 ? -23 -8.344 -2.389 1 95.5 379 ALA A N 1
ATOM 2840 C CA . ALA A 1 379 ? -23.469 -6.969 -2.539 1 95.5 379 ALA A CA 1
ATOM 2841 C C . ALA A 1 379 ? -22.875 -6.328 -3.797 1 95.5 379 ALA A C 1
ATOM 2843 O O . ALA A 1 379 ? -23.312 -5.246 -4.207 1 95.5 379 ALA A O 1
ATOM 2844 N N . LEU A 1 380 ? -21.953 -6.949 -4.469 1 97.38 380 LEU A N 1
ATOM 2845 C CA . LEU A 1 380 ? -21.266 -6.41 -5.629 1 97.38 380 LEU A CA 1
ATOM 2846 C C . LEU A 1 380 ? -21.875 -6.922 -6.926 1 97.38 380 LEU A C 1
ATOM 2848 O O . LEU A 1 380 ? -22.219 -8.102 -7.031 1 97.38 380 LEU A O 1
ATOM 2852 N N . THR A 1 381 ? -22.031 -6.082 -7.887 1 96.94 381 THR A N 1
ATOM 2853 C CA . THR A 1 381 ? -22.562 -6.488 -9.188 1 96.94 381 THR A CA 1
ATOM 2854 C C . THR A 1 381 ? -22.047 -5.559 -10.289 1 96.94 381 THR A C 1
ATOM 2856 O O . THR A 1 381 ? -21.859 -4.363 -10.055 1 96.94 381 THR A O 1
ATOM 2859 N N . PHE A 1 382 ? -21.594 -6.023 -11.484 1 95.25 382 PHE A N 1
ATOM 2860 C CA . PHE A 1 382 ? -21.219 -5.234 -12.648 1 95.25 382 PHE A CA 1
ATOM 2861 C C . PHE A 1 382 ? -22.438 -4.855 -13.469 1 95.25 382 PHE A C 1
ATOM 2863 O O . PHE A 1 382 ? -22.359 -4.012 -14.367 1 95.25 382 PHE A O 1
ATOM 2870 N N . GLU A 1 383 ? -23.656 -4.645 -12.938 1 75.5 383 GLU A N 1
ATOM 2871 C CA . GLU A 1 383 ? -24.844 -4.414 -13.742 1 75.5 383 GLU A CA 1
ATOM 2872 C C . GLU A 1 383 ? -24.766 -3.076 -14.477 1 75.5 383 GLU A C 1
ATOM 2874 O O . GLU A 1 383 ? -24.219 -2.107 -13.945 1 75.5 383 GLU A O 1
ATOM 2879 N N . THR A 1 384 ? -24.906 -3.002 -15.93 1 56.59 384 THR A N 1
ATOM 2880 C CA . THR A 1 384 ? -25.109 -1.813 -16.75 1 56.59 384 THR A CA 1
ATOM 2881 C C . THR A 1 384 ? -26.266 -0.98 -16.234 1 56.59 384 THR A C 1
ATOM 2883 O O . THR A 1 384 ? -27.219 -1.52 -15.656 1 56.59 384 THR A O 1
ATOM 2886 N N . MET B 1 1 ? -22.391 3.682 -4.766 1 89.75 1 MET B N 1
ATOM 2887 C CA . MET B 1 1 ? -21.016 3.961 -5.184 1 89.75 1 MET B CA 1
ATOM 2888 C C . MET B 1 1 ? -20.531 2.9 -6.16 1 89.75 1 MET B C 1
ATOM 2890 O O . MET B 1 1 ? -20.906 1.735 -6.07 1 89.75 1 MET B O 1
ATOM 2894 N N . ARG B 1 2 ? -19.75 3.379 -7.152 1 92.06 2 ARG B N 1
ATOM 2895 C CA . ARG B 1 2 ? -19.266 2.463 -8.188 1 92.06 2 ARG B CA 1
ATOM 2896 C C . ARG B 1 2 ? -17.766 2.578 -8.375 1 92.06 2 ARG B C 1
ATOM 2898 O O . ARG B 1 2 ? -17.188 3.646 -8.156 1 92.06 2 ARG B O 1
ATOM 2905 N N . HIS B 1 3 ? -17.125 1.466 -8.617 1 93.69 3 HIS B N 1
ATOM 2906 C CA . HIS B 1 3 ? -15.758 1.413 -9.102 1 93.69 3 HIS B CA 1
ATOM 2907 C C . HIS B 1 3 ? -15.703 1.104 -10.594 1 93.69 3 HIS B C 1
ATOM 2909 O O . HIS B 1 3 ? -16.297 0.125 -11.047 1 93.69 3 HIS B O 1
ATOM 2915 N N . GLN B 1 4 ? -15 1.959 -11.281 1 92.88 4 GLN B N 1
ATOM 2916 C CA . GLN B 1 4 ? -14.961 1.793 -12.727 1 92.88 4 GLN B CA 1
ATOM 2917 C C . GLN B 1 4 ? -13.578 2.143 -13.281 1 92.88 4 GLN B C 1
ATOM 2919 O O . GLN B 1 4 ? -12.734 2.682 -12.57 1 92.88 4 GLN B O 1
ATOM 2924 N N . THR B 1 5 ? -13.305 1.783 -14.516 1 88 5 THR B N 1
ATOM 2925 C CA . THR B 1 5 ? -12.148 2.186 -15.305 1 88 5 THR B CA 1
ATOM 2926 C C . THR B 1 5 ? -12.594 2.906 -16.578 1 88 5 THR B C 1
ATOM 2928 O O . THR B 1 5 ? -13.164 2.291 -17.484 1 88 5 THR B O 1
ATOM 2931 N N . PRO B 1 6 ? -12.5 4.301 -16.672 1 90.25 6 PRO B N 1
ATOM 2932 C CA . PRO B 1 6 ? -11.461 5.078 -16 1 90.25 6 PRO B CA 1
ATOM 2933 C C . PRO B 1 6 ? -11.75 5.277 -14.516 1 90.25 6 PRO B C 1
ATOM 2935 O O . PRO B 1 6 ? -12.914 5.355 -14.109 1 90.25 6 PRO B O 1
ATOM 2938 N N . ALA B 1 7 ? -10.688 5.387 -13.719 1 92.88 7 ALA B N 1
ATOM 2939 C CA . ALA B 1 7 ? -10.711 5.438 -12.258 1 92.88 7 ALA B CA 1
ATOM 2940 C C . ALA B 1 7 ? -11.156 6.809 -11.766 1 92.88 7 ALA B C 1
ATOM 2942 O O . ALA B 1 7 ? -11.008 7.809 -12.477 1 92.88 7 ALA B O 1
ATOM 2943 N N . ALA B 1 8 ? -11.781 6.816 -10.5 1 97.12 8 ALA B N 1
ATOM 2944 C CA . ALA B 1 8 ? -11.82 8.086 -9.781 1 97.12 8 ALA B CA 1
ATOM 2945 C C . ALA B 1 8 ? -10.422 8.68 -9.633 1 97.12 8 ALA B C 1
ATOM 2947 O O . ALA B 1 8 ? -9.461 7.957 -9.375 1 97.12 8 ALA B O 1
ATOM 2948 N N . THR B 1 9 ? -10.289 9.969 -9.891 1 98.5 9 THR B N 1
ATOM 2949 C CA . THR B 1 9 ? -8.977 10.609 -9.898 1 98.5 9 THR B CA 1
ATOM 2950 C C . THR B 1 9 ? -8.938 11.781 -8.922 1 98.5 9 THR B C 1
ATOM 2952 O O . THR B 1 9 ? -9.852 12.602 -8.898 1 98.5 9 THR B O 1
ATOM 2955 N N . VAL B 1 10 ? -7.945 11.844 -8.086 1 98.88 10 VAL B N 1
ATOM 2956 C CA . VAL B 1 10 ? -7.711 12.945 -7.156 1 98.88 10 VAL B CA 1
ATOM 2957 C C . VAL B 1 10 ? -6.551 13.805 -7.648 1 98.88 10 VAL B C 1
ATOM 2959 O O . VAL B 1 10 ? -5.453 13.297 -7.895 1 98.88 10 VAL B O 1
ATOM 2962 N N . GLY B 1 11 ? -6.797 15.07 -7.922 1 98.88 11 GLY B N 1
ATOM 2963 C CA . GLY B 1 11 ? -5.727 16.031 -8.172 1 98.88 11 GLY B CA 1
ATOM 2964 C C . GLY B 1 11 ? -5.129 16.594 -6.898 1 98.88 11 GLY B C 1
ATOM 2965 O O . GLY B 1 11 ? -5.855 17.094 -6.031 1 98.88 11 GLY B O 1
ATOM 2966 N N . VAL B 1 12 ? -3.861 16.547 -6.766 1 98.94 12 VAL B N 1
ATOM 2967 C CA . VAL B 1 12 ? -3.217 16.938 -5.516 1 98.94 12 VAL B CA 1
ATOM 2968 C C . VAL B 1 12 ? -2.205 18.062 -5.785 1 98.94 12 VAL B C 1
ATOM 2970 O O . VAL B 1 12 ? -1.28 17.875 -6.582 1 98.94 12 VAL B O 1
ATOM 2973 N N . VAL B 1 13 ? -2.346 19.156 -5.176 1 98.75 13 VAL B N 1
ATOM 2974 C CA . VAL B 1 13 ? -1.273 20.141 -5.152 1 98.75 13 VAL B CA 1
ATOM 2975 C C . VAL B 1 13 ? -0.212 19.734 -4.133 1 98.75 13 VAL B C 1
ATOM 2977 O O . VAL B 1 13 ? -0.491 19.656 -2.936 1 98.75 13 VAL B O 1
ATOM 2980 N N . GLY B 1 14 ? 0.927 19.547 -4.617 1 98.19 14 GLY B N 1
ATOM 2981 C CA . GLY B 1 14 ? 1.991 18.969 -3.809 1 98.19 14 GLY B CA 1
ATOM 2982 C C . GLY B 1 14 ? 2.262 17.516 -4.125 1 98.19 14 GLY B C 1
ATOM 2983 O O . GLY B 1 14 ? 1.332 16.703 -4.227 1 98.19 14 GLY B O 1
ATOM 2984 N N . GLY B 1 15 ? 3.473 17.156 -4.367 1 98.19 15 GLY B N 1
ATOM 2985 C CA . GLY B 1 15 ? 3.889 15.797 -4.668 1 98.19 15 GLY B CA 1
ATOM 2986 C C . GLY B 1 15 ? 5.027 15.312 -3.787 1 98.19 15 GLY B C 1
ATOM 2987 O O . GLY B 1 15 ? 5.863 14.523 -4.223 1 98.19 15 GLY B O 1
ATOM 2988 N N . GLY B 1 16 ? 5.148 15.852 -2.543 1 97.56 16 GLY B N 1
ATOM 2989 C CA . GLY B 1 16 ? 6.164 15.43 -1.591 1 97.56 16 GLY B CA 1
ATOM 2990 C C . GLY B 1 16 ? 5.875 14.07 -0.977 1 97.56 16 GLY B C 1
ATOM 2991 O O . GLY B 1 16 ? 5.227 13.227 -1.6 1 97.56 16 GLY B O 1
ATOM 2992 N N . GLN B 1 17 ? 6.434 13.812 0.233 1 97.75 17 GLN B N 1
ATOM 2993 C CA . GLN B 1 17 ? 6.309 12.516 0.876 1 97.75 17 GLN B CA 1
ATOM 2994 C C . GLN B 1 17 ? 4.852 12.203 1.209 1 97.75 17 GLN B C 1
ATOM 2996 O O . GLN B 1 17 ? 4.434 11.039 1.158 1 97.75 17 GLN B O 1
ATOM 3001 N N . LEU B 1 18 ? 4.055 13.219 1.61 1 98.44 18 LEU B N 1
ATOM 3002 C CA . LEU B 1 18 ? 2.654 12.969 1.935 1 98.44 18 LEU B CA 1
ATOM 3003 C C . LEU B 1 18 ? 1.861 12.617 0.681 1 98.44 18 LEU B C 1
ATOM 3005 O O . LEU B 1 18 ? 0.975 11.758 0.723 1 98.44 18 LEU B O 1
ATOM 3009 N N . GLY B 1 19 ? 2.182 13.328 -0.436 1 98.5 19 GLY B N 1
ATOM 3010 C CA . GLY B 1 19 ? 1.601 12.938 -1.709 1 98.5 19 GLY B CA 1
ATOM 3011 C C . GLY B 1 19 ? 1.933 11.508 -2.1 1 98.5 19 GLY B C 1
ATOM 3012 O O . GLY B 1 19 ? 1.073 10.781 -2.604 1 98.5 19 GLY B O 1
ATOM 3013 N N . ARG B 1 20 ? 3.188 11.133 -1.856 1 98.5 20 ARG B N 1
ATOM 3014 C CA . ARG B 1 20 ? 3.625 9.766 -2.123 1 98.5 20 ARG B CA 1
ATOM 3015 C C . ARG B 1 20 ? 2.791 8.766 -1.334 1 98.5 20 ARG B C 1
ATOM 3017 O O . ARG B 1 20 ? 2.277 7.797 -1.899 1 98.5 20 ARG B O 1
ATOM 3024 N N . MET B 1 21 ? 2.645 8.961 -0.051 1 98.81 21 MET B N 1
ATOM 3025 C CA . MET B 1 21 ? 1.904 8.031 0.803 1 98.81 21 MET B CA 1
ATOM 3026 C C . MET B 1 21 ? 0.426 8.008 0.429 1 98.81 21 MET B C 1
ATOM 3028 O O . MET B 1 21 ? -0.229 6.973 0.531 1 98.81 21 MET B O 1
ATOM 3032 N N . MET B 1 22 ? -0.109 9.156 -0.067 1 98.81 22 MET B N 1
ATOM 3033 C CA . MET B 1 22 ? -1.477 9.195 -0.577 1 98.81 22 MET B CA 1
ATOM 3034 C C . MET B 1 22 ? -1.619 8.312 -1.814 1 98.81 22 MET B C 1
ATOM 3036 O O . MET B 1 22 ? -2.584 7.555 -1.937 1 98.81 22 MET B O 1
ATOM 3040 N N . GLY B 1 23 ? -0.664 8.469 -2.754 1 98.69 23 GLY B N 1
ATOM 3041 C CA . GLY B 1 23 ? -0.681 7.617 -3.934 1 98.69 23 GLY B CA 1
ATOM 3042 C C . GLY B 1 23 ? -0.607 6.141 -3.604 1 98.69 23 GLY B C 1
ATOM 3043 O O . GLY B 1 23 ? -1.347 5.332 -4.172 1 98.69 23 GLY B O 1
ATOM 3044 N N . GLU B 1 24 ? 0.283 5.77 -2.664 1 98.62 24 GLU B N 1
ATOM 3045 C CA . GLU B 1 24 ? 0.43 4.391 -2.219 1 98.62 24 GLU B CA 1
ATOM 3046 C C . GLU B 1 24 ? -0.882 3.848 -1.658 1 98.62 24 GLU B C 1
ATOM 3048 O O . GLU B 1 24 ? -1.265 2.711 -1.947 1 98.62 24 GLU B O 1
ATOM 3053 N N . ALA B 1 25 ? -1.564 4.672 -0.884 1 98.62 25 ALA B N 1
ATOM 3054 C CA . ALA B 1 25 ? -2.803 4.242 -0.236 1 98.62 25 ALA B CA 1
ATOM 3055 C C . ALA B 1 25 ? -3.949 4.172 -1.239 1 98.62 25 ALA B C 1
ATOM 3057 O O . ALA B 1 25 ? -4.879 3.379 -1.072 1 98.62 25 ALA B O 1
ATOM 3058 N N . ALA B 1 26 ? -3.934 4.965 -2.324 1 98.56 26 ALA B N 1
ATOM 3059 C CA . ALA B 1 26 ? -5.008 5.055 -3.311 1 98.56 26 ALA B CA 1
ATOM 3060 C C . ALA B 1 26 ? -4.98 3.861 -4.262 1 98.56 26 ALA B C 1
ATOM 3062 O O . ALA B 1 26 ? -6.02 3.441 -4.773 1 98.56 26 ALA B O 1
ATOM 3063 N N . GLY B 1 27 ? -3.848 3.287 -4.465 1 97.94 27 GLY B N 1
ATOM 3064 C CA . GLY B 1 27 ? -3.641 2.236 -5.449 1 97.94 27 GLY B CA 1
ATOM 3065 C C . GLY B 1 27 ? -4.617 1.084 -5.305 1 97.94 27 GLY B C 1
ATOM 3066 O O . GLY B 1 27 ? -5.367 0.78 -6.234 1 97.94 27 GLY B O 1
ATOM 3067 N N . PRO B 1 28 ? -4.645 0.462 -4.125 1 98.19 28 PRO B N 1
ATOM 3068 C CA . PRO B 1 28 ? -5.527 -0.69 -3.932 1 98.19 28 PRO B CA 1
ATOM 3069 C C . PRO B 1 28 ? -6.996 -0.357 -4.176 1 98.19 28 PRO B C 1
ATOM 3071 O O . PRO B 1 28 ? -7.77 -1.226 -4.59 1 98.19 28 PRO B O 1
ATOM 3074 N N . LEU B 1 29 ? -7.387 0.881 -3.994 1 98.12 29 LEU B N 1
ATOM 3075 C CA . LEU B 1 29 ? -8.773 1.306 -4.152 1 98.12 29 LEU B CA 1
ATOM 3076 C C . LEU B 1 29 ? -9.109 1.515 -5.625 1 98.12 29 LEU B C 1
ATOM 3078 O O . LEU B 1 29 ? -10.273 1.723 -5.973 1 98.12 29 LEU B O 1
ATOM 3082 N N . GLY B 1 30 ? -8.102 1.483 -6.465 1 97.25 30 GLY B N 1
ATOM 3083 C CA . GLY B 1 30 ? -8.328 1.797 -7.871 1 97.25 30 GLY B CA 1
ATOM 3084 C C . GLY B 1 30 ? -8.516 3.279 -8.125 1 97.25 30 GLY B C 1
ATOM 3085 O O . GLY B 1 30 ? -9.211 3.666 -9.07 1 97.25 30 GLY B O 1
ATOM 3086 N N . VAL B 1 31 ? -8.023 4.102 -7.234 1 98.38 31 VAL B N 1
ATOM 3087 C CA . VAL B 1 31 ? -8.055 5.555 -7.379 1 98.38 31 VAL B CA 1
ATOM 3088 C C . VAL B 1 31 ? -6.707 6.047 -7.914 1 98.38 31 VAL B C 1
ATOM 3090 O O . VAL B 1 31 ? -5.652 5.566 -7.492 1 98.38 31 VAL B O 1
ATOM 3093 N N . GLU B 1 32 ? -6.73 6.914 -8.859 1 98.19 32 GLU B N 1
ATOM 3094 C CA . GLU B 1 32 ? -5.5 7.48 -9.406 1 98.19 32 GLU B CA 1
ATOM 3095 C C . GLU B 1 32 ? -5.27 8.898 -8.891 1 98.19 32 GLU B C 1
ATOM 3097 O O . GLU B 1 32 ? -6.219 9.602 -8.547 1 98.19 32 GLU B O 1
ATOM 3102 N N . LEU B 1 33 ? -4.035 9.281 -8.766 1 98.62 33 LEU B N 1
ATOM 3103 C CA . LEU B 1 33 ? -3.664 10.648 -8.406 1 98.62 33 LEU B CA 1
ATOM 3104 C C . LEU B 1 33 ? -2.879 11.305 -9.539 1 98.62 33 LEU B C 1
ATOM 3106 O O . LEU B 1 33 ? -2.125 10.641 -10.25 1 98.62 33 LEU B O 1
ATOM 3110 N N . VAL B 1 34 ? -3.08 12.523 -9.75 1 98.75 34 VAL B N 1
ATOM 3111 C CA . VAL B 1 34 ? -2.211 13.438 -10.484 1 98.75 34 VAL B CA 1
ATOM 3112 C C . VAL B 1 34 ? -1.73 14.555 -9.562 1 98.75 34 VAL B C 1
ATOM 3114 O O . VAL B 1 34 ? -2.533 15.18 -8.867 1 98.75 34 VAL B O 1
ATOM 3117 N N . VAL B 1 35 ? -0.439 14.797 -9.531 1 98.81 35 VAL B N 1
ATOM 3118 C CA . VAL B 1 35 ? 0.089 15.766 -8.578 1 98.81 35 VAL B CA 1
ATOM 3119 C C . VAL B 1 35 ? 0.727 16.938 -9.328 1 98.81 35 VAL B C 1
ATOM 3121 O O . VAL B 1 35 ? 1.158 16.781 -10.469 1 98.81 35 VAL B O 1
ATOM 3124 N N . SER B 1 36 ? 0.735 18.094 -8.758 1 98.75 36 SER B N 1
ATOM 3125 C CA . SER B 1 36 ? 1.543 19.219 -9.211 1 98.75 36 SER B CA 1
ATOM 3126 C C . SER B 1 36 ? 2.611 19.578 -8.188 1 98.75 36 SER B C 1
ATOM 3128 O O . SER B 1 36 ? 2.318 19.719 -7 1 98.75 36 SER B O 1
ATOM 3130 N N . ASP B 1 37 ? 3.779 19.688 -8.602 1 98.62 37 ASP B N 1
ATOM 3131 C CA . ASP B 1 37 ? 4.926 20 -7.754 1 98.62 37 ASP B CA 1
ATOM 3132 C C . ASP B 1 37 ? 6.047 20.641 -8.57 1 98.62 37 ASP B C 1
ATOM 3134 O O . ASP B 1 37 ? 6.301 20.25 -9.711 1 98.62 37 ASP B O 1
ATOM 3138 N N . PRO B 1 38 ? 6.684 21.641 -7.973 1 98 38 PRO B N 1
ATOM 3139 C CA . PRO B 1 38 ? 7.734 22.328 -8.734 1 98 38 PRO B CA 1
ATOM 3140 C C . PRO B 1 38 ? 8.969 21.453 -8.953 1 98 38 PRO B C 1
ATOM 3142 O O . PRO B 1 38 ? 9.766 21.719 -9.852 1 98 38 PRO B O 1
ATOM 3145 N N . THR B 1 39 ? 9.211 20.453 -8.109 1 96.94 39 THR B N 1
ATOM 3146 C CA . THR B 1 39 ? 10.367 19.562 -8.234 1 96.94 39 THR B CA 1
ATOM 3147 C C . THR B 1 39 ? 10.094 18.469 -9.258 1 96.94 39 THR B C 1
ATOM 3149 O O . THR B 1 39 ? 9.211 17.641 -9.055 1 96.94 39 THR B O 1
ATOM 3152 N N . PRO B 1 40 ? 10.836 18.5 -10.391 1 97.25 40 PRO B N 1
ATOM 3153 C CA . PRO B 1 40 ? 10.68 17.359 -11.312 1 97.25 40 PRO B CA 1
ATOM 3154 C C . PRO B 1 40 ? 10.977 16.016 -10.648 1 97.25 40 PRO B C 1
ATOM 3156 O O . PRO B 1 40 ? 11.906 15.914 -9.844 1 97.25 40 PRO B O 1
ATOM 3159 N N . ASP B 1 41 ? 10.203 14.977 -10.984 1 96.06 41 ASP B N 1
ATOM 3160 C CA . ASP B 1 41 ? 10.352 13.648 -10.398 1 96.06 41 ASP B CA 1
ATOM 3161 C C . ASP B 1 41 ? 10.266 13.703 -8.875 1 96.06 41 ASP B C 1
ATOM 3163 O O . ASP B 1 41 ? 11.156 13.211 -8.18 1 96.06 41 ASP B O 1
ATOM 3167 N N . CYS B 1 42 ? 9.258 14.453 -8.461 1 97.25 42 CYS B N 1
ATOM 3168 C CA . CYS B 1 42 ? 9.047 14.633 -7.031 1 97.25 42 CYS B CA 1
ATOM 3169 C C . CYS B 1 42 ? 8.797 13.297 -6.344 1 97.25 42 CYS B C 1
ATOM 3171 O O . CYS B 1 42 ? 8.594 12.281 -7.012 1 97.25 42 CYS B O 1
ATOM 3173 N N . PRO B 1 43 ? 8.859 13.164 -5.055 1 97.5 43 PRO B N 1
ATOM 3174 C CA . PRO B 1 43 ? 8.742 11.914 -4.305 1 97.5 43 PRO B CA 1
ATOM 3175 C C . PRO B 1 43 ? 7.496 11.109 -4.688 1 97.5 43 PRO B C 1
ATOM 3177 O O . PRO B 1 43 ? 7.535 9.883 -4.719 1 97.5 43 PRO B O 1
ATOM 3180 N N . ALA B 1 44 ? 6.383 11.719 -5.023 1 98.19 44 ALA B N 1
ATOM 3181 C CA . ALA B 1 44 ? 5.137 11.023 -5.332 1 98.19 44 ALA B CA 1
ATOM 3182 C C . ALA B 1 44 ? 5.164 10.453 -6.746 1 98.19 44 ALA B C 1
ATOM 3184 O O . ALA B 1 44 ? 4.383 9.555 -7.074 1 98.19 44 ALA B O 1
ATOM 3185 N N . ALA B 1 45 ? 6.027 10.914 -7.617 1 97.25 45 ALA B N 1
ATOM 3186 C CA . ALA B 1 45 ? 6.008 10.672 -9.055 1 97.25 45 ALA B CA 1
ATOM 3187 C C . ALA B 1 45 ? 5.977 9.172 -9.359 1 97.25 45 ALA B C 1
ATOM 3189 O O . ALA B 1 45 ? 5.223 8.727 -10.227 1 97.25 45 ALA B O 1
ATOM 3190 N N . PRO B 1 46 ? 6.723 8.344 -8.617 1 96.5 46 PRO B N 1
ATOM 3191 C CA . PRO B 1 46 ? 6.793 6.934 -8.992 1 96.5 46 PRO B CA 1
ATOM 3192 C C . PRO B 1 46 ? 5.5 6.176 -8.688 1 96.5 46 PRO B C 1
ATOM 3194 O O . PRO B 1 46 ? 5.32 5.043 -9.141 1 96.5 46 PRO B O 1
ATOM 3197 N N . VAL B 1 47 ? 4.562 6.758 -7.926 1 97.38 47 VAL B N 1
ATOM 3198 C CA . VAL B 1 47 ? 3.441 5.953 -7.441 1 97.38 47 VAL B CA 1
ATOM 3199 C C . VAL B 1 47 ? 2.125 6.648 -7.785 1 97.38 47 VAL B C 1
ATOM 3201 O O . VAL B 1 47 ? 1.082 6.336 -7.203 1 97.38 47 VAL B O 1
ATOM 3204 N N . VAL B 1 48 ? 2.152 7.672 -8.617 1 97.88 48 VAL B N 1
ATOM 3205 C CA . VAL B 1 48 ? 0.942 8.344 -9.07 1 97.88 48 VAL B CA 1
ATOM 3206 C C . VAL B 1 48 ? 0.873 8.305 -10.602 1 97.88 48 VAL B C 1
ATOM 3208 O O . VAL B 1 48 ? 1.865 8 -11.266 1 97.88 48 VAL B O 1
ATOM 3211 N N . ARG B 1 49 ? -0.29 8.594 -11.164 1 97.19 49 ARG B N 1
ATOM 3212 C CA . ARG B 1 49 ? -0.524 8.484 -12.602 1 97.19 49 ARG B CA 1
ATOM 3213 C C . ARG B 1 49 ? 0.357 9.461 -13.375 1 97.19 49 ARG B C 1
ATOM 3215 O O . ARG B 1 49 ? 0.862 9.133 -14.453 1 97.19 49 ARG B O 1
ATOM 3222 N N . ASP B 1 50 ? 0.427 10.648 -12.812 1 97.81 50 ASP B N 1
ATOM 3223 C CA . ASP B 1 50 ? 1.169 11.672 -13.547 1 97.81 50 ASP B CA 1
ATOM 3224 C C . ASP B 1 50 ? 1.544 12.836 -12.641 1 97.81 50 ASP B C 1
ATOM 3226 O O . ASP B 1 50 ? 0.992 12.984 -11.547 1 97.81 50 ASP B O 1
ATOM 3230 N N . GLN B 1 51 ? 2.539 13.617 -13.102 1 98.56 51 GLN B N 1
ATOM 3231 C CA . GLN B 1 51 ? 2.988 14.828 -12.43 1 98.56 51 GLN B CA 1
ATOM 3232 C C . GLN B 1 51 ? 2.965 16.031 -13.375 1 98.56 51 GLN B C 1
ATOM 3234 O O . GLN B 1 51 ? 3.373 15.914 -14.531 1 98.56 51 GLN B O 1
ATOM 3239 N N . ILE B 1 52 ? 2.406 17.078 -12.953 1 98.81 52 ILE B N 1
ATOM 3240 C CA . ILE B 1 52 ? 2.551 18.391 -13.586 1 98.81 52 ILE B CA 1
ATOM 3241 C C . ILE B 1 52 ? 3.619 19.203 -12.859 1 98.81 52 ILE B C 1
ATOM 3243 O O . ILE B 1 52 ? 3.463 19.531 -11.688 1 98.81 52 ILE B O 1
ATOM 3247 N N . VAL B 1 53 ? 4.73 19.531 -13.539 1 98.75 53 VAL B N 1
ATOM 3248 C CA . VAL B 1 53 ? 5.809 20.266 -12.906 1 98.75 53 VAL B CA 1
ATOM 3249 C C . VAL B 1 53 ? 5.488 21.766 -12.922 1 98.75 53 VAL B C 1
ATOM 3251 O O . VAL B 1 53 ? 5.523 22.406 -13.977 1 98.75 53 VAL B O 1
ATOM 3254 N N . ALA B 1 54 ? 5.152 22.312 -11.797 1 98.56 54 ALA B N 1
ATOM 3255 C CA . ALA B 1 54 ? 4.758 23.703 -11.656 1 98.56 54 ALA B CA 1
ATOM 3256 C C . ALA B 1 54 ? 4.762 24.141 -10.195 1 98.56 54 ALA B C 1
ATOM 3258 O O . ALA B 1 54 ? 4.742 23.297 -9.297 1 98.56 54 ALA B O 1
ATOM 3259 N N . ASP B 1 55 ? 4.816 25.406 -9.984 1 97.62 55 ASP B N 1
ATOM 3260 C CA . ASP B 1 55 ? 4.75 25.953 -8.633 1 97.62 55 ASP B CA 1
ATOM 3261 C C . ASP B 1 55 ? 3.4 25.672 -7.988 1 97.62 55 ASP B C 1
ATOM 3263 O O . ASP B 1 55 ? 2.41 25.438 -8.688 1 97.62 55 ASP B O 1
ATOM 3267 N N . PHE B 1 56 ? 3.275 25.781 -6.707 1 95.75 56 PHE B N 1
ATOM 3268 C CA . PHE B 1 56 ? 2.1 25.391 -5.938 1 95.75 56 PHE B CA 1
ATOM 3269 C C . PHE B 1 56 ? 0.955 26.359 -6.156 1 95.75 56 PHE B C 1
ATOM 3271 O O . PHE B 1 56 ? -0.205 26.047 -5.895 1 95.75 56 PHE B O 1
ATOM 3278 N N . ASP B 1 57 ? 1.303 27.562 -6.578 1 95.81 57 ASP B N 1
ATOM 3279 C CA . ASP B 1 57 ? 0.288 28.594 -6.762 1 95.81 57 ASP B CA 1
ATOM 3280 C C . ASP B 1 57 ? 0.053 28.875 -8.242 1 95.81 57 ASP B C 1
ATOM 3282 O O . ASP B 1 57 ? -0.505 29.922 -8.602 1 95.81 57 ASP B O 1
ATOM 3286 N N . ASP B 1 58 ? 0.546 28.031 -9.148 1 97.81 58 ASP B N 1
ATOM 3287 C CA . ASP B 1 58 ? 0.38 28.203 -10.594 1 97.81 58 ASP B CA 1
ATOM 3288 C C . ASP B 1 58 ? -1.052 27.906 -11.023 1 97.81 58 ASP B C 1
ATOM 3290 O O . ASP B 1 58 ? -1.468 26.734 -11.023 1 97.81 58 ASP B O 1
ATOM 3294 N N . TYR B 1 59 ? -1.746 28.891 -11.453 1 98.38 59 TYR B N 1
ATOM 3295 C CA . TYR B 1 59 ? -3.15 28.75 -11.82 1 98.38 59 TYR B CA 1
ATOM 3296 C C . TYR B 1 59 ? -3.322 27.703 -12.914 1 98.38 59 TYR B C 1
ATOM 3298 O O . TYR B 1 59 ? -4.195 26.844 -12.82 1 98.38 59 TYR B O 1
ATOM 3306 N N . ASP B 1 60 ? -2.541 27.797 -13.945 1 98.69 60 ASP B N 1
ATOM 3307 C CA . ASP B 1 60 ? -2.678 26.906 -15.094 1 98.69 60 ASP B CA 1
ATOM 3308 C C . ASP B 1 60 ? -2.467 25.453 -14.68 1 98.6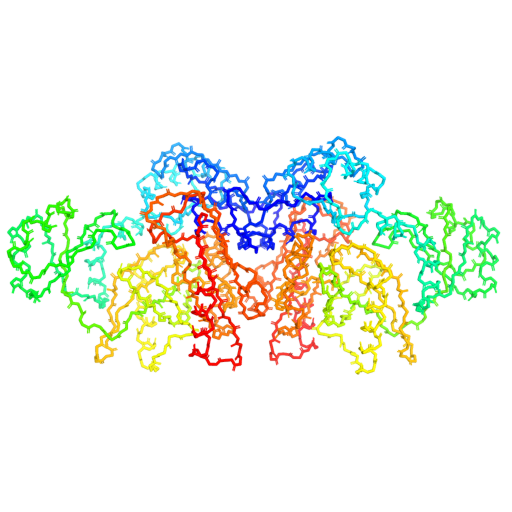9 60 ASP B C 1
ATOM 3310 O O . ASP B 1 60 ? -3.152 24.547 -15.172 1 98.69 60 ASP B O 1
ATOM 3314 N N . ALA B 1 61 ? -1.472 25.219 -13.844 1 98.62 61 ALA B N 1
ATOM 3315 C CA . ALA B 1 61 ? -1.199 23.875 -13.359 1 98.62 61 ALA B CA 1
ATOM 3316 C C . ALA B 1 61 ? -2.371 23.344 -12.539 1 98.62 61 ALA B C 1
ATOM 3318 O O . ALA B 1 61 ? -2.789 22.188 -12.719 1 98.62 61 ALA B O 1
ATOM 3319 N N . ILE B 1 62 ? -2.883 24.172 -11.625 1 98.81 62 ILE B N 1
ATOM 3320 C CA . ILE B 1 62 ? -4.02 23.766 -10.805 1 98.81 62 ILE B CA 1
ATOM 3321 C C . ILE B 1 62 ? -5.238 23.531 -11.695 1 98.81 62 ILE B C 1
ATOM 3323 O O . ILE B 1 62 ? -6 22.578 -11.469 1 98.81 62 ILE B O 1
ATOM 3327 N N . HIS B 1 63 ? -5.434 24.359 -12.688 1 98.81 63 HIS B N 1
ATOM 3328 C CA . HIS B 1 63 ? -6.531 24.203 -13.633 1 98.81 63 HIS B CA 1
ATOM 3329 C C . HIS B 1 63 ? -6.418 22.891 -14.391 1 98.81 63 HIS B C 1
ATOM 3331 O O . HIS B 1 63 ? -7.41 22.172 -14.562 1 98.81 63 HIS B O 1
ATOM 3337 N N . GLU B 1 64 ? -5.207 22.594 -14.844 1 98.81 64 GLU B N 1
ATOM 3338 C CA . GLU B 1 64 ? -4.992 21.328 -15.523 1 98.81 64 GLU B CA 1
ATOM 3339 C C . GLU B 1 64 ? -5.281 20.156 -14.594 1 98.81 64 GLU B C 1
ATOM 3341 O O . GLU B 1 64 ? -5.871 19.156 -15.008 1 98.81 64 GLU B O 1
ATOM 3346 N N . LEU B 1 65 ? -4.836 20.219 -13.352 1 98.69 65 LEU B N 1
ATOM 3347 C CA . LEU B 1 65 ? -5.164 19.188 -12.359 1 98.69 65 LEU B CA 1
ATOM 3348 C C . LEU B 1 65 ? -6.672 18.969 -12.281 1 98.69 65 LEU B C 1
ATOM 3350 O O . LEU B 1 65 ? -7.141 17.828 -12.281 1 98.69 65 LEU B O 1
ATOM 3354 N N . ALA B 1 66 ? -7.375 20.062 -12.195 1 98.75 66 ALA B N 1
ATOM 3355 C CA . ALA B 1 66 ? -8.828 20.016 -12.039 1 98.75 66 ALA B CA 1
ATOM 3356 C C . ALA B 1 66 ? -9.484 19.359 -13.25 1 98.75 66 ALA B C 1
ATOM 3358 O O . ALA B 1 66 ? -10.461 18.609 -13.102 1 98.75 66 ALA B O 1
ATOM 3359 N N . GLU B 1 67 ? -8.961 19.625 -14.438 1 98.44 67 GLU B N 1
ATOM 3360 C CA . GLU B 1 67 ? -9.5 19.047 -15.664 1 98.44 67 GLU B CA 1
ATOM 3361 C C . GLU B 1 67 ? -9.328 17.531 -15.688 1 98.44 67 GLU B C 1
ATOM 3363 O O . GLU B 1 67 ? -10.117 16.812 -16.312 1 98.44 67 GLU B O 1
ATOM 3368 N N . ARG B 1 68 ? -8.398 17.094 -14.969 1 98.12 68 ARG B N 1
ATOM 3369 C CA . ARG B 1 68 ? -8.047 15.672 -15.016 1 98.12 68 ARG B CA 1
ATOM 3370 C C . ARG B 1 68 ? -8.562 14.945 -13.773 1 98.12 68 ARG B C 1
ATOM 3372 O O . ARG B 1 68 ? -8.328 13.75 -13.617 1 98.12 68 ARG B O 1
ATOM 3379 N N . ALA B 1 69 ? -9.234 15.625 -12.852 1 98.56 69 ALA B N 1
ATOM 3380 C CA . ALA B 1 69 ? -9.539 15.023 -11.555 1 98.56 69 ALA B CA 1
ATOM 3381 C C . ALA B 1 69 ? -11.016 15.18 -11.211 1 98.56 69 ALA B C 1
ATOM 3383 O O . ALA B 1 69 ? -11.688 16.078 -11.719 1 98.56 69 ALA B O 1
ATOM 3384 N N . ASP B 1 70 ? -11.5 14.266 -10.391 1 98.5 70 ASP B N 1
ATOM 3385 C CA . ASP B 1 70 ? -12.859 14.352 -9.875 1 98.5 70 ASP B CA 1
ATOM 3386 C C . ASP B 1 70 ? -12.938 15.297 -8.672 1 98.5 70 ASP B C 1
ATOM 3388 O O . ASP B 1 70 ? -13.992 15.844 -8.375 1 98.5 70 ASP B O 1
ATOM 3392 N N . VAL B 1 71 ? -11.852 15.484 -7.992 1 98.88 71 VAL B N 1
ATOM 3393 C CA . VAL B 1 71 ? -11.734 16.328 -6.805 1 98.88 71 VAL B CA 1
ATOM 3394 C C . VAL B 1 71 ? -10.305 16.828 -6.664 1 98.88 71 VAL B C 1
ATOM 3396 O O . VAL B 1 71 ? -9.359 16.141 -7.078 1 98.88 71 VAL B O 1
ATOM 3399 N N . LEU B 1 72 ? -10.125 18 -6.156 1 98.88 72 LEU B N 1
ATOM 3400 C CA . LEU B 1 72 ? -8.812 18.562 -5.84 1 98.88 72 LEU B CA 1
ATOM 3401 C C . LEU B 1 72 ? -8.555 18.516 -4.34 1 98.88 72 LEU B C 1
ATOM 3403 O O . LEU B 1 72 ? -9.477 18.688 -3.539 1 98.88 72 LEU B O 1
ATOM 3407 N N . THR B 1 73 ? -7.41 18.281 -4.012 1 98.88 73 THR B N 1
ATOM 3408 C CA . THR B 1 73 ? -6.918 18.422 -2.645 1 98.88 73 THR B CA 1
ATOM 3409 C C . THR B 1 73 ? -5.473 18.922 -2.637 1 98.88 73 THR B C 1
ATOM 3411 O O . THR B 1 73 ? -4.977 19.422 -3.646 1 98.88 73 THR B O 1
ATOM 3414 N N . PHE B 1 74 ? -4.824 18.938 -1.481 1 98.56 74 PHE B N 1
ATOM 3415 C CA . PHE B 1 74 ? -3.447 19.391 -1.34 1 98.56 74 PHE B CA 1
ATOM 3416 C C . PHE B 1 74 ? -2.738 18.625 -0.224 1 98.56 74 PHE B C 1
ATOM 3418 O O . PHE B 1 74 ? -3.377 18.172 0.729 1 98.56 74 PHE B O 1
ATOM 3425 N N . GLU B 1 75 ? -1.478 18.422 -0.396 1 95.94 75 GLU B N 1
ATOM 3426 C CA . GLU B 1 75 ? -0.706 17.781 0.668 1 95.94 75 GLU B CA 1
ATOM 3427 C C . GLU B 1 75 ? 0.327 18.75 1.25 1 95.94 75 GLU B C 1
ATOM 3429 O O . GLU B 1 75 ? 1.151 18.359 2.078 1 95.94 75 GLU B O 1
ATOM 3434 N N . ILE B 1 76 ? 0.297 20 0.792 1 92.19 76 ILE B N 1
ATOM 3435 C CA . ILE B 1 76 ? 1.2 21.047 1.245 1 92.19 76 ILE B CA 1
ATOM 3436 C C . ILE B 1 76 ? 0.416 22.344 1.478 1 92.19 76 ILE B C 1
ATOM 3438 O O . ILE B 1 76 ? -0.497 22.672 0.715 1 92.19 76 ILE B O 1
ATOM 3442 N N . GLU B 1 77 ? 0.774 23.141 2.439 1 89.75 77 GLU B N 1
ATOM 3443 C CA . GLU B 1 77 ? 0.01 24.328 2.812 1 89.75 77 GLU B CA 1
ATOM 3444 C C . GLU B 1 77 ? 0.44 25.531 1.996 1 89.75 77 GLU B C 1
ATOM 3446 O O . GLU B 1 77 ? -0.157 26.609 2.107 1 89.75 77 GLU B O 1
ATOM 3451 N N . LEU B 1 78 ? 1.361 25.328 1.103 1 88.56 78 LEU B N 1
ATOM 3452 C CA . LEU B 1 78 ? 1.801 26.406 0.221 1 88.56 78 LEU B CA 1
ATOM 3453 C C . LEU B 1 78 ? 0.867 26.547 -0.976 1 88.56 78 LEU B C 1
ATOM 3455 O O . LEU B 1 78 ? 1.001 27.484 -1.769 1 88.56 78 LEU B O 1
ATOM 3459 N N . ALA B 1 79 ? -0.038 25.625 -1.105 1 93 79 ALA B N 1
ATOM 3460 C CA . ALA B 1 79 ? -1.071 25.781 -2.127 1 93 79 ALA B CA 1
ATOM 3461 C C . ALA B 1 79 ? -1.816 27.094 -1.956 1 93 79 ALA B C 1
ATOM 3463 O O . ALA B 1 79 ? -2.115 27.516 -0.832 1 93 79 ALA B O 1
ATOM 3464 N N . ASP B 1 80 ? -2.176 27.734 -3.014 1 95.94 80 ASP B N 1
ATOM 3465 C CA . ASP B 1 80 ? -2.855 29.031 -2.959 1 95.94 80 ASP B CA 1
ATOM 3466 C C . ASP B 1 80 ? -4.371 28.844 -2.887 1 95.94 80 ASP B C 1
ATOM 3468 O O . ASP B 1 80 ? -5 28.438 -3.865 1 95.94 80 ASP B O 1
ATOM 3472 N N . PRO B 1 81 ? -4.918 29.203 -1.782 1 97.31 81 PRO B N 1
ATOM 3473 C CA . PRO B 1 81 ? -6.363 29 -1.648 1 97.31 81 PRO B CA 1
ATOM 3474 C C . PRO B 1 81 ? -7.172 29.797 -2.66 1 97.31 81 PRO B C 1
ATOM 3476 O O . PRO B 1 81 ? -8.227 29.344 -3.119 1 97.31 81 PRO B O 1
ATOM 3479 N N . ASP B 1 82 ? -6.699 31.016 -3.041 1 97.81 82 ASP B N 1
ATOM 3480 C CA . ASP B 1 82 ? -7.422 31.844 -4.008 1 97.81 82 ASP B CA 1
ATOM 3481 C C . ASP B 1 82 ? -7.418 31.188 -5.391 1 97.81 82 ASP B C 1
ATOM 3483 O O . ASP B 1 82 ? -8.445 31.156 -6.07 1 97.81 82 ASP B O 1
ATOM 3487 N N . GLU B 1 83 ? -6.234 30.688 -5.754 1 98.25 83 GLU B N 1
ATOM 3488 C CA . GLU B 1 83 ? -6.148 30 -7.039 1 98.25 83 GLU B CA 1
ATOM 3489 C C . GLU B 1 83 ? -6.984 28.719 -7.047 1 98.25 83 GLU B C 1
ATOM 3491 O O . GLU B 1 83 ? -7.637 28.406 -8.039 1 98.25 83 GLU B O 1
ATOM 3496 N N . MET B 1 84 ? -6.941 28.016 -5.957 1 98.38 84 MET B N 1
ATOM 3497 C CA . MET B 1 84 ? -7.727 26.781 -5.867 1 98.38 84 MET B CA 1
ATOM 3498 C C . MET B 1 84 ? -9.219 27.078 -5.949 1 98.38 84 MET B C 1
ATOM 3500 O O . MET B 1 84 ? -9.961 26.359 -6.621 1 98.38 84 MET B O 1
ATOM 3504 N N . ALA B 1 85 ? -9.68 28.125 -5.277 1 98.56 85 ALA B N 1
ATOM 3505 C CA . ALA B 1 85 ? -11.078 28.531 -5.324 1 98.56 85 ALA B CA 1
ATOM 3506 C C . ALA B 1 85 ? -11.492 28.938 -6.734 1 98.56 85 ALA B C 1
ATOM 3508 O O . ALA B 1 85 ? -12.562 28.562 -7.211 1 98.56 85 ALA B O 1
ATOM 3509 N N . ALA B 1 86 ? -10.656 29.734 -7.336 1 98.69 86 ALA B N 1
ATOM 3510 C CA . ALA B 1 86 ? -10.938 30.219 -8.688 1 98.69 86 ALA B CA 1
ATOM 3511 C C . ALA B 1 86 ? -11.062 29.062 -9.664 1 98.69 86 ALA B C 1
ATOM 3513 O O . ALA B 1 86 ? -11.977 29.031 -10.5 1 98.69 86 ALA B O 1
ATOM 3514 N N . VAL B 1 87 ? -10.156 28.094 -9.594 1 98.75 87 VAL B N 1
ATOM 3515 C CA . VAL B 1 87 ? -10.156 26.953 -10.492 1 98.75 87 VAL B CA 1
ATOM 3516 C C . VAL B 1 87 ? -11.391 26.094 -10.227 1 98.75 87 VAL B C 1
ATOM 3518 O O . VAL B 1 87 ? -12.023 25.578 -11.156 1 98.75 87 VAL B O 1
ATOM 3521 N N . SER B 1 88 ? -11.617 25.891 -8.945 1 98.56 88 SER B N 1
ATOM 3522 C CA . SER B 1 88 ? -12.805 25.125 -8.586 1 98.56 88 SER B CA 1
ATOM 3523 C C . SER B 1 88 ? -14.055 25.719 -9.219 1 98.56 88 SER B C 1
ATOM 3525 O O . SER B 1 88 ? -14.891 24.984 -9.766 1 98.56 88 SER B O 1
ATOM 3527 N N . GLU B 1 89 ? -14.25 27.016 -9.156 1 98.25 89 GLU B N 1
ATOM 3528 C CA . GLU B 1 89 ? -15.398 27.703 -9.734 1 98.25 89 GLU B CA 1
ATOM 3529 C C . GLU B 1 89 ? -15.414 27.562 -11.258 1 98.25 89 GLU B C 1
ATOM 3531 O O . GLU B 1 89 ? -16.469 27.328 -11.852 1 98.25 89 GLU B O 1
ATOM 3536 N N . ALA B 1 90 ? -14.289 27.672 -11.805 1 98.5 90 ALA B N 1
ATOM 3537 C CA . ALA B 1 90 ? -14.172 27.672 -13.258 1 98.5 90 ALA B CA 1
ATOM 3538 C C . ALA B 1 90 ? -14.461 26.281 -13.828 1 98.5 90 ALA B C 1
ATOM 3540 O O . ALA B 1 90 ? -14.984 26.156 -14.938 1 98.5 90 ALA B O 1
ATOM 3541 N N . THR B 1 91 ? -14.141 25.234 -13.102 1 98.56 91 THR B N 1
ATOM 3542 C CA . THR B 1 91 ? -14.188 23.875 -13.656 1 98.56 91 THR B CA 1
ATOM 3543 C C . THR B 1 91 ? -15.281 23.062 -12.984 1 98.56 91 THR B C 1
ATOM 3545 O O . THR B 1 91 ? -15.57 21.938 -13.406 1 98.56 91 THR B O 1
ATOM 3548 N N . ASP B 1 92 ? -15.875 23.578 -11.945 1 98.38 92 ASP B N 1
ATOM 3549 C CA . ASP B 1 92 ? -16.859 22.859 -11.133 1 98.38 92 ASP B CA 1
ATOM 3550 C C . ASP B 1 92 ? -16.25 21.625 -10.492 1 98.38 92 ASP B C 1
ATOM 3552 O O . ASP B 1 92 ? -16.906 20.578 -10.398 1 98.38 92 ASP B O 1
ATOM 3556 N N . THR B 1 93 ? -14.938 21.609 -10.273 1 98.75 93 THR B N 1
ATOM 3557 C CA . THR B 1 93 ? -14.227 20.547 -9.547 1 98.75 93 THR B CA 1
ATOM 3558 C C . THR B 1 93 ? -14.086 20.906 -8.07 1 98.75 93 THR B C 1
ATOM 3560 O O . THR B 1 93 ? -13.43 21.891 -7.727 1 98.75 93 THR B O 1
ATOM 3563 N N . PRO B 1 94 ? -14.703 20.125 -7.23 1 98.81 94 PRO B N 1
ATOM 3564 C CA . PRO B 1 94 ? -14.641 20.5 -5.812 1 98.81 94 PRO B CA 1
ATOM 3565 C C . PRO B 1 94 ? -13.227 20.406 -5.242 1 98.81 94 PRO B C 1
ATOM 3567 O O . PRO B 1 94 ? -12.398 19.641 -5.754 1 98.81 94 PRO B O 1
ATOM 3570 N N . VAL B 1 95 ? -12.953 21.188 -4.215 1 98.81 95 VAL B N 1
ATOM 3571 C CA . VAL B 1 95 ? -11.703 21.172 -3.467 1 98.81 95 VAL B CA 1
ATOM 3572 C C . VAL B 1 95 ? -11.977 20.828 -2.004 1 98.81 95 VAL B C 1
ATOM 3574 O O . VAL B 1 95 ? -12.828 21.453 -1.368 1 98.81 95 VAL B O 1
ATOM 3577 N N . HIS B 1 96 ? -11.281 19.812 -1.486 1 98.81 96 HIS B N 1
ATOM 3578 C CA . HIS B 1 96 ? -11.375 19.453 -0.074 1 98.81 96 HIS B CA 1
ATOM 3579 C C . HIS B 1 96 ? -9.992 19.219 0.529 1 98.81 96 HIS B C 1
ATOM 3581 O O . HIS B 1 96 ? -9.133 18.594 -0.104 1 98.81 96 HIS B O 1
ATOM 3587 N N . PRO B 1 97 ? -9.805 19.609 1.814 1 98.5 97 PRO B N 1
ATOM 3588 C CA . PRO B 1 97 ? -10.648 20.594 2.52 1 98.5 97 PRO B CA 1
ATOM 3589 C C . PRO B 1 97 ? -10.82 21.891 1.739 1 98.5 97 PRO B C 1
ATOM 3591 O O . PRO B 1 97 ? -10.125 22.125 0.749 1 98.5 97 PRO B O 1
ATOM 3594 N N . THR B 1 98 ? -11.75 22.75 2.115 1 98.62 98 THR B N 1
ATOM 3595 C CA . THR B 1 98 ? -12.109 23.891 1.283 1 98.62 98 THR B CA 1
ATOM 3596 C C . THR B 1 98 ? -10.969 24.906 1.238 1 98.62 98 THR B C 1
ATOM 3598 O O . THR B 1 98 ? -10.18 25.016 2.18 1 98.62 98 THR B O 1
ATOM 3601 N N . PRO B 1 99 ? -10.891 25.641 0.142 1 98.31 99 PRO B N 1
ATOM 3602 C CA . PRO B 1 99 ? -9.914 26.719 0.079 1 98.31 99 PRO B CA 1
ATOM 3603 C C . PRO B 1 99 ? -10.023 27.688 1.257 1 98.31 99 PRO B C 1
ATOM 3605 O O . PRO B 1 99 ? -9.016 28.203 1.744 1 98.31 99 PRO B O 1
ATOM 3608 N N . GLU B 1 100 ? -11.227 27.938 1.739 1 97.69 100 GLU B N 1
ATOM 3609 C CA . GLU B 1 100 ? -11.43 28.797 2.895 1 97.69 100 GLU B CA 1
ATOM 3610 C C . GLU B 1 100 ? -10.766 28.234 4.141 1 97.69 100 GLU B C 1
ATOM 3612 O O . GLU B 1 100 ? -10.164 28.969 4.926 1 97.69 100 GLU B O 1
ATOM 3617 N N . THR B 1 101 ? -10.906 26.938 4.352 1 98.12 101 THR B N 1
ATOM 3618 C CA . THR B 1 101 ? -10.227 26.266 5.457 1 98.12 101 THR B CA 1
ATOM 3619 C C . THR B 1 101 ? -8.719 26.453 5.352 1 98.12 101 THR B C 1
ATOM 3621 O O . THR B 1 101 ? -8.055 26.766 6.34 1 98.12 101 THR B O 1
ATOM 3624 N N . LEU B 1 102 ? -8.18 26.234 4.145 1 97.5 102 LEU B N 1
ATOM 3625 C CA . LEU B 1 102 ? -6.75 26.422 3.924 1 97.5 102 LEU B CA 1
ATOM 3626 C C . LEU B 1 102 ? -6.328 27.844 4.234 1 97.5 102 LEU B C 1
ATOM 3628 O O . LEU B 1 102 ? -5.309 28.078 4.891 1 97.5 102 LEU B O 1
ATOM 3632 N N . ARG B 1 103 ? -7.105 28.812 3.822 1 95.75 103 ARG B N 1
ATOM 3633 C CA . ARG B 1 103 ? -6.84 30.219 4.074 1 95.75 103 ARG B CA 1
ATOM 3634 C C . ARG B 1 103 ? -6.789 30.516 5.57 1 95.75 103 ARG B C 1
ATOM 3636 O O . ARG B 1 103 ? -5.891 31.203 6.047 1 95.75 103 ARG B O 1
ATOM 3643 N N . THR B 1 104 ? -7.746 29.984 6.258 1 96.12 104 THR B N 1
ATOM 3644 C CA . THR B 1 104 ? -7.844 30.188 7.699 1 96.12 104 THR B CA 1
ATOM 3645 C C . THR B 1 104 ? -6.605 29.656 8.406 1 96.12 104 THR B C 1
ATOM 3647 O O . THR B 1 104 ? -6.059 30.297 9.297 1 96.12 104 THR B O 1
ATOM 3650 N N . ILE B 1 105 ? -6.16 28.516 8.008 1 95 105 ILE B N 1
ATOM 3651 C CA . ILE B 1 105 ? -5.082 27.812 8.703 1 95 105 ILE B CA 1
ATOM 3652 C C . ILE B 1 105 ? -3.738 28.422 8.312 1 95 105 ILE B C 1
ATOM 3654 O O . ILE B 1 105 ? -2.805 28.453 9.117 1 95 105 ILE B O 1
ATOM 3658 N N . GLN B 1 106 ? -3.602 29 7.09 1 93.88 106 GLN B N 1
ATOM 3659 C CA . GLN B 1 106 ? -2.346 29.547 6.578 1 93.88 106 GLN B CA 1
ATOM 3660 C C . GLN B 1 106 ? -1.906 30.766 7.371 1 93.88 106 GLN B C 1
ATOM 3662 O O . GLN B 1 106 ? -0.718 31.094 7.414 1 93.88 106 GLN B O 1
ATOM 3667 N N . ASP B 1 107 ? -2.805 31.469 7.945 1 93.69 107 ASP B N 1
ATOM 3668 C CA . ASP B 1 107 ? -2.523 32.625 8.781 1 93.69 107 ASP B CA 1
ATOM 3669 C C . ASP B 1 107 ? -2.764 32.312 10.258 1 93.69 107 ASP B C 1
ATOM 3671 O O . ASP B 1 107 ? -3.91 32.281 10.711 1 93.69 107 ASP B O 1
ATOM 3675 N N . LYS B 1 108 ? -1.693 32.25 11.023 1 93.81 108 LYS B N 1
ATOM 3676 C CA . LYS B 1 108 ? -1.772 31.797 12.398 1 93.81 108 LYS B CA 1
ATOM 3677 C C . LYS B 1 108 ? -2.643 32.719 13.25 1 93.81 108 LYS B C 1
ATOM 3679 O O . LYS B 1 108 ? -3.299 32.281 14.195 1 93.81 108 LYS B O 1
ATOM 3684 N N . LEU B 1 109 ? -2.621 34 12.93 1 95.81 109 LEU B N 1
ATOM 3685 C CA . LEU B 1 109 ? -3.467 34.938 13.672 1 95.81 109 LEU B CA 1
ATOM 3686 C C . LEU B 1 109 ? -4.941 34.688 13.367 1 95.81 109 LEU B C 1
ATOM 3688 O O . LEU B 1 109 ? -5.773 34.656 14.273 1 95.81 109 LEU B O 1
ATOM 3692 N N . VAL B 1 110 ? -5.25 34.531 12.094 1 96 110 VAL B N 1
ATOM 3693 C CA . VAL B 1 110 ? -6.617 34.25 11.68 1 96 110 VAL B CA 1
ATOM 3694 C C . VAL B 1 110 ? -7.086 32.938 12.289 1 96 110 VAL B C 1
ATOM 3696 O O . VAL B 1 110 ? -8.211 32.812 12.789 1 96 110 VAL B O 1
ATOM 3699 N N . GLN B 1 111 ? -6.258 31.938 12.273 1 96.69 111 GLN B N 1
ATOM 3700 C CA . GLN B 1 111 ? -6.574 30.641 12.867 1 96.69 111 GLN B CA 1
ATOM 3701 C C . GLN B 1 111 ? -6.879 30.781 14.359 1 96.69 111 GLN B C 1
ATOM 3703 O O . GLN B 1 111 ? -7.902 30.297 14.836 1 96.69 111 GLN B O 1
ATOM 3708 N N . ASN B 1 112 ? -5.977 31.469 15.125 1 97.31 112 ASN B N 1
ATOM 3709 C CA . ASN B 1 112 ? -6.148 31.594 16.562 1 97.31 112 ASN B CA 1
ATOM 3710 C C . ASN B 1 112 ? -7.426 32.344 16.906 1 97.31 112 ASN B C 1
ATOM 3712 O O . ASN B 1 112 ? -8.125 32 17.859 1 97.31 112 ASN B O 1
ATOM 3716 N N . ARG B 1 113 ? -7.703 33.406 16.141 1 97.81 113 ARG B N 1
ATOM 3717 C CA . ARG B 1 113 ? -8.93 34.156 16.359 1 97.81 113 ARG B CA 1
ATOM 3718 C C . ARG B 1 113 ? -10.156 33.281 16.141 1 97.81 113 ARG B C 1
ATOM 3720 O O . ARG B 1 113 ? -11.117 33.312 16.922 1 97.81 113 ARG B O 1
ATOM 3727 N N . ALA B 1 114 ? -10.109 32.5 15.07 1 97.62 114 ALA B N 1
ATOM 3728 C CA . ALA B 1 114 ? -11.219 31.578 14.781 1 97.62 114 ALA B CA 1
ATOM 3729 C C . ALA B 1 114 ? -11.391 30.562 15.898 1 97.62 114 ALA B C 1
ATOM 3731 O O . ALA B 1 114 ? -12.516 30.266 16.312 1 97.62 114 ALA B O 1
ATOM 3732 N N . LEU B 1 115 ? -10.305 30 16.375 1 98.44 115 LEU B N 1
ATOM 3733 C CA . LEU B 1 115 ? -10.344 29.031 17.469 1 98.44 115 LEU B CA 1
ATOM 3734 C C . LEU B 1 115 ? -10.883 29.672 18.734 1 98.44 115 LEU B C 1
ATOM 3736 O O . LEU B 1 115 ? -11.727 29.094 19.422 1 98.44 115 LEU B O 1
ATOM 3740 N N . ASP B 1 116 ? -10.375 30.828 19 1 97.62 116 ASP B N 1
ATOM 3741 C CA . ASP B 1 116 ? -10.82 31.578 20.172 1 97.62 116 ASP B CA 1
ATOM 3742 C C . ASP B 1 116 ? -12.32 31.844 20.125 1 97.62 116 ASP B C 1
ATOM 3744 O O . ASP B 1 116 ? -13.031 31.641 21.109 1 97.62 116 ASP B O 1
ATOM 3748 N N . ASP B 1 117 ? -12.773 32.312 19 1 97.69 117 ASP B N 1
ATOM 3749 C CA . ASP B 1 117 ? -14.188 32.625 18.797 1 97.69 117 ASP B CA 1
ATOM 3750 C C . ASP B 1 117 ? -15.055 31.391 19 1 97.69 117 ASP B C 1
ATOM 3752 O O . ASP B 1 117 ? -16.188 31.484 19.453 1 97.69 117 ASP B O 1
ATOM 3756 N N . ALA B 1 118 ? -14.539 30.234 18.672 1 97.69 118 ALA B N 1
ATOM 3757 C CA . ALA B 1 118 ? -15.273 28.969 18.781 1 97.69 118 ALA B CA 1
ATOM 3758 C C . ALA B 1 118 ? -15.164 28.391 20.188 1 97.69 118 ALA B C 1
ATOM 3760 O O . ALA B 1 118 ? -15.734 27.344 20.484 1 97.69 118 ALA B O 1
ATOM 3761 N N . GLY B 1 119 ? -14.422 28.984 21.062 1 98.06 119 GLY B N 1
ATOM 3762 C CA . GLY B 1 119 ? -14.258 28.531 22.438 1 98.06 119 GLY B CA 1
ATOM 3763 C C . GLY B 1 119 ? -13.281 27.375 22.562 1 98.06 119 GLY B C 1
ATOM 3764 O O . GLY B 1 119 ? -13.312 26.625 23.547 1 98.06 119 GLY B O 1
ATOM 3765 N N . ILE B 1 120 ? -12.492 27.141 21.578 1 98.62 120 ILE B N 1
ATOM 3766 C CA . ILE B 1 120 ? -11.492 26.078 21.594 1 98.62 120 ILE B CA 1
ATOM 3767 C C . ILE B 1 120 ? -10.234 26.562 22.312 1 98.62 120 ILE B C 1
ATOM 3769 O O . ILE B 1 120 ? -9.734 27.656 22.031 1 98.62 120 ILE B O 1
ATOM 3773 N N . PRO B 1 121 ? -9.75 25.797 23.266 1 98.5 121 PRO B N 1
ATOM 3774 C CA . PRO B 1 121 ? -8.625 26.266 24.078 1 98.5 121 PRO B CA 1
ATOM 3775 C C . PRO B 1 121 ? -7.336 26.406 23.266 1 98.5 121 PRO B C 1
ATOM 3777 O O . PRO B 1 121 ? -6.926 25.469 22.578 1 98.5 121 PRO B O 1
ATOM 3780 N N . ILE B 1 122 ? -6.652 27.531 23.344 1 98.12 122 ILE B N 1
ATOM 3781 C CA . ILE B 1 122 ? -5.367 27.844 22.734 1 98.12 122 ILE B CA 1
ATOM 3782 C C . ILE B 1 122 ? -4.512 28.656 23.703 1 98.12 122 ILE B C 1
ATOM 3784 O O . ILE B 1 122 ? -5.02 29.203 24.672 1 98.12 122 ILE B O 1
ATOM 3788 N N . PRO B 1 123 ? -3.209 28.688 23.453 1 97.31 123 PRO B N 1
ATOM 3789 C CA . PRO B 1 123 ? -2.395 29.594 24.266 1 97.31 123 PRO B CA 1
ATOM 3790 C C . PRO B 1 123 ? -2.828 31.062 24.125 1 97.31 123 PRO B C 1
ATOM 3792 O O . PRO B 1 123 ? -3.297 31.469 23.062 1 97.31 123 PRO B O 1
ATOM 3795 N N . ALA B 1 124 ? -2.607 31.766 25.188 1 97.81 124 ALA B N 1
ATOM 3796 C CA . ALA B 1 124 ? -2.816 33.219 25.078 1 97.81 124 ALA B CA 1
ATOM 3797 C C . ALA B 1 124 ? -1.914 33.812 24 1 97.81 124 ALA B C 1
ATOM 3799 O O . ALA B 1 124 ? -0.761 33.406 23.859 1 97.81 124 ALA B O 1
ATOM 3800 N N . TYR B 1 125 ? -2.459 34.75 23.234 1 98.06 125 TYR B N 1
ATOM 3801 C CA . TYR B 1 125 ? -1.688 35.25 22.109 1 98.06 125 TYR B CA 1
ATOM 3802 C C . TYR B 1 125 ? -1.962 36.75 21.891 1 98.06 125 TYR B C 1
ATOM 3804 O O . TYR B 1 125 ? -2.92 37.281 22.438 1 98.06 125 TYR B O 1
ATOM 3812 N N . ARG B 1 126 ? -1.068 37.406 21.156 1 97.88 126 ARG B N 1
ATOM 3813 C CA . ARG B 1 126 ? -1.194 38.781 20.75 1 97.88 126 ARG B CA 1
ATOM 3814 C C . ARG B 1 126 ? -0.693 39 19.312 1 97.88 126 ARG B C 1
ATOM 3816 O O . ARG B 1 126 ? 0.315 38.406 18.922 1 97.88 126 ARG B O 1
ATOM 3823 N N . GLN B 1 127 ? -1.419 39.812 18.594 1 97.69 127 GLN B N 1
ATOM 3824 C CA . GLN B 1 127 ? -0.939 40.25 17.281 1 97.69 127 GLN B CA 1
ATOM 3825 C C . GLN B 1 127 ? 0.306 41.125 17.422 1 97.69 127 GLN B C 1
ATOM 3827 O O . GLN B 1 127 ? 0.389 41.969 18.312 1 97.69 127 GLN B O 1
ATOM 3832 N N . VAL B 1 128 ? 1.267 40.906 16.609 1 97.31 128 VAL B N 1
ATOM 3833 C CA . VAL B 1 128 ? 2.512 41.688 16.625 1 97.31 128 VAL B CA 1
ATOM 3834 C C . VAL B 1 128 ? 2.809 42.219 15.242 1 97.31 128 VAL B C 1
ATOM 3836 O O . VAL B 1 128 ? 3.162 41.469 14.328 1 97.31 128 VAL B O 1
ATOM 3839 N N . ASP B 1 129 ? 2.791 43.5 15.078 1 96.44 129 ASP B N 1
ATOM 3840 C CA . ASP B 1 129 ? 3.07 44.125 13.805 1 96.44 129 ASP B CA 1
ATOM 3841 C C . ASP B 1 129 ? 4.32 45 13.891 1 96.44 129 ASP B C 1
ATOM 3843 O O . ASP B 1 129 ? 4.773 45.562 12.883 1 96.44 129 ASP B O 1
ATOM 3847 N N . SER B 1 130 ? 4.844 45.156 15.117 1 96.25 130 SER B N 1
ATOM 3848 C CA . SER B 1 130 ? 6.035 45.969 15.352 1 96.25 130 SER B CA 1
ATOM 3849 C C . SER B 1 130 ? 6.805 45.469 16.578 1 96.25 130 SER B C 1
ATOM 3851 O O . SER B 1 130 ? 6.297 44.656 17.344 1 96.25 130 SER B O 1
ATOM 3853 N N . VAL B 1 131 ? 7.977 45.969 16.641 1 96.81 131 VAL B N 1
ATOM 3854 C CA . VAL B 1 131 ? 8.781 45.656 17.812 1 96.81 131 VAL B CA 1
ATOM 3855 C C . VAL B 1 131 ? 8.055 46.125 19.078 1 96.81 131 VAL B C 1
ATOM 3857 O O . VAL B 1 131 ? 8.094 45.469 20.109 1 96.81 131 VAL B O 1
ATOM 3860 N N . ALA B 1 132 ? 7.402 47.312 18.984 1 97.31 132 ALA B N 1
ATOM 3861 C CA . ALA B 1 132 ? 6.637 47.812 20.109 1 97.31 132 ALA B CA 1
ATOM 3862 C C . ALA B 1 132 ? 5.512 46.875 20.5 1 97.31 132 ALA B C 1
ATOM 3864 O O . ALA B 1 132 ? 5.25 46.656 21.688 1 97.31 132 ALA B O 1
ATOM 3865 N N . ASP B 1 133 ? 4.855 46.344 19.516 1 97.69 133 ASP B N 1
ATOM 3866 C CA . ASP B 1 133 ? 3.805 45.375 19.781 1 97.69 133 ASP B CA 1
ATOM 3867 C C . ASP B 1 133 ? 4.359 44.125 20.5 1 97.69 133 ASP B C 1
ATOM 3869 O O . ASP B 1 133 ? 3.699 43.562 21.359 1 97.69 133 ASP B O 1
ATOM 3873 N N . LEU B 1 134 ? 5.527 43.688 20.047 1 97.62 134 LEU B N 1
ATOM 3874 C CA . LEU B 1 134 ? 6.148 42.531 20.641 1 97.62 134 LEU B CA 1
ATOM 3875 C C . LEU B 1 134 ? 6.477 42.781 22.109 1 97.62 134 LEU B C 1
ATOM 3877 O O . LEU B 1 134 ? 6.254 41.906 22.953 1 97.62 134 LEU B O 1
ATOM 3881 N N . ARG B 1 135 ? 6.992 43.938 22.375 1 97.69 135 ARG B N 1
ATOM 3882 C CA . ARG B 1 135 ? 7.281 44.281 23.75 1 97.69 135 ARG B CA 1
ATOM 3883 C C . ARG B 1 135 ? 6.004 44.344 24.578 1 97.69 135 ARG B C 1
ATOM 3885 O O . ARG B 1 135 ? 5.973 43.844 25.719 1 97.69 135 ARG B O 1
ATOM 3892 N N . ALA B 1 136 ? 5.02 44.938 24.016 1 97.94 136 ALA B N 1
ATOM 3893 C CA . ALA B 1 136 ? 3.73 45 24.703 1 97.94 136 ALA B CA 1
ATOM 3894 C C . ALA B 1 136 ? 3.186 43.594 24.953 1 97.94 136 ALA B C 1
ATOM 3896 O O . ALA B 1 136 ? 2.588 43.344 26.016 1 97.94 136 ALA B O 1
ATOM 3897 N N . ALA B 1 137 ? 3.307 42.719 23.984 1 97.81 137 ALA B N 1
ATOM 3898 C CA . ALA B 1 137 ? 2.887 41.344 24.156 1 97.81 137 ALA B CA 1
ATOM 3899 C C . ALA B 1 137 ? 3.627 40.656 25.312 1 97.81 137 ALA B C 1
ATOM 3901 O O . ALA B 1 137 ? 3.033 39.906 26.078 1 97.81 137 ALA B O 1
ATOM 3902 N N . GLY B 1 138 ? 4.922 40.875 25.359 1 97.69 138 GLY B N 1
ATOM 3903 C CA . GLY B 1 138 ? 5.715 40.344 26.453 1 97.69 138 GLY B CA 1
ATOM 3904 C C . GLY B 1 138 ? 5.262 40.812 27.812 1 97.69 138 GLY B C 1
ATOM 3905 O O . GLY B 1 138 ? 5.281 40.062 28.781 1 97.69 138 GLY B O 1
ATOM 3906 N N . GLU B 1 139 ? 4.895 42.062 27.875 1 97.19 139 GLU B N 1
ATOM 3907 C CA . GLU B 1 139 ? 4.387 42.594 29.125 1 97.19 139 GLU B CA 1
ATOM 3908 C C . GLU B 1 139 ? 3.064 41.969 29.531 1 97.19 139 GLU B C 1
ATOM 3910 O O . GLU B 1 139 ? 2.807 41.75 30.719 1 97.19 139 GLU B O 1
ATOM 3915 N N . ALA B 1 140 ? 2.305 41.688 28.578 1 97.5 140 ALA B N 1
ATOM 3916 C CA . ALA B 1 140 ? 0.969 41.156 28.828 1 97.5 140 ALA B CA 1
ATOM 3917 C C . ALA B 1 140 ? 1.025 39.656 29.125 1 97.5 140 ALA B C 1
ATOM 3919 O O . ALA B 1 140 ? 0.313 39.156 30 1 97.5 140 ALA B O 1
ATOM 3920 N N . LEU B 1 141 ? 1.809 38.875 28.328 1 97.38 141 LEU B N 1
ATOM 3921 C CA . LEU B 1 141 ? 1.806 37.438 28.375 1 97.38 141 LEU B CA 1
ATOM 3922 C C . LEU B 1 141 ? 2.92 36.906 29.266 1 97.38 141 LEU B C 1
ATOM 3924 O O . LEU B 1 141 ? 2.867 35.75 29.719 1 97.38 141 LEU B O 1
ATOM 3928 N N . GLY B 1 142 ? 3.918 37.719 29.469 1 96.62 142 GLY B N 1
ATOM 3929 C CA . GLY B 1 142 ? 5.109 37.281 30.188 1 96.62 142 GLY B CA 1
ATOM 3930 C C . GLY B 1 142 ? 6.211 36.781 29.281 1 96.62 142 GLY B C 1
ATOM 3931 O O . GLY B 1 142 ? 5.934 36.25 28.203 1 96.62 142 GLY B O 1
ATOM 3932 N N . TRP B 1 143 ? 7.477 37.031 29.703 1 96.62 143 TRP B N 1
ATOM 3933 C CA . TRP B 1 143 ? 8.648 36.5 29.016 1 96.62 143 TRP B CA 1
ATOM 3934 C C . TRP B 1 143 ? 9.125 35.188 29.672 1 96.62 143 TRP B C 1
ATOM 3936 O O . TRP B 1 143 ? 8.992 35.031 30.891 1 96.62 143 TRP B O 1
ATOM 3946 N N . PRO B 1 144 ? 9.719 34.281 29.062 1 96.5 144 PRO B N 1
ATOM 3947 C CA . PRO B 1 144 ? 9.859 34.25 27.609 1 96.5 144 PRO B CA 1
ATOM 3948 C C . PRO B 1 144 ? 8.539 34 26.891 1 96.5 144 PRO B C 1
ATOM 3950 O O . PRO B 1 144 ? 7.578 33.531 27.516 1 96.5 144 PRO B O 1
ATOM 3953 N N . LEU B 1 145 ? 8.43 34.344 25.625 1 96.56 145 LEU B N 1
ATOM 3954 C CA . LEU B 1 145 ? 7.254 34.062 24.812 1 96.56 145 LEU B CA 1
ATOM 3955 C C . LEU B 1 145 ? 7.664 33.469 23.469 1 96.56 145 LEU B C 1
ATOM 3957 O O . LEU B 1 145 ? 8.852 33.406 23.141 1 96.56 145 LEU B O 1
ATOM 3961 N N . MET B 1 146 ? 6.723 32.906 22.781 1 94.56 146 MET B N 1
ATOM 3962 C CA . MET B 1 146 ? 6.945 32.344 21.453 1 94.56 146 MET B CA 1
ATOM 3963 C C . MET B 1 146 ? 6.465 33.281 20.359 1 94.56 146 MET B C 1
ATOM 3965 O O . MET B 1 146 ? 5.281 33.625 20.297 1 94.56 146 MET B O 1
ATOM 3969 N N . LEU B 1 147 ? 7.398 33.781 19.547 1 95.31 147 LEU B N 1
ATOM 3970 C CA . LEU B 1 147 ? 7.059 34.594 18.391 1 95.31 147 LEU B CA 1
ATOM 3971 C C . LEU B 1 147 ? 6.926 33.719 17.141 1 95.31 147 LEU B C 1
ATOM 3973 O O . LEU B 1 147 ? 7.816 32.938 16.828 1 95.31 147 LEU B O 1
ATOM 3977 N N . LYS B 1 148 ? 5.77 33.812 16.453 1 93.12 148 LYS B N 1
ATOM 3978 C CA . LYS B 1 148 ? 5.496 33 15.266 1 93.12 148 LYS B CA 1
ATOM 3979 C C . LYS B 1 148 ? 5.156 33.906 14.078 1 93.12 148 LYS B C 1
ATOM 3981 O O . LYS B 1 148 ? 4.379 34.844 14.203 1 93.12 148 LYS B O 1
ATOM 3986 N N . ALA B 1 149 ? 5.848 33.562 12.984 1 92.06 149 ALA B N 1
ATOM 3987 C CA . ALA B 1 149 ? 5.402 34.219 11.758 1 92.06 149 ALA B CA 1
ATOM 3988 C C . ALA B 1 149 ? 3.932 33.906 11.477 1 92.06 149 ALA B C 1
ATOM 3990 O O . ALA B 1 149 ? 3.475 32.781 11.664 1 92.06 149 ALA B O 1
ATOM 3991 N N . ARG B 1 150 ? 3.221 34.906 11.031 1 91.12 150 ARG B N 1
ATOM 3992 C CA . ARG B 1 150 ? 1.802 34.719 10.75 1 91.12 150 ARG B CA 1
ATOM 3993 C C . ARG B 1 150 ? 1.602 33.719 9.617 1 91.12 150 ARG B C 1
ATOM 3995 O O . ARG B 1 150 ? 0.724 32.844 9.688 1 91.12 150 ARG B O 1
ATOM 4002 N N . GLU B 1 151 ? 2.479 33.812 8.531 1 87.5 151 GLU B N 1
ATOM 4003 C CA . GLU B 1 151 ? 2.375 32.969 7.363 1 87.5 151 GLU B CA 1
ATOM 4004 C C . GLU B 1 151 ? 3.73 32.375 6.996 1 87.5 151 GLU B C 1
ATOM 4006 O O . GLU B 1 151 ? 4.773 32.906 7.348 1 87.5 151 GLU B O 1
ATOM 4011 N N . GLY B 1 152 ? 3.615 31.172 6.297 1 76.19 152 GLY B N 1
ATOM 4012 C CA . GLY B 1 152 ? 4.812 30.625 5.68 1 76.19 152 GLY B CA 1
ATOM 4013 C C . GLY B 1 152 ? 5.633 29.781 6.629 1 76.19 152 GLY B C 1
ATOM 4014 O O . GLY B 1 152 ? 6.648 29.203 6.234 1 76.19 152 GLY B O 1
ATOM 4015 N N . GLY B 1 153 ? 5.273 29.75 7.855 1 66.81 153 GLY B N 1
ATOM 4016 C CA . GLY B 1 153 ? 6.016 28.938 8.805 1 66.81 153 GLY B CA 1
ATOM 4017 C C . GLY B 1 153 ? 5.664 27.469 8.727 1 66.81 153 GLY B C 1
ATOM 4018 O O . GLY B 1 153 ? 4.492 27.109 8.562 1 66.81 153 GLY B O 1
ATOM 4019 N N . TYR B 1 154 ? 6.684 26.688 8.516 1 63.16 154 TYR B N 1
ATOM 4020 C CA . TYR B 1 154 ? 6.492 25.25 8.602 1 63.16 154 TYR B CA 1
ATOM 4021 C C . TYR B 1 154 ? 7.672 24.578 9.305 1 63.16 154 TYR B C 1
ATOM 4023 O O . TYR B 1 154 ? 8.789 25.094 9.281 1 63.16 154 TYR B O 1
ATOM 4031 N N . ASP B 1 155 ? 7.414 23.438 9.953 1 56.53 155 ASP B N 1
ATOM 4032 C CA . ASP B 1 155 ? 8.398 22.609 10.648 1 56.53 155 ASP B CA 1
ATOM 4033 C C . ASP B 1 155 ? 9.297 23.469 11.539 1 56.53 155 ASP B C 1
ATOM 4035 O O . ASP B 1 155 ? 10.523 23.344 11.5 1 56.53 155 ASP B O 1
ATOM 4039 N N . GLY B 1 156 ? 8.672 24.391 12.219 1 61.31 156 GLY B N 1
ATOM 4040 C CA . GLY B 1 156 ? 9.375 25.219 13.188 1 61.31 156 GLY B CA 1
ATOM 4041 C C . GLY B 1 156 ? 9.992 26.469 12.578 1 61.31 156 GLY B C 1
ATOM 4042 O O . GLY B 1 156 ? 10.383 27.391 13.297 1 61.31 156 GLY B O 1
ATOM 4043 N N . ARG B 1 157 ? 10.055 26.391 11.258 1 64.94 157 ARG B N 1
ATOM 4044 C CA . ARG B 1 157 ? 10.555 27.594 10.617 1 64.94 157 ARG B CA 1
ATOM 4045 C C . ARG B 1 157 ? 9.578 28.75 10.789 1 64.94 157 ARG B C 1
ATOM 4047 O O . ARG B 1 157 ? 8.367 28.578 10.641 1 64.94 157 ARG B O 1
ATOM 4054 N N . GLY B 1 158 ? 10.031 29.625 11.375 1 79.69 158 GLY B N 1
ATOM 4055 C CA . GLY B 1 158 ? 9.234 30.828 11.602 1 79.69 158 GLY B CA 1
ATOM 4056 C C . GLY B 1 158 ? 8.859 31.016 13.062 1 79.69 158 GLY B C 1
ATOM 4057 O O . GLY B 1 158 ? 8.219 32 13.414 1 79.69 158 GLY B O 1
ATOM 4058 N N . ASN B 1 159 ? 9.094 30.062 13.789 1 86 159 ASN B N 1
ATOM 4059 C CA . ASN B 1 159 ? 8.883 30.172 15.227 1 86 159 ASN B CA 1
ATOM 4060 C C . ASN B 1 159 ? 10.172 30.531 15.961 1 86 159 ASN B C 1
ATOM 4062 O O . ASN B 1 159 ? 11.234 29.984 15.648 1 86 159 ASN B O 1
ATOM 4066 N N . ARG B 1 160 ? 10.07 31.438 16.922 1 88.81 160 ARG B N 1
ATOM 4067 C CA . ARG B 1 160 ? 11.25 31.859 17.656 1 88.81 160 ARG B CA 1
ATOM 4068 C C . ARG B 1 160 ? 10.898 32.188 19.109 1 88.81 160 ARG B C 1
ATOM 4070 O O . ARG B 1 160 ? 10.102 33.062 19.375 1 88.81 160 ARG B O 1
ATOM 4077 N N . PRO B 1 161 ? 11.555 31.484 19.969 1 92.38 161 PRO B N 1
ATOM 4078 C CA . PRO B 1 161 ? 11.406 31.922 21.359 1 92.38 161 PRO B CA 1
ATOM 4079 C C . PRO B 1 161 ? 12.094 33.281 21.625 1 92.38 161 PRO B C 1
ATOM 4081 O O . PRO B 1 161 ? 13.172 33.531 21.078 1 92.38 161 PRO B O 1
ATOM 4084 N N . VAL B 1 162 ? 11.469 34.125 22.328 1 96 162 VAL B N 1
ATOM 4085 C CA . VAL B 1 162 ? 12.008 35.438 22.688 1 96 162 VAL B CA 1
ATOM 4086 C C . VAL B 1 162 ? 12.125 35.531 24.219 1 96 162 VAL B C 1
ATOM 4088 O O . VAL B 1 162 ? 11.117 35.531 24.922 1 96 162 VAL B O 1
ATOM 4091 N N . GLU B 1 163 ? 13.281 35.625 24.688 1 96.56 163 GLU B N 1
ATOM 4092 C CA . GLU B 1 163 ? 13.555 35.5 26.125 1 96.56 163 GLU B CA 1
ATOM 4093 C C . GLU B 1 163 ? 13.148 36.781 26.859 1 96.56 163 GLU B C 1
ATOM 4095 O O . GLU B 1 163 ? 12.758 36.719 28.031 1 96.56 163 GLU B O 1
ATOM 4100 N N . GLY B 1 164 ? 13.305 37.938 26.188 1 97.31 164 GLY B N 1
ATOM 4101 C CA . GLY B 1 164 ? 13.031 39.188 26.844 1 97.31 164 GLY B CA 1
ATOM 4102 C C . GLY B 1 164 ? 12.938 40.344 25.875 1 97.31 164 GLY B C 1
ATOM 4103 O O . GLY B 1 164 ? 13.117 40.188 24.672 1 97.31 164 GLY B O 1
ATOM 4104 N N . PRO B 1 165 ? 12.664 41.5 26.453 1 97 165 PRO B N 1
ATOM 4105 C CA . PRO B 1 165 ? 12.422 42.688 25.609 1 97 165 PRO B CA 1
ATOM 4106 C C . PRO B 1 165 ? 13.648 43.094 24.797 1 97 165 PRO B C 1
ATOM 4108 O O . PRO B 1 165 ? 13.516 43.656 23.719 1 97 165 PRO B O 1
ATOM 4111 N N . GLU B 1 166 ? 14.797 42.719 25.297 1 97.19 166 GLU B N 1
ATOM 4112 C CA . GLU B 1 166 ? 16.031 43.094 24.625 1 97.19 166 GLU B CA 1
ATOM 4113 C C . GLU B 1 166 ? 16.188 42.344 23.297 1 97.19 166 GLU B C 1
ATOM 4115 O O . GLU B 1 166 ? 16.828 42.844 22.375 1 97.19 166 GLU B O 1
ATOM 4120 N N . GLU B 1 167 ? 15.523 41.219 23.156 1 97.12 167 GLU B N 1
ATOM 4121 C CA . GLU B 1 167 ? 15.641 40.406 21.969 1 97.12 167 GLU B CA 1
ATOM 4122 C C . GLU B 1 167 ? 14.57 40.75 20.938 1 97.12 167 GLU B C 1
ATOM 4124 O O . GLU B 1 167 ? 14.617 40.281 19.797 1 97.12 167 GLU B O 1
ATOM 4129 N N . ALA B 1 168 ? 13.664 41.594 21.266 1 95.94 168 ALA B N 1
ATOM 4130 C CA . ALA B 1 168 ? 12.453 41.844 20.5 1 95.94 168 ALA B CA 1
ATOM 4131 C C . ALA B 1 168 ? 12.797 42.344 19.094 1 95.94 168 ALA B C 1
ATOM 4133 O O . ALA B 1 168 ? 12.258 41.844 18.094 1 95.94 168 ALA B O 1
ATOM 4134 N N . PRO B 1 169 ? 13.773 43.312 18.984 1 95.62 169 PRO B N 1
ATOM 4135 C CA . PRO B 1 169 ? 14.07 43.812 17.641 1 95.62 169 PRO B CA 1
ATOM 4136 C C . PRO B 1 169 ? 14.633 42.719 16.734 1 95.62 169 PRO B C 1
ATOM 4138 O O . PRO B 1 169 ? 14.188 42.562 15.594 1 95.62 169 PRO B O 1
ATOM 4141 N N . GLN B 1 170 ? 15.484 41.969 17.203 1 95.31 170 GLN B N 1
ATOM 4142 C CA . GLN B 1 170 ? 16.109 40.906 16.406 1 95.31 170 GLN B CA 1
ATOM 4143 C C . GLN B 1 170 ? 15.109 39.812 16.078 1 95.31 170 GLN B C 1
ATOM 4145 O O . GLN B 1 170 ? 15.117 39.281 14.961 1 95.31 170 GLN B O 1
ATOM 4150 N N . ALA B 1 171 ? 14.375 39.5 17.062 1 94.5 171 ALA B N 1
ATOM 4151 C CA . ALA B 1 171 ? 13.367 38.438 16.859 1 94.5 171 ALA B CA 1
ATOM 4152 C C . ALA B 1 171 ? 12.352 38.844 15.805 1 94.5 171 ALA B C 1
ATOM 4154 O O . ALA B 1 171 ? 11.992 38.062 14.938 1 94.5 171 ALA B O 1
ATOM 4155 N N . PHE B 1 172 ? 11.859 40.031 15.883 1 93.81 172 PHE B N 1
ATOM 4156 C CA . PHE B 1 172 ? 10.867 40.531 14.938 1 93.81 172 PHE B CA 1
ATOM 4157 C C . PHE B 1 172 ? 11.43 40.562 13.523 1 93.81 172 PHE B C 1
ATOM 4159 O O . PHE B 1 172 ? 10.742 40.188 12.57 1 93.81 172 PHE B O 1
ATOM 4166 N N . GLU B 1 173 ? 12.68 41 13.414 1 92 173 GLU B N 1
ATOM 4167 C CA . GLU B 1 173 ? 13.344 41.031 12.117 1 92 173 GLU B CA 1
ATOM 4168 C C . GLU B 1 173 ? 13.492 39.625 11.547 1 92 173 GLU B C 1
ATOM 4170 O O . GLU B 1 173 ? 13.328 39.406 10.344 1 92 173 GLU B O 1
ATOM 4175 N N . ALA B 1 174 ? 13.711 38.75 12.414 1 89.25 174 ALA B N 1
ATOM 4176 C CA . ALA B 1 174 ? 13.969 37.375 11.992 1 89.25 174 ALA B CA 1
ATOM 4177 C C . ALA B 1 174 ? 12.703 36.719 11.453 1 89.25 174 ALA B C 1
ATOM 4179 O O . ALA B 1 174 ? 12.766 35.875 10.539 1 89.25 174 ALA B O 1
ATOM 4180 N N . VAL B 1 175 ? 11.562 37.062 11.938 1 89.5 175 VAL B N 1
ATOM 4181 C CA . VAL B 1 175 ? 10.32 36.406 11.531 1 89.5 175 VAL B CA 1
ATOM 4182 C C . VAL B 1 175 ? 9.758 37.094 10.289 1 89.5 175 VAL B C 1
ATOM 4184 O O . VAL B 1 175 ? 8.852 36.562 9.633 1 89.5 175 VAL B O 1
ATOM 4187 N N . GLY B 1 176 ? 10.273 38.281 9.93 1 83.06 176 GLY B N 1
ATOM 4188 C CA . GLY B 1 176 ? 9.93 38.906 8.672 1 83.06 176 GLY B CA 1
ATOM 4189 C C . GLY B 1 176 ? 8.758 39.875 8.797 1 83.06 176 GLY B C 1
ATOM 4190 O O . GLY B 1 176 ? 8.039 40.094 7.82 1 83.06 176 GLY B O 1
ATOM 4191 N N . GLY B 1 177 ? 8.344 40.344 9.969 1 81.06 177 GLY B N 1
ATOM 4192 C CA . GLY B 1 177 ? 7.379 41.406 10.133 1 81.06 177 GLY B CA 1
ATOM 4193 C C . GLY B 1 177 ? 6.094 40.969 10.805 1 81.06 177 GLY B C 1
ATOM 4194 O O . GLY B 1 177 ? 6.117 40.5 11.945 1 81.06 177 GLY B O 1
ATOM 4195 N N . ALA B 1 178 ? 5.027 40.625 9.961 1 90 178 ALA B N 1
ATOM 4196 C CA . ALA B 1 178 ? 3.752 40.25 10.586 1 90 178 ALA B CA 1
ATOM 4197 C C . ALA B 1 178 ? 3.865 38.969 11.367 1 90 178 ALA B C 1
ATOM 4199 O O . ALA B 1 178 ? 4.285 37.938 10.828 1 90 178 ALA B O 1
ATOM 4200 N N . ALA B 1 179 ? 3.506 39.062 12.703 1 95.19 179 ALA B N 1
ATOM 4201 C CA . ALA B 1 179 ? 3.75 37.906 13.578 1 95.19 179 ALA B CA 1
ATOM 4202 C C . ALA B 1 179 ? 2.674 37.812 14.656 1 95.19 179 ALA B C 1
ATOM 4204 O O . ALA B 1 179 ? 1.753 38.625 14.703 1 95.19 179 ALA B O 1
ATOM 4205 N N . LEU B 1 180 ? 2.707 36.781 15.289 1 95.81 180 LEU B N 1
ATOM 4206 C CA . LEU B 1 180 ? 1.891 36.469 16.453 1 95.81 180 LEU B CA 1
ATOM 4207 C C . LEU B 1 180 ? 2.764 36.031 17.625 1 95.81 180 LEU B C 1
ATOM 4209 O O . LEU B 1 180 ? 3.688 35.219 17.453 1 95.81 180 LEU B O 1
ATOM 4213 N N . ALA B 1 181 ? 2.572 36.688 18.766 1 96.81 181 ALA B N 1
ATOM 4214 C CA . ALA B 1 181 ? 3.244 36.25 19.984 1 96.81 181 ALA B CA 1
ATOM 4215 C C . ALA B 1 181 ? 2.328 35.375 20.844 1 96.81 181 ALA B C 1
ATOM 4217 O O . ALA B 1 181 ? 1.154 35.688 21.031 1 96.81 181 ALA B O 1
ATOM 4218 N N . GLU B 1 182 ? 2.836 34.25 21.266 1 96.75 182 GLU B N 1
ATOM 4219 C CA . GLU B 1 182 ? 2.1 33.344 22.141 1 96.75 182 GLU B CA 1
ATOM 4220 C C . GLU B 1 182 ? 2.842 33.125 23.469 1 96.75 182 GLU B C 1
ATOM 4222 O O . GLU B 1 182 ? 4.074 33.156 23.5 1 96.75 182 GLU B O 1
ATOM 4227 N N . GLU B 1 183 ? 2.068 33 24.516 1 96.06 183 GLU B N 1
ATOM 4228 C CA . GLU B 1 183 ? 2.689 32.562 25.766 1 96.06 183 GLU B CA 1
ATOM 4229 C C . GLU B 1 183 ? 3.465 31.281 25.578 1 96.06 183 GLU B C 1
ATOM 4231 O O . GLU B 1 183 ? 3.029 30.391 24.828 1 96.06 183 GLU B O 1
ATOM 4236 N N . LEU B 1 184 ? 4.574 31.25 26.125 1 93.56 184 LEU B N 1
ATOM 4237 C CA . LEU B 1 184 ? 5.332 30 26.109 1 93.56 184 LEU B CA 1
ATOM 4238 C C . LEU B 1 184 ? 4.742 29 27.094 1 93.56 184 LEU B C 1
ATOM 4240 O O . LEU B 1 184 ? 4.75 29.234 28.312 1 93.56 184 LEU B O 1
ATOM 4244 N N . ILE B 1 185 ? 4.262 27.891 26.625 1 92.19 185 ILE B N 1
ATOM 4245 C CA . ILE B 1 185 ? 3.533 26.922 27.438 1 92.19 185 ILE B CA 1
ATOM 4246 C C . ILE B 1 185 ? 4.52 25.969 28.109 1 92.19 185 ILE B C 1
ATOM 4248 O O . ILE B 1 185 ? 5.402 25.422 27.438 1 92.19 185 ILE B O 1
ATOM 4252 N N . ASP B 1 186 ? 4.414 25.859 29.391 1 91.06 186 ASP B N 1
ATOM 4253 C CA . ASP B 1 186 ? 5.078 24.781 30.109 1 91.06 186 ASP B CA 1
ATOM 4254 C C . ASP B 1 186 ? 4.254 23.484 30.047 1 91.06 186 ASP B C 1
ATOM 4256 O O . ASP B 1 186 ? 3.498 23.188 30.969 1 91.06 186 ASP B O 1
ATOM 4260 N N . PHE B 1 187 ? 4.422 22.734 28.969 1 93.94 187 PHE B N 1
ATOM 4261 C CA . PHE B 1 187 ? 3.564 21.578 28.75 1 93.94 187 PHE B CA 1
ATOM 4262 C C . PHE B 1 187 ? 4.238 20.297 29.219 1 93.94 187 PHE B C 1
ATOM 4264 O O . PHE B 1 187 ? 5.469 20.219 29.266 1 93.94 187 PHE B O 1
ATOM 4271 N N . GLU B 1 188 ? 3.463 19.344 29.641 1 94.69 188 GLU B N 1
ATOM 4272 C CA . GLU B 1 188 ? 3.916 18.016 30.047 1 94.69 188 GLU B CA 1
ATOM 4273 C C . GLU B 1 188 ? 4.297 17.188 28.828 1 94.69 188 GLU B C 1
ATOM 4275 O O . GLU B 1 188 ? 5.293 16.453 28.859 1 94.69 188 GLU B O 1
ATOM 4280 N N . ARG B 1 189 ? 3.396 17.25 27.828 1 95.88 189 ARG B N 1
ATOM 4281 C CA . ARG B 1 189 ? 3.572 16.469 26.609 1 95.88 189 ARG B CA 1
ATOM 4282 C C . ARG B 1 189 ? 2.949 17.172 25.406 1 95.88 189 ARG B C 1
ATOM 4284 O O . ARG B 1 189 ? 2.051 18 25.562 1 95.88 189 ARG B O 1
ATOM 4291 N N . GLU B 1 190 ? 3.529 16.891 24.281 1 97.44 190 GLU B N 1
ATOM 4292 C CA . GLU B 1 190 ? 2.859 17.234 23.031 1 97.44 190 GLU B CA 1
ATOM 4293 C C . GLU B 1 190 ? 2.047 16.062 22.5 1 97.44 190 GLU B C 1
ATOM 4295 O O . GLU B 1 190 ? 2.471 14.914 22.594 1 97.44 190 GLU B O 1
ATOM 4300 N N . LEU B 1 191 ? 0.902 16.344 22.031 1 98.62 191 LEU B N 1
ATOM 4301 C CA . LEU B 1 191 ? -0.027 15.344 21.516 1 98.62 191 LEU B CA 1
ATOM 4302 C C . LEU B 1 191 ? -0.499 15.727 20.109 1 98.62 191 LEU B C 1
ATOM 4304 O O . LEU B 1 191 ? -0.273 16.844 19.656 1 98.62 191 LEU B O 1
ATOM 4308 N N . ALA B 1 192 ? -1.061 14.844 19.469 1 98.81 192 ALA B N 1
ATOM 4309 C CA . ALA B 1 192 ? -1.715 15.07 18.172 1 98.81 192 ALA B CA 1
ATOM 4310 C C . ALA B 1 192 ? -2.934 14.172 18.016 1 98.81 192 ALA B C 1
ATOM 4312 O O . ALA B 1 192 ? -2.982 13.07 18.578 1 98.81 192 ALA B O 1
ATOM 4313 N N . VAL B 1 193 ? -3.891 14.625 17.406 1 98.81 193 VAL B N 1
ATOM 4314 C CA . VAL B 1 193 ? -5.051 13.844 16.969 1 98.81 193 VAL B CA 1
ATOM 4315 C C . VAL B 1 193 ? -5.285 14.047 15.477 1 98.81 193 VAL B C 1
ATOM 4317 O O . VAL B 1 193 ? -5.383 15.18 15.008 1 98.81 193 VAL B O 1
ATOM 4320 N N . MET B 1 194 ? -5.305 12.938 14.766 1 98.81 194 MET B N 1
ATOM 4321 C CA . MET B 1 194 ? -5.742 12.992 13.367 1 98.81 194 MET B CA 1
ATOM 4322 C C . MET B 1 194 ? -7.262 12.891 13.273 1 98.81 194 MET B C 1
ATOM 4324 O O . MET B 1 194 ? -7.836 11.828 13.516 1 98.81 194 MET B O 1
ATOM 4328 N N . GLY B 1 195 ? -7.879 14.023 12.984 1 98.81 195 GLY B N 1
ATOM 4329 C CA . GLY B 1 195 ? -9.312 14.039 12.758 1 98.81 195 GLY B CA 1
ATOM 4330 C C . GLY B 1 195 ? -9.688 13.914 11.289 1 98.81 195 GLY B C 1
ATOM 4331 O O . GLY B 1 195 ? -8.914 14.312 10.414 1 98.81 195 GLY B O 1
ATOM 4332 N N . VAL B 1 196 ? -10.852 13.344 11.062 1 98.81 196 VAL B N 1
ATOM 4333 C CA . VAL B 1 196 ? -11.305 13.141 9.695 1 98.81 196 VAL B CA 1
ATOM 4334 C C . VAL B 1 196 ? -12.734 13.641 9.539 1 98.81 196 VAL B C 1
ATOM 4336 O O . VAL B 1 196 ? -13.602 13.336 10.367 1 98.81 196 VAL B O 1
ATOM 4339 N N . ARG B 1 197 ? -12.938 14.391 8.586 1 98.62 197 ARG B N 1
ATOM 4340 C CA . ARG B 1 197 ? -14.281 14.789 8.195 1 98.62 197 ARG B CA 1
ATOM 4341 C C . ARG B 1 197 ? -14.672 14.156 6.859 1 98.62 197 ARG B C 1
ATOM 4343 O O . ARG B 1 197 ? -14.031 14.398 5.84 1 98.62 197 ARG B O 1
ATOM 4350 N N . GLY B 1 198 ? -15.664 13.273 6.848 1 98.06 198 GLY B N 1
ATOM 4351 C CA . GLY B 1 198 ? -16.219 12.703 5.637 1 98.06 198 GLY B CA 1
ATOM 4352 C C . GLY B 1 198 ? -17.422 13.469 5.117 1 98.06 198 GLY B C 1
ATOM 4353 O O . GLY B 1 198 ? -17.641 14.625 5.48 1 98.06 198 GLY B O 1
ATOM 4354 N N . ALA B 1 199 ? -18.141 12.883 4.176 1 96.19 199 ALA B N 1
ATOM 4355 C CA . ALA B 1 199 ? -19.328 13.508 3.6 1 96.19 199 ALA B CA 1
ATOM 4356 C C . ALA B 1 199 ? -20.438 13.641 4.637 1 96.19 199 ALA B C 1
ATOM 4358 O O . ALA B 1 199 ? -21.094 14.68 4.727 1 96.19 199 ALA B O 1
ATOM 4359 N N . ASP B 1 200 ? -20.578 12.539 5.457 1 93.38 200 ASP B N 1
ATOM 4360 C CA . ASP B 1 200 ? -21.703 12.547 6.398 1 93.38 200 ASP B CA 1
ATOM 4361 C C . ASP B 1 200 ? -21.25 12.062 7.777 1 93.38 200 ASP B C 1
ATOM 4363 O O . ASP B 1 200 ? -22.094 11.703 8.609 1 93.38 200 ASP B O 1
ATOM 4367 N N . GLU B 1 201 ? -19.969 11.953 7.957 1 95.69 201 GLU B N 1
ATOM 4368 C CA . GLU B 1 201 ? -19.453 11.391 9.203 1 95.69 201 GLU B CA 1
ATOM 4369 C C . GLU B 1 201 ? -18.094 11.984 9.562 1 95.69 201 GLU B C 1
ATOM 4371 O O . GLU B 1 201 ? -17.438 12.578 8.719 1 95.69 201 GLU B O 1
ATOM 4376 N N . THR B 1 202 ? -17.797 11.992 10.836 1 97.88 202 THR B N 1
ATOM 4377 C CA . THR B 1 202 ? -16.484 12.367 11.344 1 97.88 202 THR B CA 1
ATOM 4378 C C . THR B 1 202 ? -15.898 11.25 12.211 1 97.88 202 THR B C 1
ATOM 4380 O O . THR B 1 202 ? -16.641 10.445 12.781 1 97.88 202 THR B O 1
ATOM 4383 N N . CYS B 1 203 ? -14.648 11.117 12.188 1 98.06 203 CYS B N 1
ATOM 4384 C CA . CYS B 1 203 ? -13.961 10.211 13.109 1 98.06 203 CYS B CA 1
ATOM 4385 C C . CYS B 1 203 ? -12.594 10.758 13.484 1 98.06 203 CYS B C 1
ATOM 4387 O O . CYS B 1 203 ? -12.164 11.797 12.969 1 98.06 203 CYS B O 1
ATOM 4389 N N . ALA B 1 204 ? -12 10.195 14.469 1 98.62 204 ALA B N 1
ATOM 4390 C CA . ALA B 1 204 ? -10.656 10.57 14.914 1 98.62 204 ALA B CA 1
ATOM 4391 C C . ALA B 1 204 ? -9.828 9.344 15.273 1 98.62 204 ALA B C 1
ATOM 4393 O O . ALA B 1 204 ? -10.359 8.367 15.82 1 98.62 204 ALA B O 1
ATOM 4394 N N . TYR B 1 205 ? -8.617 9.398 14.922 1 98.75 205 TYR B N 1
ATOM 4395 C CA . TYR B 1 205 ? -7.688 8.367 15.383 1 98.75 205 TYR B CA 1
ATOM 4396 C C . TYR B 1 205 ? -7.359 8.547 16.859 1 98.75 205 TYR B C 1
ATOM 4398 O O . TYR B 1 205 ? -7.613 9.609 17.438 1 98.75 205 TYR B O 1
ATOM 4406 N N . PRO B 1 206 ? -6.797 7.516 17.484 1 98.31 206 PRO B N 1
ATOM 4407 C CA . PRO B 1 206 ? -6.355 7.664 18.875 1 98.31 206 PRO B CA 1
ATOM 4408 C C . PRO B 1 206 ? -5.359 8.805 19.062 1 98.31 206 PRO B C 1
ATOM 4410 O O . PRO B 1 206 ? -4.535 9.062 18.188 1 98.31 206 PRO B O 1
ATOM 4413 N N . VAL B 1 207 ? -5.457 9.414 20.25 1 98.69 207 VAL B N 1
ATOM 4414 C CA . VAL B 1 207 ? -4.496 10.445 20.609 1 98.69 207 VAL B CA 1
ATOM 4415 C C . VAL B 1 207 ? -3.078 9.883 20.562 1 98.69 207 VAL B C 1
ATOM 4417 O O . VAL B 1 207 ? -2.832 8.766 21.016 1 98.69 207 VAL B O 1
ATOM 4420 N N . THR B 1 208 ? -2.205 10.664 19.984 1 98.56 208 THR B N 1
ATOM 4421 C CA . THR B 1 208 ? -0.817 10.258 19.797 1 98.56 208 THR B CA 1
ATOM 4422 C C . THR B 1 208 ? 0.129 11.195 20.531 1 98.56 208 THR B C 1
ATOM 4424 O O . THR B 1 208 ? -0.088 12.406 20.562 1 98.56 208 THR B O 1
ATOM 4427 N N . GLU B 1 209 ? 1.119 10.578 21.188 1 98.44 209 GLU B N 1
ATOM 4428 C CA . GLU B 1 209 ? 2.195 11.359 21.797 1 98.44 209 GLU B CA 1
ATOM 4429 C C . GLU B 1 209 ? 3.279 11.68 20.766 1 98.44 209 GLU B C 1
ATOM 4431 O O . GLU B 1 209 ? 3.74 10.797 20.047 1 98.44 209 GLU B O 1
ATOM 4436 N N . THR B 1 210 ? 3.607 12.961 20.641 1 98 210 THR B N 1
ATOM 4437 C CA . THR B 1 210 ? 4.656 13.383 19.719 1 98 210 THR B CA 1
ATOM 4438 C C . THR B 1 210 ? 5.867 13.914 20.484 1 98 210 THR B C 1
ATOM 4440 O O . THR B 1 210 ? 5.723 14.734 21.391 1 98 210 THR B O 1
ATOM 4443 N N . VAL B 1 211 ? 6.965 13.414 20.141 1 96.38 211 VAL B N 1
ATOM 4444 C CA . VAL B 1 211 ? 8.211 13.852 20.766 1 96.38 211 VAL B CA 1
ATOM 4445 C C . VAL B 1 211 ? 9.031 14.664 19.766 1 96.38 211 VAL B C 1
ATOM 4447 O O . VAL B 1 211 ? 9.359 14.18 18.672 1 96.38 211 VAL B O 1
ATOM 4450 N N . HIS B 1 212 ? 9.328 15.852 20.188 1 93.25 212 HIS B N 1
ATOM 4451 C CA . HIS B 1 212 ? 10.086 16.766 19.344 1 93.25 212 HIS B CA 1
ATOM 4452 C C . HIS B 1 212 ? 11.461 17.062 19.953 1 93.25 212 HIS B C 1
ATOM 4454 O O . HIS B 1 212 ? 11.617 17.078 21.172 1 93.25 212 HIS B O 1
ATOM 4460 N N . GLU B 1 213 ? 12.422 17.125 19.156 1 91 213 GLU B N 1
ATOM 4461 C CA . GLU B 1 213 ? 13.742 17.656 19.484 1 91 213 GLU B CA 1
ATOM 4462 C C . GLU B 1 213 ? 14.156 18.75 18.516 1 91 213 GLU B C 1
ATOM 4464 O O . GLU B 1 213 ? 14.164 18.547 17.297 1 91 213 GLU B O 1
ATOM 4469 N N . ALA B 1 214 ? 14.445 19.938 19.031 1 82.81 214 ALA B N 1
ATOM 4470 C CA . ALA B 1 214 ? 14.758 21.109 18.219 1 82.81 214 ALA B CA 1
ATOM 4471 C C . ALA B 1 214 ? 13.625 21.438 17.234 1 82.81 214 ALA B C 1
ATOM 4473 O O . ALA B 1 214 ? 13.859 21.625 16.047 1 82.81 214 ALA B O 1
ATOM 4474 N N . GLU B 1 215 ? 12.375 21.297 17.719 1 80.81 215 GLU B N 1
ATOM 4475 C CA . GLU B 1 215 ? 11.141 21.688 17.031 1 80.81 215 GLU B CA 1
ATOM 4476 C C . GLU B 1 215 ? 10.859 20.766 15.852 1 80.81 215 GLU B C 1
ATOM 4478 O O . GLU B 1 215 ? 10.07 21.094 14.969 1 80.81 215 GLU B O 1
ATOM 4483 N N . ILE B 1 216 ? 11.617 19.656 15.82 1 89.5 216 ILE B N 1
ATOM 4484 C CA . ILE B 1 216 ? 11.391 18.672 14.766 1 89.5 216 ILE B CA 1
ATOM 4485 C C . ILE B 1 216 ? 10.805 17.391 15.359 1 89.5 216 ILE B C 1
ATOM 4487 O O . ILE B 1 216 ? 11.305 16.875 16.359 1 89.5 216 ILE B O 1
ATOM 4491 N N . LEU B 1 217 ? 9.789 16.922 14.781 1 94.75 217 LEU B N 1
ATOM 4492 C CA . LEU B 1 217 ? 9.148 15.695 15.227 1 94.75 217 LEU B CA 1
ATOM 4493 C C . LEU B 1 217 ? 10.094 14.508 15.07 1 94.75 217 LEU B C 1
ATOM 4495 O O . LEU B 1 217 ? 10.547 14.219 13.961 1 94.75 217 LEU B O 1
ATOM 4499 N N . ARG B 1 218 ? 10.391 13.836 16.172 1 96.19 218 ARG B N 1
ATOM 4500 C CA . ARG B 1 218 ? 11.328 12.711 16.172 1 96.19 218 ARG B CA 1
ATOM 4501 C C . ARG B 1 218 ? 10.578 11.383 16.234 1 96.19 218 ARG B C 1
ATOM 4503 O O . ARG B 1 218 ? 10.914 10.445 15.5 1 96.19 218 ARG B O 1
ATOM 4510 N N . GLU B 1 219 ? 9.594 11.336 17.125 1 97.06 219 GLU B N 1
ATOM 4511 C CA . GLU B 1 219 ? 8.938 10.07 17.422 1 97.06 219 GLU B CA 1
ATOM 4512 C C . GLU B 1 219 ? 7.445 10.258 17.656 1 97.06 219 GLU B C 1
ATOM 4514 O O . GLU B 1 219 ? 7.012 11.328 18.094 1 97.06 219 GLU B O 1
ATOM 4519 N N . LEU B 1 220 ? 6.742 9.227 17.328 1 97.94 220 LEU B N 1
ATOM 4520 C CA . LEU B 1 220 ? 5.316 9.109 17.609 1 97.94 220 LEU B CA 1
ATOM 4521 C C . LEU B 1 220 ? 5.031 7.859 18.438 1 97.94 220 LEU B C 1
ATOM 4523 O O . LEU B 1 220 ? 5.527 6.777 18.125 1 97.94 220 LEU B O 1
ATOM 4527 N N . VAL B 1 221 ? 4.27 7.988 19.484 1 98.25 221 VAL B N 1
ATOM 4528 C CA . VAL B 1 221 ? 3.775 6.852 20.266 1 98.25 221 VAL B CA 1
ATOM 4529 C C . VAL B 1 221 ? 2.25 6.824 20.219 1 98.25 221 VAL B C 1
ATOM 4531 O O . VAL B 1 221 ? 1.595 7.762 20.688 1 98.25 221 VAL B O 1
ATOM 4534 N N . ALA B 1 222 ? 1.694 5.852 19.656 1 97.94 222 ALA B N 1
ATOM 4535 C CA . ALA B 1 222 ? 0.245 5.738 19.516 1 97.94 222 ALA B CA 1
ATOM 4536 C C . ALA B 1 222 ? -0.253 4.402 20.062 1 97.94 222 ALA B C 1
ATOM 4538 O O . ALA B 1 222 ? 0.298 3.348 19.734 1 97.94 222 ALA B O 1
ATOM 4539 N N . PRO B 1 223 ? -1.288 4.406 20.969 1 97.06 223 PRO B N 1
ATOM 4540 C CA . PRO B 1 223 ? -1.907 5.57 21.609 1 97.06 223 PRO B CA 1
ATOM 4541 C C . PRO B 1 223 ? -0.966 6.277 22.594 1 97.06 223 PRO B C 1
ATOM 4543 O O . PRO B 1 223 ? 0.005 5.68 23.062 1 97.06 223 PRO B O 1
ATOM 4546 N N . ALA B 1 224 ? -1.246 7.5 22.797 1 97.75 224 ALA B N 1
ATOM 4547 C CA . ALA B 1 224 ? -0.436 8.312 23.703 1 97.75 224 ALA B CA 1
ATOM 4548 C C . ALA B 1 224 ? -0.41 7.719 25.109 1 97.75 224 ALA B C 1
ATOM 4550 O O . ALA B 1 224 ? -1.391 7.121 25.547 1 97.75 224 ALA B O 1
ATOM 4551 N N . ARG B 1 225 ? 0.74 7.863 25.875 1 94.94 225 ARG B N 1
ATOM 4552 C CA . ARG B 1 225 ? 0.898 7.414 27.25 1 94.94 225 ARG B CA 1
ATOM 4553 C C . ARG B 1 225 ? 0.348 8.445 28.234 1 94.94 225 ARG B C 1
ATOM 4555 O O . ARG B 1 225 ? 1.109 9.078 28.953 1 94.94 225 ARG B O 1
ATOM 4562 N N . VAL B 1 226 ? -1.002 8.555 28.188 1 96.19 226 VAL B N 1
ATOM 4563 C CA . VAL B 1 226 ? -1.688 9.547 29.016 1 96.19 226 VAL B CA 1
ATOM 4564 C C . VAL B 1 226 ? -2.873 8.891 29.734 1 96.19 226 VAL B C 1
ATOM 4566 O O . VAL B 1 226 ? -3.271 7.777 29.391 1 96.19 226 VAL B O 1
ATOM 4569 N N . ASP B 1 227 ? -3.426 9.617 30.734 1 95.44 227 ASP B N 1
ATOM 4570 C CA . ASP B 1 227 ? -4.598 9.117 31.438 1 95.44 227 ASP B CA 1
ATOM 4571 C C . ASP B 1 227 ? -5.859 9.273 30.594 1 95.44 227 ASP B C 1
ATOM 4573 O O . ASP B 1 227 ? -5.867 10.023 29.609 1 95.44 227 ASP B O 1
ATOM 4577 N N . ASP B 1 228 ? -6.859 8.594 30.938 1 97 228 ASP B N 1
ATOM 4578 C CA . ASP B 1 228 ? -8.109 8.555 30.188 1 97 228 ASP B CA 1
ATOM 4579 C C . ASP B 1 228 ? -8.727 9.945 30.078 1 97 228 ASP B C 1
ATOM 4581 O O . ASP B 1 228 ? -9.297 10.297 29.031 1 97 228 ASP B O 1
ATOM 4585 N N . ALA B 1 229 ? -8.586 10.672 31.125 1 97.5 229 ALA B N 1
ATOM 4586 C CA . ALA B 1 229 ? -9.18 12 31.125 1 97.5 229 ALA B CA 1
ATOM 4587 C C . ALA B 1 229 ? -8.523 12.906 30.094 1 97.5 229 ALA B C 1
ATOM 4589 O O . ALA B 1 229 ? -9.211 13.656 29.391 1 97.5 229 ALA B O 1
ATOM 4590 N N . VAL B 1 230 ? -7.207 12.859 30.016 1 97.81 230 VAL B N 1
ATOM 4591 C CA . VAL B 1 230 ? -6.461 13.648 29.031 1 97.81 230 VAL B CA 1
ATOM 4592 C C . VAL B 1 230 ? -6.824 13.195 27.625 1 97.81 230 VAL B C 1
ATOM 4594 O O . VAL B 1 230 ? -7.043 14.023 26.734 1 97.81 230 VAL B O 1
ATOM 4597 N N . ARG B 1 231 ? -6.891 11.914 27.453 1 97.5 231 ARG B N 1
ATOM 4598 C CA . ARG B 1 231 ? -7.258 11.336 26.156 1 97.5 231 ARG B CA 1
ATOM 4599 C C . ARG B 1 231 ? -8.625 11.836 25.719 1 97.5 231 ARG B C 1
ATOM 4601 O O . ARG B 1 231 ? -8.797 12.242 24.562 1 97.5 231 ARG B O 1
ATOM 4608 N N . GLU B 1 232 ? -9.539 11.758 26.578 1 97.88 232 GLU B N 1
ATOM 4609 C CA . GLU B 1 232 ? -10.906 12.164 26.281 1 97.88 232 GLU B CA 1
ATOM 4610 C C . GLU B 1 232 ? -10.977 13.656 25.953 1 97.88 232 GLU B C 1
ATOM 4612 O O . GLU B 1 232 ? -11.648 14.062 25.016 1 97.88 232 GLU B O 1
ATOM 4617 N N . ARG B 1 233 ? -10.297 14.43 26.734 1 98.19 233 ARG B N 1
ATOM 4618 C CA . ARG B 1 233 ? -10.297 15.867 26.516 1 98.19 233 ARG B CA 1
ATOM 4619 C C . ARG B 1 233 ? -9.656 16.219 25.188 1 98.19 233 ARG B C 1
ATOM 4621 O O . ARG B 1 233 ? -10.156 17.078 24.453 1 98.19 233 ARG B O 1
ATOM 4628 N N . ALA B 1 234 ? -8.555 15.594 24.859 1 98.69 234 ALA B N 1
ATOM 4629 C CA . ALA B 1 234 ? -7.883 15.82 23.594 1 98.69 234 ALA B CA 1
ATOM 4630 C C . ALA B 1 234 ? -8.805 15.484 22.422 1 98.69 234 ALA B C 1
ATOM 4632 O O . ALA B 1 234 ? -8.859 16.219 21.438 1 98.69 234 ALA B O 1
ATOM 4633 N N . ARG B 1 235 ? -9.469 14.406 22.547 1 98.31 235 ARG B N 1
ATOM 4634 C CA . ARG B 1 235 ? -10.414 13.984 21.516 1 98.31 235 ARG B CA 1
ATOM 4635 C C . ARG B 1 235 ? -11.539 15 21.359 1 98.31 235 ARG B C 1
ATOM 4637 O O . ARG B 1 235 ? -11.922 15.344 20.234 1 98.31 235 ARG B O 1
ATOM 4644 N N . GLU B 1 236 ? -12.078 15.414 22.438 1 98.44 236 GLU B N 1
ATOM 4645 C CA . GLU B 1 236 ? -13.141 16.406 22.422 1 98.44 236 GLU B CA 1
ATOM 4646 C C . GLU B 1 236 ? -12.695 17.672 21.688 1 98.44 236 GLU B C 1
ATOM 4648 O O . GLU B 1 236 ? -13.422 18.219 20.859 1 98.44 236 GLU B O 1
ATOM 4653 N N . VAL B 1 237 ? -11.516 18.125 22.016 1 98.62 237 VAL B N 1
ATOM 4654 C CA . VAL B 1 237 ? -10.969 19.328 21.391 1 98.62 237 VAL B CA 1
ATOM 4655 C C . VAL B 1 237 ? -10.812 19.109 19.891 1 98.62 237 VAL B C 1
ATOM 4657 O O . VAL B 1 237 ? -11.117 19.984 19.094 1 98.62 237 VAL B O 1
ATOM 4660 N N . ALA B 1 238 ? -10.352 17.969 19.5 1 98.5 238 ALA B N 1
ATOM 4661 C CA . ALA B 1 238 ? -10.18 17.641 18.094 1 98.5 238 ALA B CA 1
ATOM 4662 C C . ALA B 1 238 ? -11.516 17.719 17.344 1 98.5 238 ALA B C 1
ATOM 4664 O O . ALA B 1 238 ? -11.586 18.266 16.234 1 98.5 238 ALA B O 1
ATOM 4665 N N . PHE B 1 239 ? -12.562 17.172 17.922 1 98.56 239 PHE B N 1
ATOM 4666 C CA . PHE B 1 239 ? -13.875 17.203 17.281 1 98.56 239 PHE B CA 1
ATOM 4667 C C . PHE B 1 239 ? -14.406 18.641 17.203 1 98.56 239 PHE B C 1
ATOM 4669 O O . PHE B 1 239 ? -15.086 19 16.234 1 98.56 239 PHE B O 1
ATOM 4676 N N . ASP B 1 240 ? -14.133 19.453 18.25 1 98.56 240 ASP B N 1
ATOM 4677 C CA . ASP B 1 240 ? -14.5 20.859 18.188 1 98.56 240 ASP B CA 1
ATOM 4678 C C . ASP B 1 240 ? -13.812 21.562 17 1 98.56 240 ASP B C 1
ATOM 4680 O O . ASP B 1 240 ? -14.43 22.375 16.312 1 98.56 240 ASP B O 1
ATOM 4684 N N . VAL B 1 241 ? -12.523 21.234 16.828 1 98.62 241 VAL B N 1
ATOM 4685 C CA . VAL B 1 241 ? -11.773 21.797 15.719 1 98.62 241 VAL B CA 1
ATOM 4686 C C . VAL B 1 241 ? -12.406 21.375 14.391 1 98.62 241 VAL B C 1
ATOM 4688 O O . VAL B 1 241 ? -12.594 22.203 13.5 1 98.62 241 VAL B O 1
ATOM 4691 N N . LEU B 1 242 ? -12.758 20.109 14.266 1 98.06 242 LEU B N 1
ATOM 4692 C CA . LEU B 1 242 ? -13.375 19.609 13.039 1 98.06 242 LEU B CA 1
ATOM 4693 C C . LEU B 1 242 ? -14.688 20.328 12.758 1 98.06 242 LEU B C 1
ATOM 4695 O O . LEU B 1 242 ? -15.023 20.594 11.602 1 98.06 242 LEU B O 1
ATOM 4699 N N . GLU B 1 243 ? -15.398 20.578 13.789 1 97.19 243 GLU B N 1
ATOM 4700 C CA . GLU B 1 243 ? -16.688 21.25 13.633 1 97.19 243 GLU B CA 1
ATOM 4701 C C . GLU B 1 243 ? -16.516 22.672 13.117 1 97.19 243 GLU B C 1
ATOM 4703 O O . GLU B 1 243 ? -17.375 23.188 12.383 1 97.19 243 GLU B O 1
ATOM 4708 N N . MET B 1 244 ? -15.438 23.25 13.469 1 96.69 244 MET B N 1
ATOM 4709 C CA . MET B 1 244 ? -15.18 24.641 13.117 1 96.69 244 MET B CA 1
ATOM 4710 C C . MET B 1 244 ? -14.727 24.766 11.672 1 96.69 244 MET B C 1
ATOM 4712 O O . MET B 1 244 ? -14.961 25.797 11.031 1 96.69 244 MET B O 1
ATOM 4716 N N . LEU B 1 245 ? -14.047 23.812 11.141 1 96.38 245 LEU B N 1
ATOM 4717 C CA . LEU B 1 245 ? -13.422 23.891 9.828 1 96.38 245 LEU B CA 1
ATOM 4718 C C . LEU B 1 245 ? -14.289 23.219 8.766 1 96.38 245 LEU B C 1
ATOM 4720 O O . LEU B 1 245 ? -15.008 22.266 9.062 1 96.38 245 LEU B O 1
ATOM 4724 N N . ASP B 1 246 ? -14.227 23.719 7.566 1 96.5 246 ASP B N 1
ATOM 4725 C CA . ASP B 1 246 ? -15.055 23.219 6.473 1 96.5 246 ASP B CA 1
ATOM 4726 C C . ASP B 1 246 ? -14.242 22.375 5.504 1 96.5 246 ASP B C 1
ATOM 4728 O O . ASP B 1 246 ? -13.047 22.609 5.32 1 96.5 246 ASP B O 1
ATOM 4732 N N . GLY B 1 247 ? -14.984 21.453 4.883 1 98.31 247 GLY B N 1
ATOM 4733 C CA . GLY B 1 247 ? -14.367 20.594 3.883 1 98.31 247 GLY B CA 1
ATOM 4734 C C . GLY B 1 247 ? -14.047 19.219 4.406 1 98.31 247 GLY B C 1
ATOM 4735 O O . GLY B 1 247 ? -13.82 19.031 5.602 1 98.31 247 GLY B O 1
ATOM 4736 N N . ARG B 1 248 ? -13.984 18.266 3.506 1 98.81 248 ARG B N 1
ATOM 4737 C CA . ARG B 1 248 ? -13.711 16.859 3.824 1 98.81 248 ARG B CA 1
ATOM 4738 C C . ARG B 1 248 ? -12.211 16.578 3.791 1 98.81 248 ARG B C 1
ATOM 4740 O O . ARG B 1 248 ? -11.469 17.203 3.037 1 98.81 248 ARG B O 1
ATOM 4747 N N . GLY B 1 249 ? -11.773 15.617 4.582 1 98.81 249 GLY B N 1
ATOM 4748 C CA . GLY B 1 249 ? -10.383 15.188 4.578 1 98.81 249 GLY B CA 1
ATOM 4749 C C . GLY B 1 249 ? -9.836 14.938 5.969 1 98.81 249 GLY B C 1
ATOM 4750 O O . GLY B 1 249 ? -10.594 14.828 6.934 1 98.81 249 GLY B O 1
ATOM 4751 N N . VAL B 1 250 ? -8.586 14.758 6.043 1 98.88 250 VAL B N 1
ATOM 4752 C CA . VAL B 1 250 ? -7.855 14.555 7.293 1 98.88 250 VAL B CA 1
ATOM 4753 C C . VAL B 1 250 ? -7.316 15.891 7.797 1 98.88 250 VAL B C 1
ATOM 4755 O O . VAL B 1 250 ? -6.891 16.734 7.004 1 98.88 250 VAL B O 1
ATOM 4758 N N . PHE B 1 251 ? -7.359 16.078 9.055 1 98.75 251 PHE B N 1
ATOM 4759 C CA . PHE B 1 251 ? -6.816 17.234 9.75 1 98.75 251 PHE B CA 1
ATOM 4760 C C . PHE B 1 251 ? -5.852 16.812 10.852 1 98.75 251 PHE B C 1
ATOM 4762 O O . PHE B 1 251 ? -6.234 16.094 11.773 1 98.75 251 PHE B O 1
ATOM 4769 N N . GLY B 1 252 ? -4.59 17.219 10.688 1 98.38 252 GLY B N 1
ATOM 4770 C CA . GLY B 1 252 ? -3.662 17.062 11.797 1 98.38 252 GLY B CA 1
ATOM 4771 C C . GLY B 1 252 ? -3.822 18.141 12.867 1 98.38 252 GLY B C 1
ATOM 4772 O O . GLY B 1 252 ? -3.666 19.328 12.586 1 98.38 252 GLY B O 1
ATOM 4773 N N . ILE B 1 253 ? -4.109 17.688 14.055 1 98.62 253 ILE B N 1
ATOM 4774 C CA . ILE B 1 253 ? -4.328 18.625 15.156 1 98.62 253 ILE B CA 1
ATOM 4775 C C . ILE B 1 253 ? -3.285 18.391 16.25 1 98.62 253 ILE B C 1
ATOM 4777 O O . ILE B 1 253 ? -3.324 17.375 16.938 1 98.62 253 ILE B O 1
ATOM 4781 N N . GLU B 1 254 ? -2.404 19.297 16.359 1 97.44 254 GLU B N 1
ATOM 4782 C CA . GLU B 1 254 ? -1.354 19.203 17.359 1 97.44 254 GLU B CA 1
ATOM 4783 C C . GLU B 1 254 ? -1.76 19.922 18.641 1 97.44 254 GLU B C 1
ATOM 4785 O O . GLU B 1 254 ? -2.338 21.016 18.594 1 97.44 254 GLU B O 1
ATOM 4790 N N . LEU B 1 255 ? -1.423 19.312 19.75 1 98.44 255 LEU B N 1
ATOM 4791 C CA . LEU B 1 255 ? -1.899 19.797 21.047 1 98.44 255 LEU B CA 1
ATOM 4792 C C . LEU B 1 255 ? -0.759 19.844 22.062 1 98.44 255 LEU B C 1
ATOM 4794 O O . LEU B 1 255 ? 0.249 19.156 21.906 1 98.44 255 LEU B O 1
ATOM 4798 N N . PHE B 1 256 ? -0.96 20.688 23.078 1 97.88 256 PHE B N 1
ATOM 4799 C CA . PHE B 1 256 ? -0.172 20.656 24.312 1 97.88 256 PHE B CA 1
ATOM 4800 C C . PHE B 1 256 ? -0.993 20.094 25.469 1 97.88 256 PHE B C 1
ATOM 4802 O O . PHE B 1 256 ? -2.145 20.484 25.656 1 97.88 256 PHE B O 1
ATOM 4809 N N . GLU B 1 257 ? -0.455 19.188 26.109 1 98.38 257 GLU B N 1
ATOM 4810 C CA . GLU B 1 257 ? -0.957 18.828 27.422 1 98.38 257 GLU B CA 1
ATOM 4811 C C . GLU B 1 257 ? -0.268 19.641 28.516 1 98.38 257 GLU B C 1
ATOM 4813 O O . GLU B 1 257 ? 0.951 19.562 28.688 1 98.38 257 GLU B O 1
ATOM 4818 N N . THR B 1 258 ? -1.039 20.375 29.234 1 96.44 258 THR B N 1
ATOM 4819 C CA . THR B 1 258 ? -0.455 21.156 30.312 1 96.44 258 THR B CA 1
ATOM 4820 C C . THR B 1 258 ? -0.272 20.297 31.562 1 96.44 258 THR B C 1
ATOM 4822 O O . THR B 1 258 ? -0.789 19.188 31.641 1 96.44 258 THR B O 1
ATOM 4825 N N . ALA B 1 259 ? 0.464 20.844 32.531 1 93.25 259 ALA B N 1
ATOM 4826 C CA . ALA B 1 259 ? 0.82 20.109 33.719 1 93.25 259 ALA B CA 1
ATOM 4827 C C . ALA B 1 259 ? -0.427 19.703 34.5 1 93.25 259 ALA B C 1
ATOM 4829 O O . ALA B 1 259 ? -0.445 18.641 35.156 1 93.25 259 ALA B O 1
ATOM 4830 N N . ASP B 1 260 ? -1.46 20.422 34.438 1 92.06 260 ASP B N 1
ATOM 4831 C CA . ASP B 1 260 ? -2.678 20.125 35.188 1 92.06 260 ASP B CA 1
ATOM 4832 C C . ASP B 1 260 ? -3.645 19.281 34.375 1 92.06 260 ASP B C 1
ATOM 4834 O O . ASP B 1 260 ? -4.805 19.109 34.75 1 92.06 260 ASP B O 1
ATOM 4838 N N . GLY B 1 261 ? -3.189 18.828 33.219 1 93.38 261 GLY B N 1
ATOM 4839 C CA . GLY B 1 261 ? -3.996 17.953 32.375 1 93.38 261 GLY B CA 1
ATOM 4840 C C . GLY B 1 261 ? -4.832 18.703 31.359 1 93.38 261 GLY B C 1
ATOM 4841 O O . GLY B 1 261 ? -5.645 18.094 30.656 1 93.38 261 GLY B O 1
ATOM 4842 N N . GLY B 1 262 ? -4.688 19.969 31.312 1 96.19 262 GLY B N 1
ATOM 4843 C CA . GLY B 1 262 ? -5.379 20.75 30.297 1 96.19 262 GLY B CA 1
ATOM 4844 C C . GLY B 1 262 ? -4.867 20.484 28.906 1 96.19 262 GLY B C 1
ATOM 4845 O O . GLY B 1 262 ? -3.785 19.922 28.719 1 96.19 262 GLY B O 1
ATOM 4846 N N . ILE B 1 263 ? -5.703 20.781 27.891 1 98.44 263 ILE B N 1
ATOM 4847 C CA . ILE B 1 263 ? -5.359 20.594 26.484 1 98.44 263 ILE B CA 1
ATOM 4848 C C . ILE B 1 263 ? -5.449 21.938 25.766 1 98.44 263 ILE B C 1
ATOM 4850 O O . ILE B 1 263 ? -6.426 22.672 25.922 1 98.44 263 ILE B O 1
ATOM 4854 N N . LEU B 1 264 ? -4.398 22.312 25.031 1 98.5 264 LEU B N 1
ATOM 4855 C CA . LEU B 1 264 ? -4.363 23.5 24.188 1 98.5 264 LEU B CA 1
ATOM 4856 C C . LEU B 1 264 ? -4.008 23.141 22.75 1 98.5 264 LEU B C 1
ATOM 4858 O O . LEU B 1 264 ? -3.141 22.297 22.516 1 98.5 264 LEU B O 1
ATOM 4862 N N . VAL B 1 265 ? -4.711 23.734 21.797 1 98.31 265 VAL B N 1
ATOM 4863 C CA . VAL B 1 265 ? -4.367 23.531 20.391 1 98.31 265 VAL B CA 1
ATOM 4864 C C . VAL B 1 265 ? -3.094 24.312 20.062 1 98.31 265 VAL B C 1
ATOM 4866 O O . VAL B 1 265 ? -2.979 25.5 20.391 1 98.31 265 VAL B O 1
ATOM 4869 N N . ASN B 1 266 ? -2.16 23.656 19.5 1 94.81 266 ASN B N 1
ATOM 4870 C CA . ASN B 1 266 ? -0.904 24.25 19.062 1 94.81 266 ASN B CA 1
ATOM 4871 C C . ASN B 1 266 ? -0.954 24.656 17.594 1 94.81 266 ASN B C 1
ATOM 4873 O O . ASN B 1 266 ? -0.689 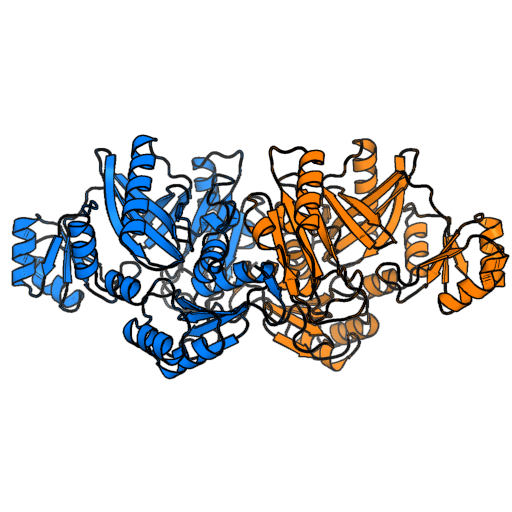25.812 17.25 1 94.81 266 ASN B O 1
ATOM 4877 N N . GLU B 1 267 ? -1.271 23.766 16.781 1 92.19 267 GLU B N 1
ATOM 4878 C CA . GLU B 1 267 ? -1.327 24 15.344 1 92.19 267 GLU B CA 1
ATOM 4879 C C . GLU B 1 267 ? -2.268 23 14.672 1 92.19 267 GLU B C 1
ATOM 4881 O O . GLU B 1 267 ? -2.545 21.938 15.211 1 92.19 267 GLU B O 1
ATOM 4886 N N . ILE B 1 268 ? -2.762 23.391 13.516 1 96.56 268 ILE B N 1
ATOM 4887 C CA . ILE B 1 268 ? -3.631 22.531 12.711 1 96.56 268 ILE B CA 1
ATOM 4888 C C . ILE B 1 268 ? -3.09 22.438 11.289 1 96.56 268 ILE B C 1
ATOM 4890 O O . ILE B 1 268 ? -2.684 23.453 10.703 1 96.56 268 ILE B O 1
ATOM 4894 N N . ALA B 1 269 ? -2.984 21.281 10.766 1 96.5 269 ALA B N 1
ATOM 4895 C CA . ALA B 1 269 ? -2.709 21.031 9.352 1 96.5 269 ALA B CA 1
ATOM 4896 C C . ALA B 1 269 ? -3.92 20.406 8.664 1 96.5 269 ALA B C 1
ATOM 4898 O O . ALA B 1 269 ? -4.34 19.297 9 1 96.5 269 ALA B O 1
ATOM 4899 N N . PRO B 1 270 ? -4.555 21.094 7.711 1 97.69 270 PRO B N 1
ATOM 4900 C CA . PRO B 1 270 ? -5.738 20.547 7.035 1 97.69 270 PRO B CA 1
ATOM 4901 C C . PRO B 1 270 ? -5.387 19.578 5.91 1 97.69 270 PRO B C 1
ATOM 4903 O O . PRO B 1 270 ? -5.824 19.766 4.77 1 97.69 270 PRO B O 1
ATOM 4906 N N . ARG B 1 271 ? -4.648 18.609 6.191 1 98.19 271 ARG B N 1
ATOM 4907 C CA . ARG B 1 271 ? -4.098 17.578 5.336 1 98.19 271 ARG B CA 1
ATOM 4908 C C . ARG B 1 271 ? -3.553 16.406 6.164 1 98.19 271 ARG B C 1
ATOM 4910 O O . ARG B 1 271 ? -3.41 16.531 7.383 1 98.19 271 ARG B O 1
ATOM 4917 N N . PRO B 1 272 ? -3.252 15.242 5.492 1 98.38 272 PRO B N 1
ATOM 4918 C CA . PRO B 1 272 ? -2.465 14.258 6.242 1 98.38 272 PRO B CA 1
ATOM 4919 C C . PRO B 1 272 ? -1.214 14.867 6.875 1 98.38 272 PRO B C 1
ATOM 4921 O O . PRO B 1 272 ? -0.724 15.898 6.414 1 98.38 272 PRO B O 1
ATOM 4924 N N . HIS B 1 273 ? -0.79 14.312 7.941 1 97.81 273 HIS B N 1
ATOM 4925 C CA . HIS B 1 273 ? 0.271 14.906 8.742 1 97.81 273 HIS B CA 1
ATOM 4926 C C . HIS B 1 2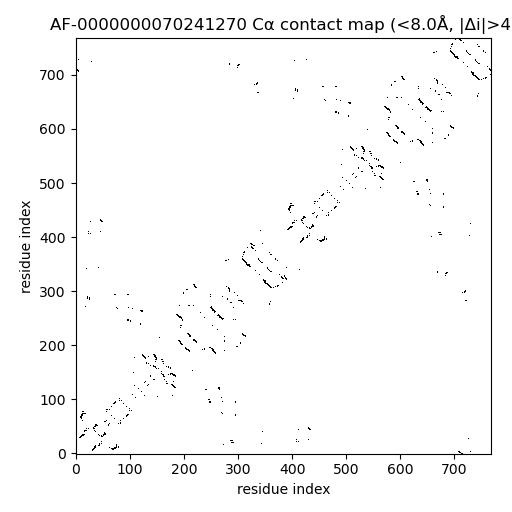73 ? 1.261 13.852 9.219 1 97.81 273 HIS B C 1
ATOM 4928 O O . HIS B 1 273 ? 0.899 12.68 9.383 1 97.81 273 HIS B O 1
ATOM 4934 N N . ASN B 1 274 ? 2.488 14.195 9.461 1 96.81 274 ASN B N 1
ATOM 4935 C CA . ASN B 1 274 ? 3.539 13.297 9.922 1 96.81 274 ASN B CA 1
ATOM 4936 C C . ASN B 1 274 ? 3.164 12.625 11.234 1 96.81 274 ASN B C 1
ATOM 4938 O O . ASN B 1 274 ? 3.555 11.484 11.484 1 96.81 274 ASN B O 1
ATOM 4942 N N . SER B 1 275 ? 2.4 13.336 12.047 1 97.75 275 SER B N 1
ATOM 4943 C CA . SER B 1 275 ? 2.01 12.797 13.344 1 97.75 275 SER B CA 1
ATOM 4944 C C . SER B 1 275 ? 1.028 11.641 13.188 1 97.75 275 SER B C 1
ATOM 4946 O O . SER B 1 275 ? 0.684 10.969 14.164 1 97.75 275 SER B O 1
ATOM 4948 N N . GLY B 1 276 ? 0.573 11.359 11.984 1 98.56 276 GLY B N 1
ATOM 4949 C CA . GLY B 1 276 ? -0.333 10.258 11.734 1 98.56 276 GLY B CA 1
ATOM 4950 C C . GLY B 1 276 ? 0.319 9.109 10.977 1 98.56 276 GLY B C 1
ATOM 4951 O O . GLY B 1 276 ? -0.356 8.156 10.578 1 98.56 276 GLY B O 1
ATOM 4952 N N . HIS B 1 277 ? 1.65 9.133 10.758 1 98.75 277 HIS B N 1
ATOM 4953 C CA . HIS B 1 277 ? 2.334 8.125 9.961 1 98.75 277 HIS B CA 1
ATOM 4954 C C . HIS B 1 277 ? 2.111 6.727 10.531 1 98.75 277 HIS B C 1
ATOM 4956 O O . HIS B 1 277 ? 2.018 5.754 9.789 1 98.75 277 HIS B O 1
ATOM 4962 N N . TRP B 1 278 ? 1.941 6.629 11.875 1 98.38 278 TRP B N 1
ATOM 4963 C CA . TRP B 1 278 ? 1.76 5.348 12.547 1 98.38 278 TRP B CA 1
ATOM 4964 C C . TRP B 1 278 ? 0.507 4.641 12.039 1 98.38 278 TRP B C 1
ATOM 4966 O O . TRP B 1 278 ? 0.391 3.418 12.156 1 98.38 278 TRP B O 1
ATOM 4976 N N . THR B 1 279 ? -0.454 5.387 11.492 1 98.69 279 THR B N 1
ATOM 4977 C CA . THR B 1 279 ? -1.748 4.828 11.109 1 98.69 279 THR B CA 1
ATOM 4978 C C . THR B 1 279 ? -1.595 3.84 9.961 1 98.69 279 THR B C 1
ATOM 4980 O O . THR B 1 279 ? -2.467 2.996 9.742 1 98.69 279 THR B O 1
ATOM 4983 N N . ILE B 1 280 ? -0.523 3.953 9.18 1 98.38 280 ILE B N 1
ATOM 4984 C CA . ILE B 1 280 ? -0.325 3.062 8.039 1 98.38 280 ILE B CA 1
ATOM 4985 C C . ILE B 1 280 ? -0.268 1.614 8.516 1 98.38 280 ILE B C 1
ATOM 4987 O O . ILE B 1 280 ? -0.957 0.747 7.977 1 98.38 280 ILE B O 1
ATOM 4991 N N . GLU B 1 281 ? 0.512 1.361 9.555 1 96.94 281 GLU B N 1
ATOM 4992 C CA . GLU B 1 281 ? 0.663 0.002 10.062 1 96.94 281 GLU B CA 1
ATOM 4993 C C . GLU B 1 281 ? -0.243 -0.24 11.273 1 96.94 281 GLU B C 1
ATOM 4995 O O . GLU B 1 281 ? -0.66 -1.372 11.523 1 96.94 281 GLU B O 1
ATOM 5000 N N . GLY B 1 282 ? -0.578 0.822 11.969 1 96.44 282 GLY B N 1
ATOM 5001 C CA . GLY B 1 282 ? -1.114 0.623 13.305 1 96.44 282 GLY B CA 1
ATOM 5002 C C . GLY B 1 282 ? -2.617 0.809 13.375 1 96.44 282 GLY B C 1
ATOM 5003 O O . GLY B 1 282 ? -3.232 0.536 14.414 1 96.44 282 GLY B O 1
ATOM 5004 N N . ALA B 1 283 ? -3.26 1.328 12.336 1 96.88 283 ALA B N 1
ATOM 5005 C CA . ALA B 1 283 ? -4.699 1.582 12.367 1 96.88 283 ALA B CA 1
ATOM 5006 C C . ALA B 1 283 ? -5.438 0.697 11.367 1 96.88 283 ALA B C 1
ATOM 5008 O O . ALA B 1 283 ? -4.812 0.034 10.539 1 96.88 283 ALA B O 1
ATOM 5009 N N . GLY B 1 284 ? -6.754 0.62 11.508 1 95.31 284 GLY B N 1
ATOM 5010 C CA . GLY B 1 284 ? -7.57 -0.122 10.562 1 95.31 284 GLY B CA 1
ATOM 5011 C C . GLY B 1 284 ? -7.531 0.458 9.156 1 95.31 284 GLY B C 1
ATOM 5012 O O . GLY B 1 284 ? -7.492 -0.285 8.172 1 95.31 284 GLY B O 1
ATOM 5013 N N . CYS B 1 285 ? -7.57 1.7 9.109 1 97.56 285 CYS B N 1
ATOM 5014 C CA . CYS B 1 285 ? -7.438 2.48 7.883 1 97.56 285 CYS B CA 1
ATOM 5015 C C . CYS B 1 285 ? -6.418 3.604 8.062 1 97.56 285 CYS B C 1
ATOM 5017 O O . CYS B 1 285 ? -6.48 4.352 9.039 1 97.56 285 CYS B O 1
ATOM 5019 N N . SER B 1 286 ? -5.465 3.717 7.18 1 98.56 286 SER B N 1
ATOM 5020 C CA . SER B 1 286 ? -4.441 4.75 7.32 1 98.56 286 SER B CA 1
ATOM 5021 C C . SER B 1 286 ? -5.031 6.141 7.113 1 98.56 286 SER B C 1
ATOM 5023 O O . SER B 1 286 ? -6.051 6.297 6.441 1 98.56 286 SER B O 1
ATOM 5025 N N . GLN B 1 287 ? -4.383 7.16 7.641 1 98.88 287 GLN B N 1
ATOM 5026 C CA . GLN B 1 287 ? -4.836 8.523 7.418 1 98.88 287 GLN B CA 1
ATOM 5027 C C . GLN B 1 287 ? -4.852 8.867 5.93 1 98.88 287 GLN B C 1
ATOM 5029 O O . GLN B 1 287 ? -5.648 9.695 5.484 1 98.88 287 GLN B O 1
ATOM 5034 N N . PHE B 1 288 ? -4.012 8.242 5.156 1 98.94 288 PHE B N 1
ATOM 5035 C CA . PHE B 1 288 ? -3.891 8.547 3.736 1 98.94 288 PHE B CA 1
ATOM 5036 C C . PHE B 1 288 ? -5.059 7.957 2.955 1 98.94 288 PHE B C 1
ATOM 5038 O O . PHE B 1 288 ? -5.656 8.633 2.115 1 98.94 288 PHE B O 1
ATOM 5045 N N . GLU B 1 289 ? -5.312 6.672 3.184 1 98.75 289 GLU B N 1
ATOM 5046 C CA . GLU B 1 289 ? -6.52 6.105 2.592 1 98.75 289 GLU B CA 1
ATOM 5047 C C . GLU B 1 289 ? -7.766 6.871 3.033 1 98.75 289 GLU B C 1
ATOM 5049 O O . GLU B 1 289 ? -8.648 7.145 2.225 1 98.75 289 GLU B O 1
ATOM 5054 N N . GLN B 1 290 ? -7.789 7.172 4.309 1 98.69 290 GLN B N 1
ATOM 5055 C CA . GLN B 1 290 ? -8.914 7.926 4.863 1 98.69 290 GLN B CA 1
ATOM 5056 C C . GLN B 1 290 ? -9.102 9.25 4.133 1 98.69 290 GLN B C 1
ATOM 5058 O O . GLN B 1 290 ? -10.227 9.641 3.824 1 98.69 290 GLN B O 1
ATOM 5063 N N . HIS B 1 291 ? -8.016 9.953 3.9 1 98.94 291 HIS B N 1
ATOM 5064 C CA . HIS B 1 291 ? -8.078 11.234 3.209 1 98.94 291 HIS B CA 1
ATOM 5065 C C . HIS B 1 291 ? -8.625 11.078 1.797 1 98.94 291 HIS B C 1
ATOM 5067 O O . HIS B 1 291 ? -9.508 11.836 1.377 1 98.94 291 HIS B O 1
ATOM 5073 N N . VAL B 1 292 ? -8.148 10.062 1.066 1 98.88 292 VAL B N 1
ATOM 5074 C CA . VAL B 1 292 ? -8.594 9.789 -0.294 1 98.88 292 VAL B CA 1
ATOM 5075 C C . VAL B 1 292 ? -10.094 9.492 -0.296 1 98.88 292 VAL B C 1
ATOM 5077 O O . VAL B 1 292 ? -10.844 10.062 -1.096 1 98.88 292 VAL B O 1
ATOM 5080 N N . ARG B 1 293 ? -10.523 8.625 0.631 1 98.69 293 ARG B N 1
ATOM 5081 C CA . ARG B 1 293 ? -11.945 8.297 0.729 1 98.69 293 ARG B CA 1
ATOM 5082 C C . ARG B 1 293 ? -12.766 9.539 1.063 1 98.69 293 ARG B C 1
ATOM 5084 O O . ARG B 1 293 ? -13.797 9.789 0.437 1 98.69 293 ARG B O 1
ATOM 5091 N N . ALA B 1 294 ? -12.281 10.312 1.994 1 98.88 294 ALA B N 1
ATOM 5092 C CA . ALA B 1 294 ? -13.023 11.484 2.463 1 98.88 294 ALA B CA 1
ATOM 5093 C C . ALA B 1 294 ? -13.195 12.508 1.345 1 98.88 294 ALA B C 1
ATOM 5095 O O . ALA B 1 294 ? -14.312 12.969 1.088 1 98.88 294 ALA B O 1
ATOM 5096 N N . VAL B 1 295 ? -12.125 12.836 0.667 1 98.88 295 VAL B N 1
ATOM 5097 C CA . VAL B 1 295 ? -12.203 13.906 -0.321 1 98.88 295 VAL B CA 1
ATOM 5098 C C . VAL B 1 295 ? -13.055 13.461 -1.505 1 98.88 295 VAL B C 1
ATOM 5100 O O . VAL B 1 295 ? -13.664 14.289 -2.189 1 98.88 295 VAL B O 1
ATOM 5103 N N . LEU B 1 296 ? -13.18 12.156 -1.738 1 98.62 296 LEU B N 1
ATOM 5104 C CA . LEU B 1 296 ? -14.016 11.625 -2.807 1 98.62 296 LEU B CA 1
ATOM 5105 C C . LEU B 1 296 ? -15.461 11.469 -2.344 1 98.62 296 LEU B C 1
ATOM 5107 O O . LEU B 1 296 ? -16.344 11.148 -3.143 1 98.62 296 LEU B O 1
ATOM 5111 N N . GLY B 1 297 ? -15.688 11.664 -1.041 1 98.31 297 GLY B N 1
ATOM 5112 C CA . GLY B 1 297 ? -17.016 11.492 -0.482 1 98.31 297 GLY B CA 1
ATOM 5113 C C . GLY B 1 297 ? -17.391 10.039 -0.27 1 98.31 297 GLY B C 1
ATOM 5114 O O . GLY B 1 297 ? -18.578 9.688 -0.281 1 98.31 297 GLY B O 1
ATOM 5115 N N . TRP B 1 298 ? -16.406 9.141 -0.226 1 98.19 298 TRP B N 1
ATOM 5116 C CA . TRP B 1 298 ? -16.625 7.711 -0 1 98.19 298 TRP B CA 1
ATOM 5117 C C . TRP B 1 298 ? -16.797 7.414 1.486 1 98.19 298 TRP B C 1
ATOM 5119 O O . TRP B 1 298 ? -16.484 8.258 2.332 1 98.19 298 TRP B O 1
ATOM 5129 N N . PRO B 1 299 ? -17.359 6.246 1.87 1 97.88 299 PRO B N 1
ATOM 5130 C CA . PRO B 1 299 ? -17.438 5.883 3.287 1 97.88 299 PRO B CA 1
ATOM 5131 C C . PRO B 1 299 ? -16.062 5.859 3.967 1 97.88 299 PRO B C 1
ATOM 5133 O O . PRO B 1 299 ? -15.086 5.418 3.369 1 97.88 299 PRO B O 1
ATOM 5136 N N . LEU B 1 300 ? -16 6.406 5.18 1 98.19 300 LEU B N 1
ATOM 5137 C CA . LEU B 1 300 ? -14.75 6.379 5.934 1 98.19 300 LEU B CA 1
ATOM 5138 C C . LEU B 1 300 ? -14.453 4.973 6.445 1 98.19 300 LEU B C 1
ATOM 5140 O O . LEU B 1 300 ? -15.367 4.148 6.57 1 98.19 300 LEU B O 1
ATOM 5144 N N . GLY B 1 301 ? -13.219 4.652 6.594 1 97.44 301 GLY B N 1
ATOM 5145 C CA . GLY B 1 301 ? -12.789 3.412 7.215 1 97.44 301 GLY B CA 1
ATOM 5146 C C . GLY B 1 301 ? -12.602 3.531 8.719 1 97.44 301 GLY B C 1
ATOM 5147 O O . GLY B 1 301 ? -12.844 4.594 9.297 1 97.44 301 GLY B O 1
ATOM 5148 N N . SER B 1 302 ? -12.18 2.473 9.336 1 96.75 302 SER B N 1
ATOM 5149 C CA . SER B 1 302 ? -12 2.455 10.781 1 96.75 302 SER B CA 1
ATOM 5150 C C . SER B 1 302 ? -10.758 3.246 11.195 1 96.75 302 SER B C 1
ATOM 5152 O O . SER B 1 302 ? -9.656 2.967 10.727 1 96.75 302 SER B O 1
ATOM 5154 N N . ALA B 1 303 ? -10.922 4.176 12.055 1 97.75 303 ALA B N 1
ATOM 5155 C CA . ALA B 1 303 ? -9.797 4.934 12.602 1 97.75 303 ALA B CA 1
ATOM 5156 C C . ALA B 1 303 ? -9.273 4.285 13.883 1 97.75 303 ALA B C 1
ATOM 5158 O O . ALA B 1 303 ? -8.43 4.859 14.57 1 97.75 303 ALA B O 1
ATOM 5159 N N . GLU B 1 304 ? -9.773 3.111 14.195 1 96.06 304 GLU B N 1
ATOM 5160 C CA . GLU B 1 304 ? -9.344 2.428 15.414 1 96.06 304 GLU B CA 1
ATOM 5161 C C . GLU B 1 304 ? -7.91 1.912 15.273 1 96.06 304 GLU B C 1
ATOM 5163 O O . GLU B 1 304 ? -7.48 1.547 14.18 1 96.06 304 GLU B O 1
ATOM 5168 N N . ALA B 1 305 ? -7.207 1.917 16.391 1 95.56 305 ALA B N 1
ATOM 5169 C CA . ALA B 1 305 ? -5.883 1.3 16.406 1 95.56 305 ALA B CA 1
ATOM 5170 C C . ALA B 1 305 ? -5.988 -0.222 16.359 1 95.56 305 ALA B C 1
ATOM 5172 O O . ALA B 1 305 ? -6.797 -0.82 17.062 1 95.56 305 ALA B O 1
ATOM 5173 N N . ARG B 1 306 ? -5.219 -0.81 15.5 1 92.06 306 ARG B N 1
ATOM 5174 C CA . ARG B 1 306 ? -5.125 -2.266 15.453 1 92.06 306 ARG B CA 1
ATOM 5175 C C . ARG B 1 306 ? -4.094 -2.779 16.453 1 92.06 306 ARG B C 1
ATOM 5177 O O . ARG B 1 306 ? -4.215 -3.896 16.969 1 92.06 306 ARG B O 1
ATOM 5184 N N . SER B 1 307 ? -3.074 -1.977 16.656 1 93 307 SER B N 1
ATOM 5185 C CA . SER B 1 307 ? -1.983 -2.289 17.578 1 93 307 SER B CA 1
ATOM 5186 C C . SER B 1 307 ? -1.254 -1.025 18.016 1 93 307 SER B C 1
ATOM 5188 O O . SER B 1 307 ? -1.337 0.01 17.359 1 93 307 SER B O 1
ATOM 5190 N N . PRO B 1 308 ? -0.608 -1.153 19.234 1 96.62 308 PRO B N 1
ATOM 5191 C CA . PRO B 1 308 ? 0.328 -0.067 19.547 1 96.62 308 PRO B CA 1
ATOM 5192 C C . PRO B 1 308 ? 1.386 0.118 18.453 1 96.62 308 PRO B C 1
ATOM 5194 O O . PRO B 1 308 ? 1.815 -0.857 17.828 1 96.62 308 PRO B O 1
ATOM 5197 N N . ALA B 1 309 ? 1.722 1.341 18.219 1 97.94 309 ALA B N 1
ATOM 5198 C CA . ALA B 1 309 ? 2.689 1.66 17.188 1 97.94 309 ALA B CA 1
ATOM 5199 C C . ALA B 1 309 ? 3.602 2.807 17.609 1 97.94 309 ALA B C 1
ATOM 5201 O O . ALA B 1 309 ? 3.156 3.75 18.266 1 97.94 309 ALA B O 1
ATOM 5202 N N . VAL B 1 310 ? 4.828 2.684 17.328 1 98.44 310 VAL B N 1
ATOM 5203 C CA . VAL B 1 310 ? 5.809 3.752 17.484 1 98.44 310 VAL B CA 1
ATOM 5204 C C . VAL B 1 310 ? 6.48 4.055 16.156 1 98.44 310 VAL B C 1
ATOM 5206 O O . VAL B 1 310 ? 6.941 3.143 15.461 1 98.44 310 VAL B O 1
ATOM 5209 N N . THR B 1 311 ? 6.484 5.293 15.766 1 98.5 311 THR B N 1
ATOM 5210 C CA . THR B 1 311 ? 7.137 5.727 14.531 1 98.5 311 THR B CA 1
ATOM 5211 C C . THR B 1 311 ? 8.32 6.641 14.836 1 98.5 311 THR B C 1
ATOM 5213 O O . THR B 1 311 ? 8.227 7.516 15.703 1 98.5 311 THR B O 1
ATOM 5216 N N . ARG B 1 312 ? 9.375 6.438 14.234 1 98.25 312 ARG B N 1
ATOM 5217 C CA . ARG B 1 312 ? 10.539 7.324 14.281 1 98.25 312 ARG B CA 1
ATOM 5218 C C . ARG B 1 312 ? 10.867 7.879 12.898 1 98.25 312 ARG B C 1
ATOM 5220 O O . ARG B 1 312 ? 10.961 7.125 11.93 1 98.25 312 ARG B O 1
ATOM 5227 N N . ASN B 1 313 ? 10.992 9.164 12.828 1 98 313 ASN B N 1
ATOM 5228 C CA . ASN B 1 313 ? 11.391 9.797 11.578 1 98 313 ASN B CA 1
ATOM 5229 C C . ASN B 1 313 ? 12.883 9.602 11.305 1 98 313 ASN B C 1
ATOM 5231 O O . ASN B 1 313 ? 13.703 9.688 12.227 1 98 313 ASN B O 1
ATOM 5235 N N . ILE B 1 314 ? 13.172 9.227 10.117 1 97.94 314 ILE B N 1
ATOM 5236 C CA . ILE B 1 314 ? 14.562 9.156 9.664 1 97.94 314 ILE B CA 1
ATOM 5237 C C . ILE B 1 314 ? 15 10.523 9.156 1 97.94 314 ILE B C 1
ATOM 5239 O O . ILE B 1 314 ? 14.547 10.984 8.102 1 97.94 314 ILE B O 1
ATOM 5243 N N . LEU B 1 315 ? 15.875 11.156 9.891 1 97.06 315 LEU B N 1
ATOM 5244 C CA . LEU B 1 315 ? 16.328 12.508 9.586 1 97.06 315 LEU B CA 1
ATOM 5245 C C . LEU B 1 315 ? 17.75 12.5 9.031 1 97.06 315 LEU B C 1
ATOM 5247 O O . LEU B 1 315 ? 18.562 11.664 9.406 1 97.06 315 LEU B O 1
ATOM 5251 N N . GLY B 1 316 ? 18 13.469 8.148 1 96.75 316 GLY B N 1
ATOM 5252 C CA . GLY B 1 316 ? 19.359 13.617 7.66 1 96.75 316 GLY B CA 1
ATOM 5253 C C . GLY B 1 316 ? 20.375 13.898 8.766 1 96.75 316 GLY B C 1
ATOM 5254 O O . GLY B 1 316 ? 20.219 14.867 9.508 1 96.75 316 GLY B O 1
ATOM 5255 N N . ASP B 1 317 ? 21.375 13.094 8.883 1 96.44 317 ASP B N 1
ATOM 5256 C CA . ASP B 1 317 ? 22.438 13.258 9.883 1 96.44 317 ASP B CA 1
ATOM 5257 C C . ASP B 1 317 ? 23.734 13.719 9.242 1 96.44 317 ASP B C 1
ATOM 5259 O O . ASP B 1 317 ? 24.828 13.32 9.664 1 96.44 317 ASP B O 1
ATOM 5263 N N . VAL B 1 318 ? 23.609 14.5 8.211 1 96.44 318 VAL B N 1
ATOM 5264 C CA . VAL B 1 318 ? 24.766 15.008 7.473 1 96.44 318 VAL B CA 1
ATOM 5265 C C . VAL B 1 318 ? 24.984 16.484 7.82 1 96.44 318 VAL B C 1
ATOM 5267 O O . VAL B 1 318 ? 24.078 17.156 8.305 1 96.44 318 VAL B O 1
ATOM 5270 N N . ASP B 1 319 ? 26.141 17.047 7.492 1 95.5 319 ASP B N 1
ATOM 5271 C CA . ASP B 1 319 ? 26.469 18.438 7.797 1 95.5 319 ASP B CA 1
ATOM 5272 C C . ASP B 1 319 ? 26.078 19.359 6.641 1 95.5 319 ASP B C 1
ATOM 5274 O O . ASP B 1 319 ? 25.797 20.547 6.852 1 95.5 319 ASP B O 1
ATOM 5278 N N . GLN B 1 320 ? 26.141 18.781 5.469 1 95.56 320 GLN B N 1
ATOM 5279 C CA . GLN B 1 320 ? 25.844 19.531 4.254 1 95.56 320 GLN B CA 1
ATOM 5280 C C . GLN B 1 320 ? 24.984 18.703 3.301 1 95.56 320 GLN B C 1
ATOM 5282 O O . GLN B 1 320 ? 24.969 17.469 3.395 1 95.56 320 GLN B O 1
ATOM 5287 N N . PRO B 1 321 ? 24.266 19.375 2.498 1 95.69 321 PRO B N 1
ATOM 5288 C CA . PRO B 1 321 ? 23.453 18.625 1.523 1 95.69 321 PRO B CA 1
ATOM 5289 C C . PRO B 1 321 ? 24.281 17.688 0.663 1 95.69 321 PRO B C 1
ATOM 5291 O O . PRO B 1 321 ? 25.391 18.031 0.239 1 95.69 321 PRO B O 1
ATOM 5294 N N . GLU B 1 322 ? 23.828 16.516 0.469 1 95.62 322 GLU B N 1
ATOM 5295 C CA . GLU B 1 322 ? 24.469 15.539 -0.406 1 95.62 322 GLU B CA 1
ATOM 5296 C C . GLU B 1 322 ? 23.438 14.555 -0.966 1 95.62 322 GLU B C 1
ATOM 5298 O O . GLU B 1 322 ? 22.25 14.609 -0.605 1 95.62 322 GLU B O 1
ATOM 5303 N N . ALA B 1 323 ? 23.922 13.766 -1.888 1 95.25 323 ALA B N 1
ATOM 5304 C CA . ALA B 1 323 ? 23.047 12.75 -2.457 1 95.25 323 ALA B CA 1
ATOM 5305 C C . ALA B 1 323 ? 22.562 11.766 -1.388 1 95.25 323 ALA B C 1
ATOM 5307 O O . ALA B 1 323 ? 23.344 11.359 -0.524 1 95.25 323 ALA B O 1
ATOM 5308 N N . ALA B 1 324 ? 21.344 11.422 -1.403 1 95.5 324 ALA B N 1
ATOM 5309 C CA . ALA B 1 324 ? 20.734 10.586 -0.368 1 95.5 324 ALA B CA 1
ATOM 5310 C C . ALA B 1 324 ? 21.188 9.133 -0.503 1 95.5 324 ALA B C 1
ATOM 5312 O O . ALA B 1 324 ? 20.969 8.508 -1.544 1 95.5 324 ALA B O 1
ATOM 5313 N N . SER B 1 325 ? 21.797 8.586 0.48 1 95.94 325 SER B N 1
ATOM 5314 C CA . SER B 1 325 ? 22.172 7.184 0.606 1 95.94 325 SER B CA 1
ATOM 5315 C C . SER B 1 325 ? 22.141 6.727 2.061 1 95.94 325 SER B C 1
ATOM 5317 O O . SER B 1 325 ? 22.969 7.137 2.869 1 95.94 325 SER B O 1
ATOM 5319 N N . LEU B 1 326 ? 21.156 5.941 2.365 1 97.31 326 LEU B N 1
ATOM 5320 C CA . LEU B 1 326 ? 20.906 5.52 3.74 1 97.31 326 LEU B CA 1
ATOM 5321 C C . LEU B 1 326 ? 21.422 4.098 3.971 1 97.31 326 LEU B C 1
ATOM 5323 O O . LEU B 1 326 ? 20.938 3.154 3.346 1 97.31 326 LEU B O 1
ATOM 5327 N N . ALA B 1 327 ? 22.344 3.908 4.867 1 96.69 327 ALA B N 1
ATOM 5328 C CA . ALA B 1 327 ? 22.875 2.6 5.238 1 96.69 327 ALA B CA 1
ATOM 5329 C C . ALA B 1 327 ? 22.141 2.033 6.449 1 96.69 327 ALA B C 1
ATOM 5331 O O . ALA B 1 327 ? 21.453 2.77 7.176 1 96.69 327 ALA B O 1
ATOM 5332 N N . GLY B 1 328 ? 22.219 0.78 6.68 1 96.25 328 GLY B N 1
ATOM 5333 C CA . GLY B 1 328 ? 21.703 0.143 7.879 1 96.25 328 GLY B CA 1
ATOM 5334 C C . GLY B 1 328 ? 20.266 -0.335 7.727 1 96.25 328 GLY B C 1
ATOM 5335 O O . GLY B 1 328 ? 19.672 -0.855 8.672 1 96.25 328 GLY B O 1
ATOM 5336 N N . THR B 1 329 ? 19.703 -0.223 6.531 1 96.94 329 THR B N 1
ATOM 5337 C CA . THR B 1 329 ? 18.281 -0.508 6.332 1 96.94 329 THR B CA 1
ATOM 5338 C C . THR B 1 329 ? 18.016 -2.01 6.41 1 96.94 329 THR B C 1
ATOM 5340 O O . THR B 1 329 ? 16.891 -2.434 6.625 1 96.94 329 THR B O 1
ATOM 5343 N N . GLY B 1 330 ? 19.031 -2.865 6.199 1 96.5 330 GLY B N 1
ATOM 5344 C CA . GLY B 1 330 ? 18.891 -4.305 6.348 1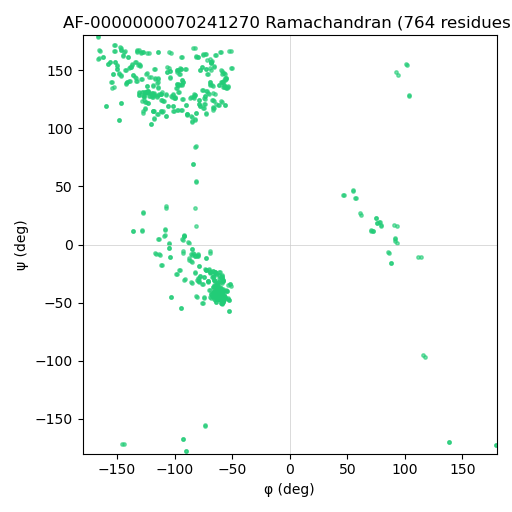 96.5 330 GLY B CA 1
ATOM 5345 C C . GLY B 1 330 ? 18.375 -4.711 7.715 1 96.5 330 GLY B C 1
ATOM 5346 O O . GLY B 1 330 ? 17.578 -5.652 7.832 1 96.5 330 GLY B O 1
ATOM 5347 N N . GLU B 1 331 ? 18.828 -4.047 8.727 1 96.44 331 GLU B N 1
ATOM 5348 C CA . GLU B 1 331 ? 18.391 -4.336 10.086 1 96.44 331 GLU B CA 1
ATOM 5349 C C . GLU B 1 331 ? 16.906 -4.031 10.266 1 96.44 331 GLU B C 1
ATOM 5351 O O . GLU B 1 331 ? 16.203 -4.789 10.922 1 96.44 331 GLU B O 1
ATOM 5356 N N . VAL B 1 332 ? 16.469 -2.938 9.688 1 97.62 332 VAL B N 1
ATOM 5357 C CA . VAL B 1 332 ? 15.062 -2.576 9.781 1 97.62 332 VAL B CA 1
ATOM 5358 C C . VAL B 1 332 ? 14.211 -3.639 9.086 1 97.62 332 VAL B C 1
ATOM 5360 O O . VAL B 1 332 ? 13.25 -4.145 9.664 1 97.62 332 VAL B O 1
ATOM 5363 N N . LEU B 1 333 ? 14.617 -4.02 7.883 1 97.25 333 LEU B N 1
ATOM 5364 C CA . LEU B 1 333 ? 13.844 -4.961 7.078 1 97.25 333 LEU B CA 1
ATOM 5365 C C . LEU B 1 333 ? 13.828 -6.34 7.727 1 97.25 333 LEU B C 1
ATOM 5367 O O . LEU B 1 333 ? 12.852 -7.082 7.59 1 97.25 333 LEU B O 1
ATOM 5371 N N . SER B 1 334 ? 14.867 -6.66 8.477 1 96.31 334 SER B N 1
ATOM 5372 C CA . SER B 1 334 ? 14.977 -7.973 9.109 1 96.31 334 SER B CA 1
ATOM 5373 C C . SER B 1 334 ? 14.18 -8.031 10.406 1 96.31 334 SER B C 1
ATOM 5375 O O . SER B 1 334 ? 14.047 -9.094 11.016 1 96.31 334 SER B O 1
ATOM 5377 N N . THR B 1 335 ? 13.695 -6.93 10.883 1 96.38 335 THR B N 1
ATOM 5378 C CA . THR B 1 335 ? 12.906 -6.875 12.109 1 96.38 335 THR B CA 1
ATOM 5379 C C . THR B 1 335 ? 11.422 -7.07 11.812 1 96.38 335 THR B C 1
ATOM 5381 O O . THR B 1 335 ? 10.781 -6.195 11.227 1 96.38 335 THR B O 1
ATOM 5384 N N . PRO B 1 336 ? 10.812 -8.156 12.234 1 93.5 336 PRO B N 1
ATOM 5385 C CA . PRO B 1 336 ? 9.445 -8.516 11.852 1 93.5 336 PRO B CA 1
ATOM 5386 C C . PRO B 1 336 ? 8.422 -7.453 12.234 1 93.5 336 PRO B C 1
ATOM 5388 O O . PRO B 1 336 ? 7.406 -7.293 11.555 1 93.5 336 PRO B O 1
ATOM 5391 N N . SER B 1 337 ? 8.68 -6.719 13.258 1 92.75 337 SER B N 1
ATOM 5392 C CA . SER B 1 337 ? 7.707 -5.758 13.766 1 92.75 337 SER B CA 1
ATOM 5393 C C . SER B 1 337 ? 7.926 -4.375 13.164 1 92.75 337 SER B C 1
ATOM 5395 O O . SER B 1 337 ? 7.262 -3.41 13.547 1 92.75 337 SER B O 1
ATOM 5397 N N . ALA B 1 338 ? 8.898 -4.277 12.219 1 97.12 338 ALA B N 1
ATOM 5398 C CA . ALA B 1 338 ? 9.273 -2.949 11.742 1 97.12 338 ALA B CA 1
ATOM 5399 C C . ALA B 1 338 ? 8.922 -2.773 10.273 1 97.12 338 ALA B C 1
ATOM 5401 O O . ALA B 1 338 ? 9.031 -3.713 9.484 1 97.12 338 ALA B O 1
ATOM 5402 N N . SER B 1 339 ? 8.5 -1.621 9.922 1 97.62 339 SER B N 1
ATOM 5403 C CA . SER B 1 339 ? 8.227 -1.212 8.547 1 97.62 339 SER B CA 1
ATOM 5404 C C . SER B 1 339 ? 9.023 0.033 8.172 1 97.62 339 SER B C 1
ATOM 5406 O O . SER B 1 339 ? 9.031 1.017 8.914 1 97.62 339 SER B O 1
ATOM 5408 N N . LEU B 1 340 ? 9.656 -0.006 7.066 1 97.94 340 LEU B N 1
ATOM 5409 C CA . LEU B 1 340 ? 10.438 1.117 6.555 1 97.94 340 LEU B CA 1
ATOM 5410 C C . LEU B 1 340 ? 9.664 1.862 5.473 1 97.94 340 LEU B C 1
ATOM 5412 O O . LEU B 1 340 ? 9.078 1.241 4.578 1 97.94 340 LEU B O 1
ATOM 5416 N N . HIS B 1 341 ? 9.555 3.105 5.578 1 98.5 341 HIS B N 1
ATOM 5417 C CA . HIS B 1 341 ? 9.062 3.971 4.512 1 98.5 341 HIS B CA 1
ATOM 5418 C C . HIS B 1 341 ? 10.156 4.918 4.027 1 98.5 341 HIS B C 1
ATOM 5420 O O . HIS B 1 341 ? 10.602 5.797 4.773 1 98.5 341 HIS B O 1
ATOM 5426 N N . TRP B 1 342 ? 10.594 4.742 2.832 1 98.25 342 TRP B N 1
ATOM 5427 C CA . TRP B 1 342 ? 11.586 5.586 2.18 1 98.25 342 TRP B CA 1
ATOM 5428 C C . TRP B 1 342 ? 10.922 6.59 1.245 1 98.25 342 TRP B C 1
ATOM 5430 O O . TRP B 1 342 ? 10.141 6.207 0.369 1 98.25 342 TRP B O 1
ATOM 5440 N N . TYR B 1 343 ? 11.211 7.875 1.4 1 97.75 343 TYR B N 1
ATOM 5441 C CA . TYR B 1 343 ? 10.445 8.906 0.709 1 97.75 343 TYR B CA 1
ATOM 5442 C C . TYR B 1 343 ? 10.984 9.141 -0.694 1 97.75 343 TYR B C 1
ATOM 5444 O O . TYR B 1 343 ? 10.344 9.805 -1.512 1 97.75 343 TYR B O 1
ATOM 5452 N N . GLY B 1 344 ? 12.172 8.648 -0.96 1 95.94 344 GLY B N 1
ATOM 5453 C CA . GLY B 1 344 ? 12.719 8.766 -2.303 1 95.94 344 GLY B CA 1
ATOM 5454 C C . GLY B 1 344 ? 13.219 10.164 -2.621 1 95.94 344 GLY B C 1
ATOM 5455 O O . GLY B 1 344 ? 13.297 10.555 -3.789 1 95.94 344 GLY B O 1
ATOM 5456 N N . LYS B 1 345 ? 13.469 10.984 -1.565 1 96.75 345 LYS B N 1
ATOM 5457 C CA . LYS B 1 345 ? 14.055 12.297 -1.797 1 96.75 345 LYS B CA 1
ATOM 5458 C C . LYS B 1 345 ? 15.5 12.188 -2.26 1 96.75 345 LYS B C 1
ATOM 5460 O O . LYS B 1 345 ? 16.266 11.398 -1.707 1 96.75 345 LYS B O 1
ATOM 5465 N N . ARG B 1 346 ? 15.945 13 -3.225 1 94.5 346 ARG B N 1
ATOM 5466 C CA . ARG B 1 346 ? 17.234 12.844 -3.904 1 94.5 346 ARG B CA 1
ATOM 5467 C C . ARG B 1 346 ? 18.375 13.398 -3.057 1 94.5 346 ARG B C 1
ATOM 5469 O O . ARG B 1 346 ? 19.5 12.922 -3.137 1 94.5 346 ARG B O 1
ATOM 5476 N N . GLU B 1 347 ? 18.016 14.398 -2.309 1 95.94 347 GLU B N 1
ATOM 5477 C CA . GLU B 1 347 ? 19.047 15.086 -1.524 1 95.94 347 GLU B CA 1
ATOM 5478 C C . GLU B 1 347 ? 18.734 15.008 -0.031 1 95.94 347 GLU B C 1
ATOM 5480 O O . GLU B 1 347 ? 17.594 15.203 0.389 1 95.94 347 GLU B O 1
ATOM 5485 N N . VAL B 1 348 ? 19.766 14.602 0.71 1 96.81 348 VAL B N 1
ATOM 5486 C CA . VAL B 1 348 ? 19.672 14.656 2.166 1 96.81 348 VAL B CA 1
ATOM 5487 C C . VAL B 1 348 ? 20.328 15.938 2.672 1 96.81 348 VAL B C 1
ATOM 5489 O O . VAL B 1 348 ? 21.344 16.391 2.115 1 96.81 348 VAL B O 1
ATOM 5492 N N . ARG B 1 349 ? 19.75 16.562 3.566 1 96.31 349 ARG B N 1
ATOM 5493 C CA . ARG B 1 349 ? 20.219 17.75 4.293 1 96.31 349 ARG B CA 1
ATOM 5494 C C . ARG B 1 349 ? 20.094 17.547 5.797 1 96.31 349 ARG B C 1
ATOM 5496 O O . ARG B 1 349 ? 19.391 16.625 6.254 1 96.31 349 ARG B O 1
ATOM 5503 N N . PRO B 1 350 ? 20.781 18.438 6.516 1 95 350 PRO B N 1
ATOM 5504 C CA . PRO B 1 350 ? 20.656 18.297 7.969 1 95 350 PRO B CA 1
ATOM 5505 C C . PRO B 1 350 ? 19.203 18.344 8.453 1 95 350 PRO B C 1
ATOM 5507 O O . PRO B 1 350 ? 18.484 19.297 8.172 1 95 350 PRO B O 1
ATOM 5510 N N . LEU B 1 351 ? 18.75 17.25 9.109 1 94.19 351 LEU B N 1
ATOM 5511 C CA . LEU B 1 351 ? 17.5 17.125 9.828 1 94.19 351 LEU B CA 1
ATOM 5512 C C . LEU B 1 351 ? 16.312 17.062 8.867 1 94.19 351 LEU B C 1
ATOM 5514 O O . LEU B 1 351 ? 15.164 17.156 9.281 1 94.19 351 LEU B O 1
ATOM 5518 N N . ARG B 1 352 ? 16.609 16.891 7.562 1 95.38 352 ARG B N 1
ATOM 5519 C CA . ARG B 1 352 ? 15.531 16.688 6.613 1 95.38 352 ARG B CA 1
ATOM 5520 C C . ARG B 1 352 ? 14.891 15.32 6.801 1 95.38 352 ARG B C 1
ATOM 5522 O O . ARG B 1 352 ? 15.586 14.312 6.914 1 95.38 352 ARG B O 1
ATOM 5529 N N . LYS B 1 353 ? 13.57 15.305 6.91 1 96.38 353 LYS B N 1
ATOM 5530 C CA . LYS B 1 353 ? 12.867 14.031 6.988 1 96.38 353 LYS B CA 1
ATOM 5531 C C . LYS B 1 353 ? 13 13.25 5.68 1 96.38 353 LYS B C 1
ATOM 5533 O O . LYS B 1 353 ? 12.508 13.688 4.641 1 96.38 353 LYS B O 1
ATOM 5538 N N . MET B 1 354 ? 13.633 12.062 5.695 1 97.69 354 MET B N 1
ATOM 5539 C CA . MET B 1 354 ? 13.945 11.297 4.492 1 97.69 354 MET B CA 1
ATOM 5540 C C . MET B 1 354 ? 13.102 10.023 4.43 1 97.69 354 MET B C 1
ATOM 5542 O O . MET B 1 354 ? 13 9.398 3.373 1 97.69 354 MET B O 1
ATOM 5546 N N . GLY B 1 355 ? 12.57 9.641 5.492 1 98 355 GLY B N 1
ATOM 5547 C CA . GLY B 1 355 ? 11.758 8.445 5.672 1 98 355 GLY B CA 1
ATOM 5548 C C . GLY B 1 355 ? 11.289 8.258 7.102 1 98 355 GLY B C 1
ATOM 5549 O O . GLY B 1 355 ? 11.406 9.164 7.926 1 98 355 GLY B O 1
ATOM 5550 N N . HIS B 1 356 ? 10.672 7.121 7.41 1 98.56 356 HIS B N 1
ATOM 5551 C CA . HIS B 1 356 ? 10.344 6.77 8.789 1 98.56 356 HIS B CA 1
ATOM 5552 C C . HIS B 1 356 ? 10.312 5.258 8.977 1 98.56 356 HIS B C 1
ATOM 5554 O O . HIS B 1 356 ? 10.211 4.508 8.008 1 98.56 356 HIS B O 1
ATOM 5560 N N . VAL B 1 357 ? 10.5 4.852 10.219 1 98.31 357 VAL B N 1
ATOM 5561 C CA . VAL B 1 357 ? 10.328 3.469 10.656 1 98.31 357 VAL B CA 1
ATOM 5562 C C . VAL B 1 357 ? 9.172 3.383 11.648 1 98.31 357 VAL B C 1
ATOM 5564 O O . VAL B 1 357 ? 9.102 4.172 12.594 1 98.31 357 VAL B O 1
ATOM 5567 N N . THR B 1 358 ? 8.258 2.521 11.406 1 98.31 358 THR B N 1
ATOM 5568 C CA . THR B 1 358 ? 7.184 2.254 12.359 1 98.31 358 THR B CA 1
ATOM 5569 C C . THR B 1 358 ? 7.324 0.853 12.945 1 98.31 358 THR B C 1
ATOM 5571 O O . THR B 1 358 ? 7.453 -0.126 12.211 1 98.31 358 THR B O 1
ATOM 5574 N N . ALA B 1 359 ? 7.387 0.758 14.211 1 97.62 359 ALA B N 1
ATOM 5575 C CA . ALA B 1 359 ? 7.348 -0.509 14.938 1 97.62 359 ALA B CA 1
ATOM 5576 C C . ALA B 1 359 ? 5.953 -0.777 15.5 1 97.62 359 ALA B C 1
ATOM 5578 O O . ALA B 1 359 ? 5.375 0.077 16.172 1 97.62 359 ALA B O 1
ATOM 5579 N N . THR B 1 360 ? 5.406 -1.917 15.195 1 96.06 360 THR B N 1
ATOM 5580 C CA . THR B 1 360 ? 4.098 -2.312 15.695 1 96.06 360 THR B CA 1
ATOM 5581 C C . THR B 1 360 ? 4.133 -3.74 16.234 1 96.06 360 THR B C 1
ATOM 5583 O O . THR B 1 360 ? 4.863 -4.586 15.719 1 96.06 360 THR B O 1
ATOM 5586 N N . ASP B 1 361 ? 3.482 -3.979 17.266 1 91.75 361 ASP B N 1
ATOM 5587 C CA . ASP B 1 361 ? 3.314 -5.289 17.891 1 91.75 361 ASP B CA 1
ATOM 5588 C C . ASP B 1 361 ? 2.096 -5.309 18.812 1 91.75 361 ASP B C 1
ATOM 5590 O O . ASP B 1 361 ? 2.043 -4.57 19.797 1 91.75 361 ASP B O 1
ATOM 5594 N N . ALA B 1 362 ? 1.149 -6.164 18.516 1 88 362 ALA B N 1
ATOM 5595 C CA . ALA B 1 362 ? -0.102 -6.203 19.281 1 88 362 ALA B CA 1
ATOM 5596 C C . ALA B 1 362 ? 0.14 -6.621 20.719 1 88 362 ALA B C 1
ATOM 5598 O O . ALA B 1 362 ? -0.635 -6.27 21.609 1 88 362 ALA B O 1
ATOM 5599 N N . ASP B 1 363 ? 1.211 -7.316 20.938 1 87.94 363 ASP B N 1
ATOM 5600 C CA . ASP B 1 363 ? 1.448 -7.902 22.25 1 87.94 363 ASP B CA 1
ATOM 5601 C C . ASP B 1 363 ? 2.512 -7.121 23.016 1 87.94 363 ASP B C 1
ATOM 5603 O O . ASP B 1 363 ? 2.812 -7.438 24.172 1 87.94 363 ASP B O 1
ATOM 5607 N N . ALA B 1 364 ? 3.08 -6.121 22.391 1 88.19 364 ALA B N 1
ATOM 5608 C CA . ALA B 1 364 ? 4.156 -5.375 23.031 1 88.19 364 ALA B CA 1
ATOM 5609 C C . ALA B 1 364 ? 3.623 -4.117 23.719 1 88.19 364 ALA B C 1
ATOM 5611 O O . ALA B 1 364 ? 2.625 -3.543 23.281 1 88.19 364 ALA B O 1
ATOM 5612 N N . ASN B 1 365 ? 4.309 -3.836 24.797 1 91.62 365 ASN B N 1
ATOM 5613 C CA . ASN B 1 365 ? 3.984 -2.527 25.359 1 91.62 365 ASN B CA 1
ATOM 5614 C C . ASN B 1 365 ? 4.691 -1.406 24.594 1 91.62 365 ASN B C 1
ATOM 5616 O O . ASN B 1 365 ? 5.688 -1.646 23.906 1 91.62 365 ASN B O 1
ATOM 5620 N N . ARG B 1 366 ? 4.207 -0.205 24.734 1 92.19 366 ARG B N 1
ATOM 5621 C CA . ARG B 1 366 ? 4.656 0.958 23.984 1 92.19 366 ARG B CA 1
ATOM 5622 C C . ARG B 1 366 ? 6.105 1.299 24.297 1 92.19 366 ARG B C 1
ATOM 5624 O O . ARG B 1 366 ? 6.855 1.747 23.438 1 92.19 366 ARG B O 1
ATOM 5631 N N . GLY B 1 367 ? 6.484 1.114 25.547 1 92.81 367 GLY B N 1
ATOM 5632 C CA . GLY B 1 367 ? 7.867 1.364 25.922 1 92.81 367 GLY B CA 1
ATOM 5633 C C . GLY B 1 367 ? 8.852 0.48 25.188 1 92.81 367 GLY B C 1
ATOM 5634 O O . GLY B 1 367 ? 9.891 0.954 24.719 1 92.81 367 GLY B O 1
ATOM 5635 N N . ASP B 1 368 ? 8.547 -0.793 25.047 1 94 368 ASP B N 1
ATOM 5636 C CA . ASP B 1 368 ? 9.383 -1.74 24.312 1 94 368 ASP B CA 1
ATOM 5637 C C . ASP B 1 368 ? 9.453 -1.377 22.828 1 94 368 ASP B C 1
ATOM 5639 O O . ASP B 1 368 ? 10.523 -1.447 22.219 1 94 368 ASP B O 1
ATOM 5643 N N . LEU B 1 369 ? 8.32 -1.018 22.297 1 95.62 369 LEU B N 1
ATOM 5644 C CA . LEU B 1 369 ? 8.281 -0.611 20.906 1 95.62 369 LEU B CA 1
ATOM 5645 C C . LEU B 1 369 ? 9.125 0.64 20.672 1 95.62 369 LEU B C 1
ATOM 5647 O O . LEU B 1 369 ? 9.789 0.768 19.641 1 95.62 369 LEU B O 1
ATOM 5651 N N . LEU B 1 370 ? 9.031 1.58 21.641 1 96.06 370 LEU B N 1
ATOM 5652 C CA . LEU B 1 370 ? 9.828 2.797 21.562 1 96.06 370 LEU B CA 1
ATOM 5653 C C . LEU B 1 370 ? 11.32 2.463 21.531 1 96.06 370 LEU B C 1
ATOM 5655 O O . LEU B 1 370 ? 12.062 3.016 20.703 1 96.06 370 LEU B O 1
ATOM 5659 N N . GLN B 1 371 ? 11.734 1.566 22.391 1 95.69 371 GLN B N 1
ATOM 5660 C CA . GLN B 1 371 ? 13.125 1.142 22.406 1 95.69 371 GLN B CA 1
ATOM 5661 C C . GLN B 1 371 ? 13.523 0.479 21.094 1 95.69 371 GLN B C 1
ATOM 5663 O O . GLN B 1 371 ? 14.594 0.76 20.547 1 95.69 371 GLN B O 1
ATOM 5668 N N . THR B 1 372 ? 12.656 -0.372 20.594 1 95.94 372 THR B N 1
ATOM 5669 C CA . THR B 1 372 ? 12.914 -1.036 19.328 1 95.94 372 THR B CA 1
ATOM 5670 C C . THR B 1 372 ? 13.078 -0.012 18.203 1 95.94 372 THR B C 1
ATOM 5672 O O . THR B 1 372 ? 14.047 -0.075 17.438 1 95.94 372 THR B O 1
ATOM 5675 N N . ALA B 1 373 ? 12.164 0.911 18.078 1 96.56 373 ALA B N 1
ATOM 5676 C CA . ALA B 1 373 ? 12.211 1.929 17.031 1 96.56 373 ALA B CA 1
ATOM 5677 C C . ALA B 1 373 ? 13.484 2.762 17.125 1 96.56 373 ALA B C 1
ATOM 5679 O O . ALA B 1 373 ? 14.109 3.094 16.125 1 96.56 373 ALA B O 1
ATOM 5680 N N . ARG B 1 374 ? 13.891 3.088 18.375 1 96.75 374 ARG B N 1
ATOM 5681 C CA . ARG B 1 374 ? 15.094 3.875 18.594 1 96.75 374 ARG B CA 1
ATOM 5682 C C . ARG B 1 374 ? 16.344 3.098 18.188 1 96.75 374 ARG B C 1
ATOM 5684 O O . ARG B 1 374 ? 17.234 3.648 17.547 1 96.75 374 ARG B O 1
ATOM 5691 N N . GLU B 1 375 ? 16.391 1.822 18.547 1 96.69 375 GLU B N 1
ATOM 5692 C CA . GLU B 1 375 ? 17.516 0.971 18.172 1 96.69 375 GLU B CA 1
ATOM 5693 C C . GLU B 1 375 ? 17.625 0.843 16.656 1 96.69 375 GLU B C 1
ATOM 5695 O O . GLU B 1 375 ? 18.734 0.875 16.094 1 96.69 375 GLU B O 1
ATOM 5700 N N . LEU B 1 376 ? 16.516 0.682 15.992 1 96.69 376 LEU B N 1
ATOM 5701 C CA . LEU B 1 376 ? 16.516 0.571 14.539 1 96.69 376 LEU B CA 1
ATOM 5702 C C . LEU B 1 376 ? 16.969 1.874 13.898 1 96.69 376 LEU B C 1
ATOM 5704 O O . LEU B 1 376 ? 17.734 1.856 12.922 1 96.69 376 LEU B O 1
ATOM 5708 N N . ASP B 1 377 ? 16.516 3 14.43 1 95.12 377 ASP B N 1
ATOM 5709 C CA . ASP B 1 377 ? 16.938 4.297 13.914 1 95.12 377 ASP B CA 1
ATOM 5710 C C . ASP B 1 377 ? 18.438 4.508 14.109 1 95.12 377 ASP B C 1
ATOM 5712 O O . ASP B 1 377 ? 19.109 5.086 13.258 1 95.12 377 ASP B O 1
ATOM 5716 N N . ASP B 1 378 ? 18.891 4.066 15.227 1 94.75 378 ASP B N 1
ATOM 5717 C CA . ASP B 1 378 ? 20.312 4.199 15.539 1 94.75 378 ASP B CA 1
ATOM 5718 C C . ASP B 1 378 ? 21.172 3.447 14.531 1 94.75 378 ASP B C 1
ATOM 5720 O O . ASP B 1 378 ? 22.344 3.787 14.328 1 94.75 378 ASP B O 1
ATOM 5724 N N . ALA B 1 379 ? 20.578 2.426 13.945 1 95.5 379 ALA B N 1
ATOM 5725 C CA . ALA B 1 379 ? 21.312 1.605 12.992 1 95.5 379 ALA B CA 1
ATOM 5726 C C . ALA B 1 379 ? 21.391 2.283 11.625 1 95.5 379 ALA B C 1
ATOM 5728 O O . ALA B 1 379 ? 22.141 1.847 10.75 1 95.5 379 ALA B O 1
ATOM 5729 N N . LEU B 1 380 ? 20.688 3.357 11.406 1 97.31 380 LEU B N 1
ATOM 5730 C CA . LEU B 1 380 ? 20.609 4.047 10.125 1 97.31 380 LEU B CA 1
ATOM 5731 C C . LEU B 1 380 ? 21.562 5.23 10.078 1 97.31 380 LEU B C 1
ATOM 5733 O O . LEU B 1 380 ? 21.672 5.98 11.055 1 97.31 380 LEU B O 1
ATOM 5737 N N . THR B 1 381 ? 22.219 5.414 8.992 1 96.94 381 THR B N 1
ATOM 5738 C CA . THR B 1 381 ? 23.109 6.555 8.828 1 96.94 381 THR B CA 1
ATOM 5739 C C . THR B 1 381 ? 23.266 6.918 7.352 1 96.94 381 THR B C 1
ATOM 5741 O O . THR B 1 381 ? 23.234 6.043 6.488 1 96.94 381 THR B O 1
ATOM 5744 N N . PHE B 1 382 ? 23.203 8.188 6.93 1 95.38 382 PHE B N 1
ATOM 5745 C CA . PHE B 1 382 ? 23.469 8.664 5.578 1 95.38 382 PHE B CA 1
ATOM 5746 C C . PHE B 1 382 ? 24.969 8.828 5.344 1 95.38 382 PHE B C 1
ATOM 5748 O O . PHE B 1 382 ? 25.391 9.125 4.227 1 95.38 382 PHE B O 1
ATOM 5755 N N . GLU B 1 383 ? 25.891 8.297 6.125 1 75.25 383 GLU B N 1
ATOM 5756 C CA . GLU B 1 383 ? 27.312 8.586 6.004 1 75.25 383 GLU B CA 1
ATOM 5757 C C . GLU B 1 383 ? 27.859 8.164 4.641 1 75.25 383 GLU B C 1
ATOM 5759 O O . GLU B 1 383 ? 27.438 7.133 4.098 1 75.25 383 GLU B O 1
ATOM 5764 N N . THR B 1 384 ? 28.469 9.148 3.746 1 56.56 384 THR B N 1
ATOM 5765 C CA . THR B 1 384 ? 29.219 8.945 2.506 1 56.56 384 THR B CA 1
ATOM 5766 C C . THR B 1 384 ? 30.297 7.887 2.697 1 56.56 384 THR B C 1
ATOM 5768 O O . THR B 1 384 ? 30.828 7.723 3.801 1 56.56 384 THR B O 1
#

Secondary structure (DSSP, 8-state):
-EEESSPPEEEEE--SHHHHHHHHHHGGGT-EEEEEESSTT-TTGGGSSEEEE--TT-HHHHHHHHHT-SEEEESSTTS-HHHHHHHHHHHT--BSS-HHHHHHHHSHHHHHHHHHHTT-----EEEESSHHHHHHHHHHH-SSEEEEESSS--TTTTEEEE-SGGGHHHHHHHHTS-EEEEEPP-EEEEEEEEEEE-SS-EEEPPPEEEEEETTEEEEEEES-S--HHHHHHHHHHHHHHHHHS-SSEEEEEEEEEETTS-EEEEEEESS--GGGTTHHHHBSS-HHHHHHHHHHTPPP----BSS-EEEEEEE---SS-EE-EEE-HHHHHT-TTEEEEE---SEE-TT-EEEEEEEE-TTS-HHHHHHHHHHHHHT-B---/-EEESSPPEEEEE--SHHHHHHHHHHGGGT-EEEEEESSTT-TTGGGSSEEEE--TT-HHHHHHHHHT-SEEEESSTTS-HHHHHHHHHHHT--BSS-HHHHHHHHSHHHHHHHHHHTT-----EEEESSHHHHHHHHHHH-SSEEEEESSS--TTTTEEEE-SGGGHHHHHHHHTS-EEEEEPP-EEEEEEEEEEE-SS-EEEPPPEEEEEETTEEEEEEES-S--HHHHHHHHHHHHHHHHHS-SSEEEEEEEEEETTS-EEEEEEESS--GGGTTHHHHBSS-HHHHHHHHHHTPPP---SBSS-EEEEEEE---SS-EE-EEE-HHHHHT-TTEEEEE---SEE-TT-EEEEEEEE-TTS-HHHHHHHHHHHHHT-B---

Solvent-accessible surface area (backbone atoms only — not comparable to full-atom values): 37235 Å² total; per-residue (Å²): 93,70,51,40,38,80,47,60,26,41,13,26,38,29,22,44,57,61,30,24,48,30,23,47,43,27,41,44,64,30,36,42,32,37,26,28,23,60,54,75,82,32,40,14,43,48,31,18,62,43,72,46,72,30,56,58,63,37,53,69,56,53,40,52,34,42,74,69,22,68,25,33,35,48,55,45,84,72,45,35,35,68,49,51,46,52,37,22,68,74,68,72,23,52,51,27,38,23,36,65,39,51,51,36,53,47,27,46,57,56,32,50,50,53,36,50,74,70,68,45,55,52,64,59,68,38,77,19,77,44,49,68,38,42,42,51,39,35,69,71,60,36,64,46,24,32,37,30,24,24,56,88,50,53,85,50,44,38,54,41,79,36,68,44,69,86,43,30,61,60,52,40,61,70,41,68,48,58,26,30,36,27,43,57,76,77,53,72,42,40,32,32,33,44,32,34,30,33,73,88,49,70,52,54,35,62,47,22,29,44,42,62,60,93,62,35,76,41,37,36,34,33,61,36,98,67,55,69,67,44,49,51,50,48,50,50,52,49,52,52,51,53,71,74,47,52,56,20,22,24,31,26,36,32,30,34,28,32,76,89,56,46,65,26,53,70,49,67,39,76,19,72,43,80,89,41,57,41,22,65,81,15,22,63,33,22,50,38,40,38,25,56,27,11,47,70,53,37,58,58,55,35,41,48,70,71,28,40,21,18,26,29,52,37,52,28,79,45,93,55,72,41,76,26,37,33,34,38,48,46,60,40,42,54,32,67,46,40,46,63,35,39,33,53,50,48,63,34,28,61,65,36,78,47,30,36,36,34,22,44,40,76,86,51,54,67,69,58,31,42,51,51,33,50,55,48,53,68,48,44,44,55,74,131,93,71,50,39,40,82,47,59,25,40,13,26,37,29,22,46,55,61,30,24,48,32,24,46,44,27,40,45,66,31,35,42,33,36,24,28,24,61,53,77,82,32,39,14,45,47,31,19,59,43,71,45,73,32,57,56,62,36,53,68,57,52,39,52,34,42,76,68,21,66,24,32,37,44,55,45,85,69,45,36,34,67,48,51,46,51,38,23,67,74,66,72,24,51,53,26,39,23,36,65,40,51,50,37,52,46,28,45,58,58,32,50,51,54,36,50,75,71,69,47,55,52,66,58,68,38,78,18,77,43,51,68,37,43,42,50,39,33,72,72,60,35,65,46,24,32,36,29,24,25,56,89,48,53,85,50,43,38,54,43,79,37,68,42,70,88,43,30,60,61,51,38,59,70,44,68,47,58,27,29,36,26,41,58,78,76,52,71,44,39,32,32,32,44,33,34,31,35,72,88,49,72,52,55,35,63,47,21,28,46,42,64,59,94,63,34,79,42,36,38,35,32,61,36,97,66,54,68,67,44,49,52,49,48,51,52,50,47,52,53,52,54,70,71,49,52,56,21,22,24,29,26,36,31,30,33,28,33,77,87,54,46,64,27,53,71,49,67,40,77,20,71,43,80,88,42,57,41,22,65,82,15,22,62,34,23,51,38,39,37,25,55,27,11,47,71,54,37,58,59,54,33,42,49,69,69,30,39,19,18,26,29,54,37,51,28,81,44,92,54,72,41,76,26,39,33,34,39,49,48,60,42,45,56,34,66,46,39,45,64,34,39,33,52,50,47,62,33,28,61,64,36,78,48,30,35,37,35,21,43,39,76,87,52,56,65,67,58,32,43,51,50,34,49,54,47,52,69,48,43,42,54,74,130

Foldseek 3Di:
DDADPVGAEEEEEDQFLLLLVLLVLCVVVNYAYEYEEQDPVHLNQVRGPYYDRDHLADLVSLLVSQVVHQAYEYADLRHQLVSNVVSCVVNVHYYFPHSVLSVCQQFQVSVVVLCVVLVQFAFDKFKDQDLVRVQVGCVVQNPFKKKAQRHDDDLCVLIDTDGHSVCSVVNCVRSPGTIMIGRDAPFPFKKKKKKWDAPPDIDIAAIWTFDDDPSHTFKIWPNHPDDPLLRVQNVVSVVSVVVSGGGGAIKIWMWTQHPVSDIHTDHMDSYDDPNQPQCVPFNQRGSSNQRVCRRSRHDGTGSYTPFIKMKGFQAAPDAAKDFFDKPQCVVQVPDPQKDWFASPDGIHDGGDGGTMMMGTDRPDDRVVRNVVRVVSSVSMHRDD/DDADPVGAEEEEEDQFLLVLVLLVLCVVVNYAYEYEEQDPVHLNQVRGPYYDRDHLADLVSLLVSQVVHQAYEYADLRHQLVSNVVSCVVNVHYYFPHSVLSVCQQFQVSVVVLCVVLVQFAFDKFKFQDLVRVQVGCVVQNPFKKKAQRHDDDLCVLIDTDGHSVCSVVNCVRNPGTIMIGRDAPFPFKKKKKKWDAPPDIDIAFIWTFDDDPSHTFKIWPNHPDDPVLRVQNVVSVVSVVVSGGGGAIKIWMWTQHPVSDIHTDHMDSYDDPNQPLCVPFNQRGSSNQRVCRRSRHDGTGSYTPFIKMKGFQAAPDAAKDFFDKPQCVVQVPDPQKDWFASPDGIHDGGDGGTMMMGTDRPDDRVVRNVVRVVSSVSMHRDD

Radius of gyration: 28.31 Å; Cα contacts (8 Å, |Δi|>4): 1991; chains: 2; bounding box: 54×96×65 Å

InterPro domains:
  IPR003135 ATP-grasp fold, ATP-dependent carboxylate-amine ligase-type [PF02222] (114-288)
  IPR005875 Phosphoribosylaminoimidazole carboxylase, ATPase subunit [MF_01928] (9-364)
  IPR005875 Phosphoribosylaminoimidazole carboxylase, ATPase subunit [TIGR01161] (9-365)
  IPR011054 Rudiment single hybrid motif [SSF51246] (307-365)
  IPR011761 ATP-grasp fold [PS50975] (112-296)
  IPR013815 ATP-grasp fold, subdomain 1 [G3DSA:3.30.1490.20] (117-183)
  IPR016185 Pre-ATP-grasp domain superfamily [SSF52440] (7-103)
  IPR040686 Phosphoribosylaminoimidazole carboxylase, C-terminal domain [PF17769] (309-365)
  IPR054350 PurT/PurK-like, preATP-grasp domain [PF22660] (8-106)

Sequence (768 aa):
MRHQTPAATVGVVGGGQLGRMMGEAAGPLGVELVVSDPTPDCPAAPVVRDQIVADFDDYDAIHELAERADVLTFEIELADPDEMAAVSEATDTPVHPTPETLRTIQDKLVQNRALDDAGIPIPAYRQVDSVADLRAAGEALGWPLMLKAREGGYDGRGNRPVEGPEEAPQAFEAVGGAALAEELIDFERELAVMGVRGADETCAYPVTETVHEAEILRELVAPARVDDAVRERAREVAFDVLEMLDGRGVFGIELFETADGGILVNEIAPRPHNSGHWTIEGAGCSQFEQHVRAVLGWPLGSAEARSPAVTRNILGDVDQPEAASLAGTGEVLSTPSASLHWYGKREVRPLRKMGHVTATDADANRGDLLQTARELDDALTFETMRHQTPAATVGVVGGGQLGRMMGEAAGPLGVELVVSDPTPDCPAAPVVRDQIVADFDDYDAIHELAERADVLTFEIELADPDEMAAVSEATDTPVHPTPETLRTIQDKLVQNRALDDAGIPIPAYRQVDSVADLRAAGEALGWPLMLKAREGGYDGRGNRPVEGPEEAPQAFEAVGGAALAEELIDFERELAVMGVRGADETCAYPVTETVHEAEILRELVAPARVDDAVRERAREVAFDVLEMLDGRGVFGIELFETADGGILVNEIAPRPHNSGHWTIEGAGCSQFEQHVRAVLGWPLGSAEARSPAVTRNILGDVDQPEAASLAGTGEVLSTPSASLHWYGKREVRPLRKMGHVTATDADANRGDLLQTARELDDALTFET

Organism: Natronomonas pharaonis (strain ATCC 35678 / DSM 2160 / CIP 103997 / JCM 8858 / NBRC 14720 / NCIMB 2260 / Gabara) (NCBI:txid348780)

pLDDT: mean 95.84, std 5.44, range [56.53, 98.94]

Nearest PDB structures (foldseek):
  3ax6-assembly1_B  TM=9.492E-01  e=2.902E-44  Thermotoga maritima MSB8
  3ax6-assembly2_C  TM=9.393E-01  e=2.132E-44  Thermotoga maritima MSB8
  3ax6-assembly2_D  TM=9.479E-01  e=5.376E-44  Thermotoga maritima MSB8
  3qff-assembly1_B  TM=9.281E-01  e=4.752E-44  Bacillus anthracis str. A0248
  3orq-assembly1_A  TM=9.224E-01  e=2.222E-40  Staphylococcus aureus subsp. aureus str. Newman